Protein 5XNE (pdb70)

Structure (mmCIF, N/CA/C/O backbone):
data_5XNE
#
_entry.id   5XNE
#
_cell.length_a   71.303
_cell.length_b   71.303
_cell.length_c   84.134
_cell.angle_alpha   90.00
_cell.angle_beta   90.00
_cell.angle_gamma   120.00
#
_symmetry.space_group_name_H-M   'P 31'
#
loop_
_entity.id
_entity.type
_entity.pdbx_description
1 polymer 'Alpha-acetolactate decarboxylase'
2 non-polymer 'ZINC ION'
3 water water
#
loop_
_atom_site.group_PDB
_atom_site.id
_atom_site.type_symbol
_atom_site.label_atom_id
_atom_site.label_alt_id
_atom_site.label_comp_id
_atom_site.label_asym_id
_atom_site.label_entity_id
_atom_site.label_seq_id
_atom_site.pdbx_PDB_ins_code
_atom_site.Cartn_x
_atom_site.Cartn_y
_atom_site.Cartn_z
_atom_site.occupancy
_atom_site.B_iso_or_equiv
_atom_site.auth_seq_id
_atom_site.auth_comp_id
_atom_site.auth_asym_id
_atom_site.auth_atom_id
_atom_site.pdbx_PDB_model_num
ATOM 1 N N . SER A 1 2 ? 9.878 35.513 -16.440 1.00 22.93 20 SER B N 1
ATOM 2 C CA . SER A 1 2 ? 10.526 35.012 -15.231 1.00 21.43 20 SER B CA 1
ATOM 3 C C . SER A 1 2 ? 10.592 33.480 -15.335 1.00 15.53 20 SER B C 1
ATOM 4 O O . SER A 1 2 ? 9.929 32.869 -16.183 1.00 15.42 20 SER B O 1
ATOM 7 N N . GLN A 1 3 ? 11.406 32.854 -14.495 1.00 13.72 21 GLN B N 1
ATOM 8 C CA . GLN A 1 3 ? 11.652 31.428 -14.665 1.00 11.16 21 GLN B CA 1
ATOM 9 C C . GLN A 1 3 ? 11.683 30.657 -13.359 1.00 7.92 21 GLN B C 1
ATOM 10 O O . GLN A 1 3 ? 11.962 31.214 -12.293 1.00 9.02 21 GLN B O 1
ATOM 16 N N . ILE A 1 4 ? 11.416 29.365 -13.470 1.00 7.21 22 ILE B N 1
ATOM 17 C CA . ILE A 1 4 ? 11.837 28.401 -12.459 1.00 6.62 22 ILE B CA 1
ATOM 18 C C . ILE A 1 4 ? 13.244 27.949 -12.848 1.00 6.50 22 ILE B C 1
ATOM 19 O O . ILE A 1 4 ? 13.474 27.544 -13.995 1.00 8.41 22 ILE B O 1
ATOM 24 N N . TYR A 1 5 ? 14.188 28.046 -11.921 1.00 5.73 23 TYR B N 1
ATOM 25 C CA . TYR A 1 5 ? 15.528 27.503 -12.130 1.00 6.68 23 TYR B CA 1
ATOM 26 C C . TYR A 1 5 ? 15.565 26.112 -11.511 1.00 8.04 23 TYR B C 1
ATOM 27 O O . TYR A 1 5 ? 15.477 25.965 -10.290 1.00 6.76 23 TYR B O 1
ATOM 36 N N . GLN A 1 6 ? 15.670 25.102 -12.366 1.00 5.89 24 GLN B N 1
ATOM 37 C CA . GLN A 1 6 ? 15.552 23.702 -11.971 1.00 5.02 24 GLN B CA 1
ATOM 38 C C . GLN A 1 6 ? 16.911 23.021 -11.992 1.00 6.30 24 GLN B C 1
ATOM 39 O O . GLN A 1 6 ? 17.532 22.904 -13.052 1.00 6.90 24 GLN B O 1
ATOM 45 N N . VAL A 1 7 ? 17.373 22.593 -10.820 1.00 6.10 25 VAL B N 1
ATOM 46 C CA . VAL A 1 7 ? 18.655 21.902 -10.695 1.00 7.09 25 VAL B CA 1
ATOM 47 C C . VAL A 1 7 ? 18.428 20.392 -10.795 1.00 5.03 25 VAL B C 1
ATOM 48 O O . VAL A 1 7 ? 17.845 19.771 -9.902 1.00 5.88 25 VAL B O 1
ATOM 52 N N . SER A 1 8 ? 18.863 19.828 -11.932 1.00 6.56 26 SER B N 1
ATOM 53 C CA . SER A 1 8 ? 18.796 18.394 -12.251 1.00 5.96 26 SER B CA 1
ATOM 54 C C . SER A 1 8 ? 17.363 17.840 -12.283 1.00 5.92 26 SER B C 1
ATOM 55 O O . SER A 1 8 ? 16.391 18.610 -12.352 1.00 6.93 26 SER B O 1
ATOM 58 N N . THR A 1 9 ? 17.231 16.513 -12.259 1.00 5.67 27 THR B N 1
ATOM 59 C CA . THR A 1 9 ? 15.925 15.887 -12.458 1.00 7.45 27 THR B CA 1
ATOM 60 C C . THR A 1 9 ? 15.515 14.970 -11.322 1.00 8.32 27 THR B C 1
ATOM 61 O O . THR A 1 9 ? 16.359 14.357 -10.646 1.00 7.55 27 THR B O 1
ATOM 65 N N . MET A 1 10 ? 14.207 14.836 -11.138 1.00 7.16 28 MET B N 1
ATOM 66 C CA . MET A 1 10 ? 13.690 13.941 -10.126 1.00 8.30 28 MET B CA 1
ATOM 67 C C . MET A 1 10 ? 14.036 12.496 -10.464 1.00 8.92 28 MET B C 1
ATOM 68 O O . MET A 1 10 ? 14.312 11.701 -9.569 1.00 10.19 28 MET B O 1
ATOM 73 N N . THR A 1 11 ? 14.054 12.158 -11.747 1.00 10.11 29 THR B N 1
ATOM 74 C CA . THR A 1 11 ? 14.382 10.776 -12.091 1.00 11.44 29 THR B CA 1
ATOM 75 C C . THR A 1 11 ? 15.841 10.422 -11.774 1.00 10.61 29 THR B C 1
ATOM 76 O O . THR A 1 11 ? 16.142 9.252 -11.511 1.00 11.72 29 THR B O 1
ATOM 80 N N . SER A 1 12 ? 16.749 11.401 -11.795 1.00 9.40 30 SER B N 1
ATOM 81 C CA . SER A 1 12 ? 18.122 11.136 -11.348 1.00 9.69 30 SER B CA 1
ATOM 82 C C . SER A 1 12 ? 18.160 10.850 -9.844 1.00 9.65 30 SER B C 1
ATOM 83 O O . SER A 1 12 ? 18.871 9.942 -9.382 1.00 8.99 30 SER B O 1
ATOM 86 N N . LEU A 1 13 ? 17.387 11.604 -9.068 1.00 8.05 31 LEU B N 1
ATOM 87 C CA . LEU A 1 13 ? 17.257 11.329 -7.652 1.00 8.60 31 LEU B CA 1
ATOM 88 C C . LEU A 1 13 ? 16.667 9.923 -7.417 1.00 10.60 31 LEU B C 1
ATOM 89 O O . LEU A 1 13 ? 17.164 9.169 -6.571 1.00 11.31 31 LEU B O 1
ATOM 94 N N . LEU A 1 14 ? 15.652 9.546 -8.196 1.00 10.32 32 LEU B N 1
ATOM 95 C CA . LEU A 1 14 ? 15.077 8.202 -8.093 1.00 11.69 32 LEU B CA 1
ATOM 96 C C . LEU A 1 14 ? 16.144 7.124 -8.234 1.00 13.66 32 LEU B C 1
ATOM 97 O O . LEU A 1 14 ? 16.093 6.106 -7.544 1.00 14.10 32 LEU B O 1
ATOM 102 N N . ASP A 1 15 ? 17.113 7.371 -9.114 1.00 10.90 33 ASP B N 1
ATOM 103 C CA . ASP A 1 15 ? 18.142 6.384 -9.441 1.00 13.18 33 ASP B CA 1
ATOM 104 C C . ASP A 1 15 ? 19.278 6.369 -8.412 1.00 13.40 33 ASP B C 1
ATOM 105 O O . ASP A 1 15 ? 20.259 5.637 -8.569 1.00 14.62 33 ASP B O 1
ATOM 110 N N . GLY A 1 16 ? 19.151 7.179 -7.363 1.00 11.18 34 GLY B N 1
ATOM 111 C CA . GLY A 1 16 ? 20.116 7.162 -6.277 1.00 11.33 34 GLY B CA 1
ATOM 112 C C . GLY A 1 16 ? 21.312 8.067 -6.495 1.00 10.92 34 GLY B C 1
ATOM 113 O O . GLY A 1 16 ? 22.349 7.923 -5.845 1.00 12.93 34 GLY B O 1
ATOM 114 N N . VAL A 1 17 ? 21.174 9.019 -7.408 1.00 9.76 35 VAL B N 1
ATOM 115 C CA . VAL A 1 17 ? 22.232 9.989 -7.623 1.00 10.34 35 VAL B CA 1
ATOM 116 C C . VAL A 1 17 ? 21.998 11.100 -6.610 1.00 10.70 35 VAL B C 1
ATOM 117 O O . VAL A 1 17 ? 21.253 12.046 -6.859 1.00 11.57 35 VAL B O 1
ATOM 121 N N . TYR A 1 18 ? 22.605 10.959 -5.443 1.00 8.88 36 TYR B N 1
ATOM 122 C CA . TYR A 1 18 ? 22.348 11.919 -4.368 1.00 7.89 36 TYR B CA 1
ATOM 123 C C . TYR A 1 18 ? 23.419 12.997 -4.236 1.00 9.38 36 TYR B C 1
ATOM 124 O O . TYR A 1 18 ? 23.309 13.880 -3.387 1.00 8.68 36 TYR B O 1
ATOM 133 N N . ASP A 1 19 ? 24.451 12.934 -5.064 1.00 9.29 37 ASP B N 1
ATOM 134 C CA . ASP A 1 19 ? 25.527 13.916 -4.999 1.00 8.68 37 ASP B CA 1
ATOM 135 C C . ASP A 1 19 ? 25.505 14.780 -6.250 1.00 10.92 37 ASP B C 1
ATOM 136 O O . ASP A 1 19 ? 25.742 14.279 -7.347 1.00 11.15 37 ASP B O 1
ATOM 141 N N . GLY A 1 20 ? 25.193 16.064 -6.102 1.00 8.42 38 GLY B N 1
ATOM 142 C CA . GLY A 1 20 ? 25.251 16.976 -7.229 1.00 8.01 38 GLY B CA 1
ATOM 143 C C . GLY A 1 20 ? 26.410 17.948 -7.104 1.00 8.84 38 GLY B C 1
ATOM 144 O O . GLY A 1 20 ? 27.217 17.851 -6.172 1.00 8.98 38 GLY B O 1
ATOM 145 N N . ASP A 1 21 ? 26.495 18.887 -8.041 1.00 9.27 39 ASP B N 1
ATOM 146 C CA . ASP A 1 21 ? 27.560 19.880 -7.989 1.00 8.23 39 ASP B CA 1
ATOM 147 C C . ASP A 1 21 ? 27.034 21.307 -7.843 1.00 10.81 39 ASP B C 1
ATOM 148 O O . ASP A 1 21 ? 27.818 22.262 -7.865 1.00 12.60 39 ASP B O 1
ATOM 153 N N . PHE A 1 22 ? 25.721 21.461 -7.678 1.00 9.35 40 PHE B N 1
ATOM 154 C CA . PHE A 1 22 ? 25.177 22.792 -7.446 1.00 8.45 40 PHE B CA 1
ATOM 155 C C . PHE A 1 22 ? 25.527 23.286 -6.047 1.00 8.49 40 PHE B C 1
ATOM 156 O O . PHE A 1 22 ? 25.196 22.653 -5.043 1.00 8.73 40 PHE B O 1
ATOM 164 N N . GLU A 1 23 ? 26.194 24.428 -5.999 1.00 9.92 41 GLU B N 1
ATOM 165 C CA . GLU A 1 23 ? 26.623 25.012 -4.734 1.00 10.92 41 GLU B CA 1
ATOM 166 C C . GLU A 1 23 ? 25.663 26.083 -4.271 1.00 10.48 41 GLU B C 1
ATOM 167 O O . GLU A 1 23 ? 25.390 27.029 -5.020 1.00 10.57 41 GLU B O 1
ATOM 173 N N . LEU A 1 24 ? 25.166 25.946 -3.045 1.00 10.13 42 LEU B N 1
ATOM 174 C CA . LEU A 1 24 ? 24.123 26.841 -2.549 1.00 11.35 42 LEU B CA 1
ATOM 175 C C . LEU A 1 24 ? 24.642 28.275 -2.361 1.00 13.23 42 LEU B C 1
ATOM 176 O O . LEU A 1 24 ? 23.855 29.202 -2.176 1.00 11.93 42 LEU B O 1
ATOM 181 N N . SER A 1 25 ? 25.952 28.483 -2.464 1.00 11.75 43 SER B N 1
ATOM 182 C CA . SER A 1 25 ? 26.444 29.857 -2.512 1.00 13.36 43 SER B CA 1
ATOM 183 C C . SER A 1 25 ? 25.868 30.598 -3.725 1.00 14.13 43 SER B C 1
ATOM 184 O O . SER A 1 25 ? 25.824 31.824 -3.746 1.00 15.27 43 SER B O 1
ATOM 187 N N . GLU A 1 26 ? 25.424 29.856 -4.734 1.00 11.73 44 GLU B N 1
ATOM 188 C CA . GLU A 1 26 ? 24.913 30.470 -5.945 1.00 13.45 44 GLU B CA 1
ATOM 189 C C . GLU A 1 26 ? 23.404 30.685 -5.937 1.00 10.73 44 GLU B C 1
ATOM 190 O O . GLU A 1 26 ? 22.855 31.231 -6.894 1.00 11.77 44 GLU B O 1
ATOM 196 N N . ILE A 1 27 ? 22.726 30.273 -4.869 1.00 9.69 45 ILE B N 1
ATOM 197 C CA . ILE A 1 27 ? 21.278 30.516 -4.785 1.00 10.15 45 ILE B CA 1
ATOM 198 C C . ILE A 1 27 ? 20.865 31.971 -5.100 1.00 9.31 45 ILE B C 1
ATOM 199 O O . ILE A 1 27 ? 19.966 32.169 -5.899 1.00 10.42 45 ILE B O 1
ATOM 204 N N . PRO A 1 28 ? 21.543 32.987 -4.520 1.00 10.80 46 PRO B N 1
ATOM 205 C CA . PRO A 1 28 ? 21.087 34.355 -4.823 1.00 11.88 46 PRO B CA 1
ATOM 206 C C . PRO A 1 28 ? 21.148 34.763 -6.300 1.00 12.68 46 PRO B C 1
ATOM 207 O O . PRO A 1 28 ? 20.506 35.746 -6.673 1.00 13.39 46 PRO B O 1
ATOM 211 N N . LYS A 1 29 ? 21.892 34.033 -7.129 1.00 9.71 47 LYS B N 1
ATOM 212 C CA . LYS A 1 29 ? 21.905 34.305 -8.560 1.00 12.12 47 LYS B CA 1
ATOM 213 C C . LYS A 1 29 ? 20.623 33.868 -9.256 1.00 10.92 47 LYS B C 1
ATOM 214 O O . LYS A 1 29 ? 20.314 34.344 -10.352 1.00 12.57 47 LYS B O 1
ATOM 220 N N . TYR A 1 30 ? 19.905 32.928 -8.639 1.00 9.94 48 TYR B N 1
ATOM 221 C CA . TYR A 1 30 ? 18.809 32.238 -9.321 1.00 9.49 48 TYR B CA 1
ATOM 222 C C . TYR A 1 30 ? 17.459 32.360 -8.646 1.00 8.42 48 TYR B C 1
ATOM 223 O O . TYR A 1 30 ? 16.441 32.043 -9.254 1.00 10.41 48 TYR B O 1
ATOM 232 N N . GLY A 1 31 ? 17.432 32.794 -7.392 1.00 8.46 49 GLY B N 1
ATOM 233 C CA . GLY A 1 31 ? 16.149 32.980 -6.755 1.00 7.52 49 GLY B CA 1
ATOM 234 C C . GLY A 1 31 ? 16.245 33.399 -5.311 1.00 7.56 49 GLY B C 1
ATOM 235 O O . GLY A 1 31 ? 17.325 33.391 -4.709 1.00 9.23 49 GLY B O 1
ATOM 236 N N . ASP A 1 32 ? 15.097 33.767 -4.760 1.00 6.65 50 ASP B N 1
ATOM 237 C CA . ASP A 1 32 ? 14.985 34.030 -3.330 1.00 8.02 50 ASP B CA 1
ATOM 238 C C . ASP A 1 32 ? 13.967 33.109 -2.664 1.00 7.51 50 ASP B C 1
ATOM 239 O O . ASP A 1 32 ? 13.581 33.324 -1.519 1.00 8.43 50 ASP B O 1
ATOM 244 N N . PHE A 1 33 ? 13.554 32.072 -3.394 1.00 5.72 51 PHE B N 1
ATOM 245 C CA . PHE A 1 33 ? 12.470 31.180 -2.995 1.00 6.53 51 PHE B CA 1
ATOM 246 C C . PHE A 1 33 ? 12.785 29.806 -3.580 1.00 4.70 51 PHE B C 1
ATOM 247 O O . PHE A 1 33 ? 13.179 29.720 -4.732 1.00 6.62 51 PHE B O 1
ATOM 255 N N . GLY A 1 34 ? 12.620 28.746 -2.802 1.00 5.66 52 GLY B N 1
ATOM 256 C CA . GLY A 1 34 ? 12.787 27.428 -3.392 1.00 6.08 52 GLY B CA 1
ATOM 257 C C . GLY A 1 34 ? 12.743 26.277 -2.421 1.00 5.27 52 GLY B C 1
ATOM 258 O O . GLY A 1 34 ? 12.628 26.469 -1.196 1.00 5.71 52 GLY B O 1
ATOM 259 N N . ILE A 1 35 ? 12.804 25.067 -2.986 1.00 4.15 53 ILE B N 1
ATOM 260 C CA . ILE A 1 35 ? 12.781 23.826 -2.206 1.00 4.87 53 ILE B CA 1
ATOM 261 C C . ILE A 1 35 ? 13.699 22.807 -2.861 1.00 5.26 53 ILE B C 1
ATOM 262 O O . ILE A 1 35 ? 14.138 22.983 -3.993 1.00 5.29 53 ILE B O 1
ATOM 267 N N . GLY A 1 36 ? 14.005 21.743 -2.133 1.00 5.32 54 GLY B N 1
ATOM 268 C CA . GLY A 1 36 ? 14.820 20.687 -2.704 1.00 7.73 54 GLY B CA 1
ATOM 269 C C . GLY A 1 36 ? 15.444 19.855 -1.616 1.00 5.72 54 GLY B C 1
ATOM 270 O O . GLY A 1 36 ? 14.904 19.713 -0.513 1.00 6.13 54 GLY B O 1
ATOM 271 N N . THR A 1 37 ? 16.585 19.264 -1.942 1.00 5.63 55 THR B N 1
ATOM 272 C CA . THR A 1 37 ? 17.327 18.505 -0.953 1.00 6.37 55 THR B CA 1
ATOM 273 C C . THR A 1 37 ? 18.809 18.855 -1.075 1.00 6.04 55 THR B C 1
ATOM 274 O O . THR A 1 37 ? 19.187 19.796 -1.777 1.00 7.80 55 THR B O 1
ATOM 278 N N . PHE A 1 38 ? 19.638 18.122 -0.341 1.00 6.59 56 PHE B N 1
ATOM 279 C CA . PHE A 1 38 ? 21.073 18.374 -0.267 1.00 6.96 56 PHE B CA 1
ATOM 280 C C . PHE A 1 38 ? 21.828 17.126 -0.689 1.00 7.01 56 PHE B C 1
ATOM 281 O O . PHE A 1 38 ? 21.239 16.053 -0.775 1.00 7.41 56 PHE B O 1
ATOM 289 N N . ASN A 1 39 ? 23.131 17.256 -0.904 1.00 7.31 57 ASN B N 1
ATOM 290 C CA . ASN A 1 39 ? 23.932 16.077 -1.207 1.00 7.60 57 ASN B CA 1
ATOM 291 C C . ASN A 1 39 ? 23.783 15.036 -0.109 1.00 8.27 57 ASN B C 1
ATOM 292 O O . ASN A 1 39 ? 23.601 15.367 1.076 1.00 9.25 57 ASN B O 1
ATOM 297 N N . LYS A 1 40 ? 23.819 13.775 -0.531 1.00 8.80 58 LYS B N 1
ATOM 298 C CA . LYS A 1 40 ? 23.633 12.613 0.343 1.00 9.45 58 LYS B CA 1
ATOM 299 C C . LYS A 1 40 ? 22.213 12.521 0.920 1.00 9.69 58 LYS B C 1
ATOM 300 O O . LYS A 1 40 ? 21.969 11.707 1.808 1.00 9.57 58 LYS B O 1
ATOM 306 N N . LEU A 1 41 ? 21.276 13.308 0.376 1.00 7.92 59 LEU B N 1
ATOM 307 C CA . LEU A 1 41 ? 19.930 13.458 0.961 1.00 8.26 59 LEU B CA 1
ATOM 308 C C . LEU A 1 41 ? 20.008 13.912 2.419 1.00 9.51 59 LEU B C 1
ATOM 309 O O . LEU A 1 41 ? 19.162 13.554 3.227 1.00 10.12 59 LEU B O 1
ATOM 314 N N . ASP A 1 42 ? 21.011 14.722 2.742 1.00 9.11 60 ASP B N 1
ATOM 315 C CA . ASP A 1 42 ? 21.179 15.180 4.115 1.00 9.47 60 ASP B CA 1
ATOM 316 C C . ASP A 1 42 ? 20.251 16.364 4.383 1.00 9.36 60 ASP B C 1
ATOM 317 O O . ASP A 1 42 ? 20.683 17.522 4.430 1.00 9.51 60 ASP B O 1
ATOM 322 N N . GLY A 1 43 ? 18.970 16.052 4.544 1.00 9.30 61 GLY B N 1
ATOM 323 C CA . GLY A 1 43 ? 17.983 17.063 4.883 1.00 8.33 61 GLY B CA 1
ATOM 324 C C . GLY A 1 43 ? 17.173 17.628 3.726 1.00 9.32 61 GLY B C 1
ATOM 325 O O . GLY A 1 43 ? 17.459 17.388 2.546 1.00 9.09 61 GLY B O 1
ATOM 326 N N . GLU A 1 44 ? 16.159 18.402 4.105 1.00 7.63 62 GLU B N 1
ATOM 327 C CA . GLU A 1 44 ? 15.242 19.076 3.197 1.00 7.33 62 GLU B CA 1
ATOM 328 C C . GLU A 1 44 ? 15.601 20.553 3.070 1.00 8.07 62 GLU B C 1
ATOM 329 O O . GLU A 1 44 ? 15.847 21.229 4.077 1.00 9.92 62 GLU B O 1
ATOM 335 N N . LEU A 1 45 ? 15.612 21.062 1.844 1.00 6.49 63 LEU B N 1
ATOM 336 C CA . LEU A 1 45 ? 15.813 22.490 1.604 1.00 5.73 63 LEU B CA 1
ATOM 337 C C . LEU A 1 45 ? 14.482 23.254 1.545 1.00 6.35 63 LEU B C 1
ATOM 338 O O . LEU A 1 45 ? 13.533 22.815 0.887 1.00 6.87 63 LEU B O 1
ATOM 343 N N . ILE A 1 46 ? 14.414 24.407 2.208 1.00 6.59 64 ILE B N 1
ATOM 344 C CA . ILE A 1 46 ? 13.294 25.323 2.025 1.00 6.25 64 ILE B CA 1
ATOM 345 C C . ILE A 1 46 ? 13.822 26.736 2.161 1.00 7.26 64 ILE B C 1
ATOM 346 O O . ILE A 1 46 ? 14.717 26.996 2.963 1.00 8.76 64 ILE B O 1
ATOM 351 N N . GLY A 1 47 ? 13.294 27.649 1.365 1.00 6.16 65 GLY B N 1
ATOM 352 C CA . GLY A 1 47 ? 13.664 29.038 1.519 1.00 7.48 65 GLY B CA 1
ATOM 353 C C . GLY A 1 47 ? 12.654 29.960 0.893 1.00 8.16 65 GLY B C 1
ATOM 354 O O . GLY A 1 47 ? 11.945 29.607 -0.051 1.00 7.16 65 GLY B O 1
ATOM 355 N N . PHE A 1 48 ? 12.595 31.164 1.438 1.00 8.07 66 PHE B N 1
ATOM 356 C CA . PHE A 1 48 ? 11.744 32.210 0.911 1.00 7.82 66 PHE B CA 1
ATOM 357 C C . PHE A 1 48 ? 12.262 33.527 1.493 1.00 8.30 66 PHE B C 1
ATOM 358 O O . PHE A 1 48 ? 12.958 33.528 2.515 1.00 9.46 66 PHE B O 1
ATOM 366 N N . ASP A 1 49 ? 11.971 34.626 0.811 1.00 9.06 67 ASP B N 1
ATOM 367 C CA . ASP A 1 49 ? 12.517 35.928 1.172 1.00 12.36 67 ASP B CA 1
ATOM 368 C C . ASP A 1 49 ? 14.047 35.904 1.279 1.00 12.56 67 ASP B C 1
ATOM 369 O O . ASP A 1 49 ? 14.640 36.649 2.064 1.00 13.32 67 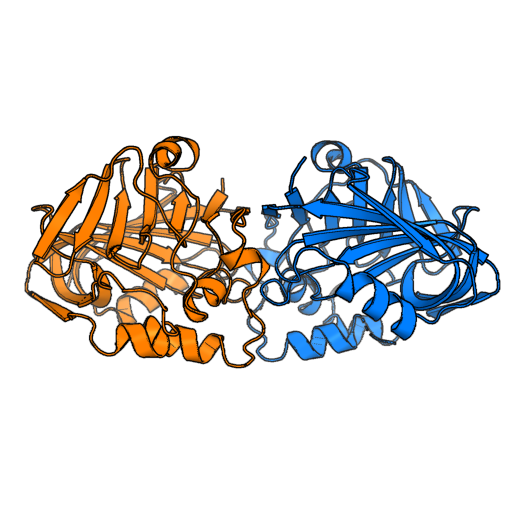ASP B O 1
ATOM 374 N N . GLY A 1 50 ? 14.687 35.044 0.490 1.00 9.11 68 GLY B N 1
ATOM 375 C CA . GLY A 1 50 ? 16.139 34.972 0.473 1.00 10.14 68 GLY B CA 1
ATOM 376 C C . GLY A 1 50 ? 16.763 34.189 1.612 1.00 10.00 68 GLY B C 1
ATOM 377 O O . GLY A 1 50 ? 17.990 34.066 1.668 1.00 13.94 68 GLY B O 1
ATOM 378 N N . GLU A 1 51 ? 15.937 33.639 2.496 1.00 8.12 69 GLU B N 1
ATOM 379 C CA . GLU A 1 51 ? 16.426 32.922 3.669 1.00 10.16 69 GLU B CA 1
ATOM 380 C C . GLU A 1 51 ? 16.171 31.422 3.537 1.00 8.85 69 GLU B C 1
ATOM 381 O O . GLU A 1 51 ? 15.021 30.984 3.536 1.00 9.54 69 GLU B O 1
ATOM 387 N N . PHE A 1 52 ? 17.252 30.649 3.414 1.00 8.94 70 PHE B N 1
ATOM 388 C CA . PHE A 1 52 ? 17.169 29.217 3.127 1.00 9.53 70 PHE B CA 1
ATOM 389 C C . PHE A 1 52 ? 17.681 28.377 4.285 1.00 10.62 70 PHE B C 1
ATOM 390 O O . PHE A 1 52 ? 18.685 28.726 4.928 1.00 11.44 70 PHE B O 1
ATOM 398 N N . TYR A 1 53 ? 17.007 27.261 4.529 1.00 8.19 71 TYR B N 1
ATOM 399 C CA . TYR A 1 53 ? 17.333 26.361 5.633 1.00 10.01 71 TYR B CA 1
ATOM 400 C C . TYR A 1 53 ? 17.477 24.913 5.206 1.00 9.81 71 TYR B C 1
ATOM 401 O O . TYR A 1 53 ? 16.822 24.475 4.250 1.00 9.19 71 TYR B O 1
ATOM 410 N N . ARG A 1 54 ? 18.326 24.183 5.938 1.00 9.15 72 ARG B N 1
ATOM 411 C CA . ARG A 1 54 ? 18.437 22.730 5.875 1.00 9.12 72 ARG B CA 1
ATOM 412 C C . ARG A 1 54 ? 17.661 22.120 7.043 1.00 11.52 72 ARG B C 1
ATOM 413 O O . ARG A 1 54 ? 18.059 22.272 8.207 1.00 13.31 72 ARG B O 1
ATOM 421 N N . LEU A 1 55 ? 16.551 21.453 6.762 1.00 11.05 73 LEU B N 1
ATOM 422 C CA . LEU A 1 55 ? 15.781 20.790 7.822 1.00 10.71 73 LEU B CA 1
ATOM 423 C C . LEU A 1 55 ? 16.199 19.336 7.967 1.00 12.94 73 LEU B C 1
ATOM 424 O O . LEU A 1 55 ? 16.120 18.566 7.010 1.00 12.21 73 LEU B O 1
ATOM 429 N N . ARG A 1 56 ? 16.654 18.951 9.156 1.00 13.73 74 ARG B N 1
ATOM 430 C CA . ARG A 1 56 ? 17.084 17.571 9.374 1.00 13.75 74 ARG B CA 1
ATOM 431 C C . ARG A 1 56 ? 16.149 16.809 10.300 1.00 17.50 74 ARG B C 1
ATOM 432 O O . ARG A 1 56 ? 15.346 17.390 11.030 1.00 16.76 74 ARG B O 1
ATOM 440 N N . SER A 1 57 ? 16.298 15.495 10.280 1.00 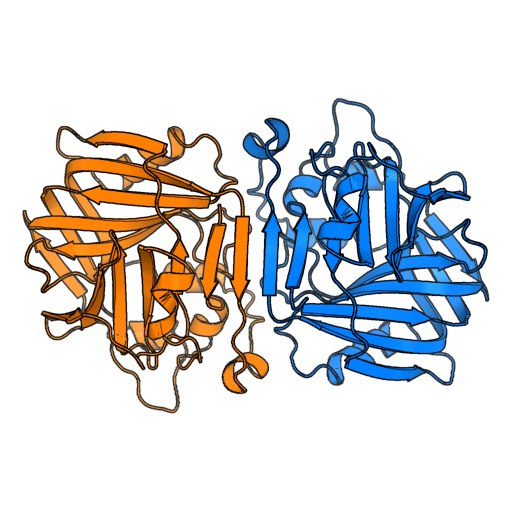17.84 75 SER B N 1
ATOM 441 C CA . SER A 1 57 ? 15.454 14.606 11.057 1.00 22.19 75 SER B CA 1
ATOM 442 C C . SER A 1 57 ? 15.680 14.673 12.564 1.00 23.39 75 SER B C 1
ATOM 443 O O . SER A 1 57 ? 14.931 14.067 13.333 1.00 21.35 75 SER B O 1
ATOM 445 N N . ASP A 1 58 ? 16.705 15.400 12.982 1.00 21.04 76 ASP B N 1
ATOM 446 C CA . ASP A 1 58 ? 16.964 15.575 14.404 1.00 23.29 76 ASP B CA 1
ATOM 447 C C . ASP A 1 58 ? 16.185 16.769 14.956 1.00 24.91 76 ASP B C 1
ATOM 448 O O . ASP A 1 58 ? 16.419 17.203 16.081 1.00 25.32 76 ASP B O 1
ATOM 453 N N . GLY A 1 59 ? 15.269 17.307 14.155 1.00 21.00 77 GLY B N 1
ATOM 454 C CA . GLY A 1 59 ? 14.421 18.400 14.593 1.00 21.13 77 GLY B CA 1
ATOM 455 C C . GLY A 1 59 ? 15.099 19.756 14.592 1.00 22.30 77 GLY B C 1
ATOM 456 O O . GLY A 1 59 ? 14.714 20.653 15.347 1.00 24.06 77 GLY B O 1
ATOM 457 N N . THR A 1 60 ? 16.111 19.915 13.747 1.00 19.52 78 THR B N 1
ATOM 458 C CA . THR A 1 60 ? 16.805 21.192 13.618 1.00 18.64 78 THR B CA 1
ATOM 459 C C . THR A 1 60 ? 16.650 21.775 12.217 1.00 21.02 78 THR B C 1
ATOM 460 O O . THR A 1 60 ? 16.350 21.052 11.260 1.00 17.70 78 THR B O 1
ATOM 464 N N . ALA A 1 61 ? 16.858 23.086 12.118 1.00 17.49 79 ALA B N 1
ATOM 465 C CA . ALA A 1 61 ? 16.859 23.792 10.847 1.00 18.59 79 ALA B CA 1
ATOM 466 C C . ALA A 1 61 ? 18.038 24.754 10.836 1.00 20.88 79 ALA B C 1
ATOM 467 O O . ALA A 1 61 ? 18.085 25.718 11.615 1.00 21.15 79 ALA B O 1
ATOM 469 N N . THR A 1 62 ? 18.992 24.474 9.958 1.00 15.21 80 THR B N 1
ATOM 470 C CA . THR A 1 62 ? 20.251 25.204 9.897 1.00 15.53 80 THR B CA 1
ATOM 471 C C . THR A 1 62 ? 20.297 26.059 8.647 1.00 15.08 80 THR B C 1
ATOM 472 O O . THR A 1 62 ? 20.028 25.561 7.547 1.00 14.32 80 THR B O 1
ATOM 476 N N . PRO A 1 63 ? 20.632 27.349 8.795 1.00 11.96 81 PRO B N 1
ATOM 477 C CA . PRO A 1 63 ? 20.780 28.209 7.622 1.00 12.22 81 PRO B CA 1
ATOM 478 C C . PRO A 1 63 ? 21.775 27.622 6.629 1.00 14.73 81 PRO B C 1
ATOM 479 O O . PRO A 1 63 ? 22.810 27.086 7.027 1.00 16.81 81 PRO B O 1
ATOM 483 N N . VAL A 1 64 ? 21.458 27.692 5.343 1.00 11.23 82 VAL B N 1
ATOM 484 C CA . VAL A 1 64 ? 22.384 27.158 4.357 1.00 12.80 82 VAL B CA 1
ATOM 485 C C . VAL A 1 64 ? 23.594 28.074 4.259 1.00 12.56 82 VAL B C 1
ATOM 486 O O . VAL A 1 64 ? 23.514 29.285 4.518 1.00 16.45 82 VAL B O 1
ATOM 490 N N . GLN A 1 65 ? 24.719 27.488 3.895 1.00 15.25 83 GLN B N 1
ATOM 491 C CA . GLN A 1 65 ? 25.945 28.246 3.757 1.00 18.49 83 GLN B CA 1
ATOM 492 C C . GLN A 1 65 ? 26.675 27.918 2.459 1.00 19.29 83 GLN B C 1
ATOM 493 O O . GLN A 1 65 ? 26.340 26.950 1.764 1.00 14.74 83 GLN B O 1
ATOM 499 N N . ASN A 1 66 ? 27.646 28.776 2.158 1.00 19.30 84 ASN B N 1
ATOM 500 C CA . ASN A 1 66 ? 28.699 28.606 1.157 1.00 27.86 84 ASN B CA 1
ATOM 501 C C . ASN A 1 66 ? 28.762 27.305 0.368 1.00 28.89 84 ASN B C 1
ATOM 502 O O . ASN A 1 66 ? 28.222 27.220 -0.731 1.00 38.01 84 ASN B O 1
ATOM 507 N N . GLY A 1 67 ? 29.437 26.300 0.909 1.00 29.98 85 GLY B N 1
ATOM 508 C CA . GLY A 1 67 ? 29.720 25.097 0.140 1.00 19.61 85 GLY B CA 1
ATOM 509 C C . GLY A 1 67 ? 28.740 23.951 0.332 1.00 15.19 85 GLY B C 1
ATOM 510 O O . GLY A 1 67 ? 29.082 22.793 0.099 1.00 15.54 85 GLY B O 1
ATOM 511 N N . ASP A 1 68 ? 27.531 24.265 0.788 1.00 14.23 86 ASP B N 1
ATOM 512 C CA . ASP A 1 68 ? 26.458 23.279 0.780 1.00 11.43 86 ASP B CA 1
ATOM 513 C C . ASP A 1 68 ? 26.165 22.908 -0.673 1.00 11.31 86 ASP B C 1
ATOM 514 O O . ASP A 1 68 ? 26.142 23.779 -1.549 1.00 12.29 86 ASP B O 1
ATOM 519 N N . ARG A 1 69 ? 25.968 21.621 -0.933 1.00 9.96 87 ARG B N 1
ATOM 520 C CA . ARG A 1 69 ? 25.749 21.157 -2.305 1.00 8.11 87 ARG B CA 1
ATOM 521 C C . ARG A 1 69 ? 24.405 20.455 -2.446 1.00 6.79 87 ARG B C 1
ATOM 522 O O . ARG A 1 69 ? 23.872 19.926 -1.473 1.00 8.45 87 ARG B O 1
ATOM 530 N N . SER A 1 70 ? 23.862 20.436 -3.662 1.00 7.35 88 SER B N 1
ATOM 531 C CA . SER A 1 70 ? 22.589 19.761 -3.901 1.00 6.66 88 SER B CA 1
ATOM 532 C C . SER A 1 70 ? 22.526 18.995 -5.212 1.00 5.70 88 SER B C 1
ATOM 533 O O . SER A 1 70 ? 23.008 19.479 -6.226 1.00 6.27 88 SER B O 1
ATOM 536 N N . PRO A 1 71 ? 21.883 17.812 -5.199 1.00 6.44 89 PRO B N 1
ATOM 537 C CA . PRO A 1 71 ? 21.600 17.041 -6.414 1.00 5.24 89 PRO B CA 1
ATOM 538 C C . PRO A 1 71 ? 20.268 17.407 -7.057 1.00 6.81 89 PRO B C 1
ATOM 539 O O . PRO A 1 71 ? 20.002 16.937 -8.163 1.00 8.15 89 PRO B O 1
ATOM 543 N N . PHE A 1 72 ? 19.434 18.186 -6.368 1.00 5.54 90 PHE B N 1
ATOM 544 C CA . PHE A 1 72 ? 18.064 18.439 -6.823 1.00 6.03 90 PHE B CA 1
ATOM 545 C C . PHE A 1 72 ? 17.450 19.568 -6.019 1.00 6.03 90 PHE B C 1
ATOM 546 O O . PHE A 1 72 ? 17.347 19.483 -4.801 1.00 6.60 90 PHE B O 1
ATOM 554 N N . CYS A 1 73 ? 17.024 20.617 -6.715 1.00 5.66 91 CYS B N 1
ATOM 555 C CA . CYS A 1 73 ? 16.339 21.722 -6.062 1.00 6.06 91 CYS B CA 1
ATOM 556 C C . CYS A 1 73 ? 15.726 22.614 -7.140 1.00 6.30 91 CYS B C 1
ATOM 557 O O . CYS A 1 73 ? 16.013 22.460 -8.339 1.00 5.46 91 CYS B O 1
ATOM 560 N N . SER A 1 74 ? 14.851 23.525 -6.708 1.00 6.21 92 SER B N 1
ATOM 561 C CA . SER A 1 74 ? 14.104 24.395 -7.615 1.00 6.79 92 SER B CA 1
ATOM 562 C C . SER A 1 74 ? 14.066 25.797 -6.995 1.00 6.26 92 SER B C 1
ATOM 563 O O . SER A 1 74 ? 13.755 25.915 -5.808 1.00 6.00 92 SER B O 1
ATOM 566 N N . PHE A 1 75 ? 14.339 26.833 -7.790 1.00 4.73 93 PHE B N 1
ATOM 567 C CA . PHE A 1 75 ? 14.370 28.221 -7.292 1.00 5.80 93 PHE B CA 1
ATOM 568 C C . PHE A 1 75 ? 13.602 29.171 -8.188 1.00 6.47 93 PHE B C 1
ATOM 569 O O . PHE A 1 75 ? 13.436 28.920 -9.377 1.00 6.99 93 PHE B O 1
ATOM 577 N N . THR A 1 76 ? 13.150 30.281 -7.611 1.00 5.48 94 THR B N 1
ATOM 578 C CA . THR A 1 76 ? 12.652 31.370 -8.434 1.00 6.41 94 THR B CA 1
ATOM 579 C C . THR A 1 76 ? 12.778 32.662 -7.657 1.00 7.29 94 THR B C 1
ATOM 580 O O . THR A 1 76 ? 12.999 32.641 -6.437 1.00 7.00 94 THR B O 1
ATOM 584 N N . PHE A 1 77 ? 12.655 33.776 -8.369 1.00 8.28 95 PHE B N 1
ATOM 585 C CA . PHE A 1 77 ? 12.496 35.064 -7.702 1.00 8.53 95 PHE B CA 1
ATOM 586 C C . PHE A 1 77 ? 11.000 35.296 -7.574 1.00 8.82 95 PHE B C 1
ATOM 587 O O . PHE A 1 77 ? 10.303 35.548 -8.566 1.00 10.14 95 PHE B O 1
ATOM 595 N N . PHE A 1 78 ? 10.511 35.151 -6.349 1.00 10.01 96 PHE B N 1
ATOM 596 C CA . PHE A 1 78 ? 9.089 35.156 -6.073 1.00 10.90 96 PHE B CA 1
ATOM 597 C C . PHE A 1 78 ? 8.523 36.556 -6.237 1.00 13.14 96 PHE B C 1
ATOM 598 O O . PHE A 1 78 ? 9.087 37.520 -5.713 1.00 15.37 96 PHE B O 1
ATOM 606 N N . THR A 1 79 ? 7.416 36.647 -6.966 1.00 13.84 97 THR B N 1
ATOM 607 C CA . THR A 1 79 ? 6.686 37.903 -7.117 1.00 15.02 97 THR B CA 1
ATOM 608 C C . THR A 1 79 ? 5.232 37.668 -6.724 1.00 15.98 97 THR B C 1
ATOM 609 O O . THR A 1 79 ? 4.629 36.678 -7.117 1.00 15.20 97 THR B O 1
ATOM 613 N N . PRO A 1 80 ? 4.652 38.583 -5.940 1.00 16.86 98 PRO B N 1
ATOM 614 C CA . PRO A 1 80 ? 3.297 38.329 -5.437 1.00 17.17 98 PRO B CA 1
ATOM 615 C C . PRO A 1 80 ? 2.194 38.613 -6.473 1.00 20.97 98 PRO B C 1
ATOM 616 O O . PRO A 1 80 ? 1.458 39.596 -6.348 1.00 22.56 98 PRO B O 1
ATOM 620 N N . ASP A 1 81 ? 2.064 37.746 -7.472 1.00 14.84 99 ASP B N 1
ATOM 621 C CA . ASP A 1 81 ? 1.129 37.980 -8.581 1.00 15.26 99 ASP B CA 1
ATOM 622 C C . ASP A 1 81 ? -0.336 37.837 -8.184 1.00 19.46 99 ASP B C 1
ATOM 623 O O . ASP A 1 81 ? -1.209 38.541 -8.711 1.00 19.72 99 ASP B O 1
ATOM 628 N N . MET A 1 82 ? -0.605 36.890 -7.294 1.00 16.97 100 MET B N 1
ATOM 629 C CA . MET A 1 82 ? -1.964 36.613 -6.831 1.00 19.73 100 MET B CA 1
ATOM 630 C C . MET A 1 82 ? -1.965 36.401 -5.327 1.00 22.43 100 MET B C 1
ATOM 631 O O . MET A 1 82 ? -1.025 35.828 -4.760 1.00 18.74 100 MET B O 1
ATOM 636 N N . THR A 1 83 ? -3.017 36.871 -4.670 1.00 25.50 101 THR B N 1
ATOM 637 C CA . THR A 1 83 ? -3.190 36.601 -3.249 1.00 25.66 101 THR B CA 1
ATOM 638 C C . THR A 1 83 ? -4.576 36.042 -2.983 1.00 26.26 101 THR B C 1
ATOM 639 O O . THR A 1 83 ? -5.525 36.328 -3.710 1.00 30.17 101 THR B O 1
ATOM 643 N N . HIS A 1 84 ? -4.685 35.246 -1.931 1.00 27.18 102 HIS B N 1
ATOM 644 C CA . HIS A 1 84 ? -5.929 34.577 -1.601 1.00 25.42 102 HIS B CA 1
ATOM 645 C C . HIS A 1 84 ? -5.925 34.303 -0.109 1.00 31.83 102 HIS B C 1
ATOM 646 O O . HIS A 1 84 ? -4.869 34.054 0.480 1.00 24.03 102 HIS B O 1
ATOM 653 N N . LYS A 1 85 ? -7.094 34.370 0.517 1.00 29.90 103 LYS B N 1
ATOM 654 C CA . LYS A 1 85 ? -7.162 34.132 1.949 1.00 26.76 103 LYS B CA 1
ATOM 655 C C . LYS A 1 85 ? -7.969 32.878 2.259 1.00 29.40 103 LYS B C 1
ATOM 656 O O . LYS A 1 85 ? -9.022 32.638 1.668 1.00 28.65 103 LYS B O 1
ATOM 662 N N . ILE A 1 86 ? -7.445 32.065 3.170 1.00 21.90 104 ILE B N 1
ATOM 663 C CA . ILE A 1 86 ? -8.156 30.901 3.660 1.00 24.23 104 ILE B CA 1
ATOM 664 C C . ILE A 1 86 ? -8.636 31.250 5.064 1.00 29.58 104 ILE B C 1
ATOM 665 O O . ILE A 1 86 ? -7.832 31.362 5.994 1.00 25.73 104 ILE B O 1
ATOM 670 N N . ASP A 1 87 ? -9.945 31.449 5.197 1.00 31.61 105 ASP B N 1
ATOM 671 C CA . ASP A 1 87 ? -10.544 32.021 6.403 1.00 30.75 105 ASP B CA 1
ATOM 672 C C . ASP A 1 87 ? -10.655 31.043 7.562 1.00 32.53 105 ASP B C 1
ATOM 673 O O . ASP A 1 87 ? -10.444 31.409 8.722 1.00 35.12 105 ASP B O 1
ATOM 678 N N . ALA A 1 88 ? -11.015 29.808 7.247 1.00 31.75 106 ALA B N 1
ATOM 679 C CA . ALA A 1 88 ? -11.236 28.807 8.271 1.00 29.96 106 ALA B CA 1
ATOM 680 C C . ALA A 1 88 ? -10.674 27.462 7.849 1.00 30.02 106 ALA B C 1
ATOM 681 O O . ALA A 1 88 ? -9.953 27.359 6.851 1.00 30.19 106 ALA B O 1
ATOM 683 N N . LYS A 1 89 ? -11.013 26.436 8.622 1.00 29.43 107 LYS B N 1
ATOM 684 C CA . LYS A 1 89 ? -10.493 25.100 8.408 1.00 29.56 107 LYS B CA 1
ATOM 685 C C . LYS A 1 89 ? -10.681 24.665 6.966 1.00 30.43 107 LYS B C 1
ATOM 686 O O . LYS A 1 89 ? -11.763 24.800 6.396 1.00 30.19 107 LYS B O 1
ATOM 692 N N . MET A 1 90 ? -9.601 24.171 6.373 1.00 26.92 108 MET B N 1
ATOM 693 C CA . MET A 1 90 ? -9.643 23.644 5.020 1.00 24.10 108 MET B CA 1
ATOM 694 C C . MET A 1 90 ? -8.587 22.559 4.878 1.00 24.35 108 MET B C 1
ATOM 695 O O . MET A 1 90 ? -7.429 22.748 5.268 1.00 24.21 108 MET B O 1
ATOM 700 N N . THR A 1 91 ? -8.998 21.416 4.348 1.00 23.55 109 THR B N 1
ATOM 701 C CA . THR A 1 91 ? -8.099 20.295 4.171 1.00 21.82 109 THR B CA 1
ATOM 702 C C . THR A 1 91 ? -7.207 20.516 2.948 1.00 21.54 109 THR B C 1
ATOM 703 O O . THR A 1 91 ? -7.450 21.413 2.147 1.00 22.46 109 THR B O 1
ATOM 707 N N . ARG A 1 92 ? -6.172 19.692 2.832 1.00 23.88 110 ARG B N 1
ATOM 708 C CA . ARG A 1 92 ? -5.280 19.739 1.683 1.00 23.66 110 ARG B CA 1
ATOM 709 C C . ARG A 1 92 ? -6.054 19.542 0.386 1.00 24.90 110 ARG B C 1
ATOM 710 O O . ARG A 1 92 ? -5.920 20.324 -0.556 1.00 22.32 110 ARG B O 1
ATOM 718 N N . GLU A 1 93 ? -6.874 18.496 0.355 1.00 24.69 111 GLU B N 1
ATOM 719 C CA . GLU A 1 93 ? -7.609 18.117 -0.848 1.00 25.23 111 GLU B CA 1
ATOM 720 C C . GLU A 1 93 ? -8.544 19.237 -1.264 1.00 27.29 111 GLU B C 1
ATOM 721 O O . GLU A 1 93 ? -8.691 19.536 -2.446 1.00 26.41 111 GLU B O 1
ATOM 727 N N . ASP A 1 94 ? -9.164 19.859 -0.270 1.00 26.02 112 ASP B N 1
ATOM 728 C CA . ASP A 1 94 ? -10.025 21.006 -0.494 1.00 28.07 112 ASP B CA 1
ATOM 729 C C . ASP A 1 94 ? -9.192 22.177 -1.007 1.00 28.32 112 ASP B C 1
ATOM 730 O O . ASP A 1 94 ? -9.523 22.790 -2.021 1.00 24.58 112 ASP B O 1
ATOM 735 N N . PHE A 1 95 ? -8.108 22.483 -0.304 1.00 25.36 113 PHE B N 1
ATOM 736 C CA . PHE A 1 95 ? -7.252 23.594 -0.692 1.00 24.07 113 PHE B CA 1
ATOM 737 C C . PHE A 1 95 ? -6.668 23.421 -2.094 1.00 20.32 113 PHE B C 1
ATOM 738 O O . PHE A 1 95 ? -6.713 24.342 -2.904 1.00 20.51 113 PHE B O 1
ATOM 746 N N . GLU A 1 96 ? -6.125 22.244 -2.381 1.00 22.81 114 GLU B N 1
ATOM 747 C CA . GLU A 1 96 ? -5.366 22.072 -3.614 1.00 22.24 114 GLU B CA 1
ATOM 748 C C . GLU A 1 96 ? -6.330 22.113 -4.780 1.00 23.79 114 GLU B C 1
ATOM 749 O O . GLU A 1 96 ? -6.002 22.572 -5.878 1.00 22.01 114 GLU B O 1
ATOM 755 N N . LYS A 1 97 ? -7.561 21.707 -4.508 1.00 27.12 115 LYS B N 1
ATOM 756 C CA . LYS A 1 97 ? -8.572 21.748 -5.536 1.00 27.51 115 LYS B CA 1
ATOM 757 C C . LYS A 1 97 ? -9.079 23.174 -5.757 1.00 27.46 115 LYS B C 1
ATOM 758 O O . LYS A 1 97 ? -9.315 23.586 -6.890 1.00 26.25 115 LYS B O 1
ATOM 764 N N . GLU A 1 98 ? -9.233 23.933 -4.680 1.00 25.01 116 GLU B N 1
ATOM 765 C CA . GLU A 1 98 ? -9.676 25.324 -4.788 1.00 23.97 116 GLU B CA 1
ATOM 766 C C . GLU A 1 98 ? -8.640 26.205 -5.497 1.00 26.86 116 GLU B C 1
ATOM 767 O O . GLU A 1 98 ? -8.990 27.076 -6.302 1.00 27.35 116 GLU B O 1
ATOM 773 N N . ILE A 1 99 ? -7.362 25.983 -5.195 1.00 21.57 117 ILE B N 1
ATOM 774 C CA . ILE A 1 99 ? -6.306 26.766 -5.822 1.00 22.03 117 ILE B CA 1
ATOM 775 C C . ILE A 1 99 ? -6.176 26.430 -7.306 1.00 24.58 117 ILE B C 1
ATOM 776 O O . ILE A 1 99 ? -6.169 27.330 -8.142 1.00 24.94 117 ILE B O 1
ATOM 781 N N . ASN A 1 100 ? -6.091 25.149 -7.652 1.00 25.68 118 ASN B N 1
ATOM 782 C CA . ASN A 1 100 ? -5.834 24.827 -9.056 1.00 27.70 118 ASN B CA 1
ATOM 783 C C . ASN A 1 100 ? -7.010 25.215 -9.957 1.00 28.50 118 ASN B C 1
ATOM 784 O O . ASN A 1 100 ? -6.850 25.372 -11.171 1.00 28.46 118 ASN B O 1
ATOM 789 N N . SER A 1 101 ? -8.179 25.416 -9.360 1.00 27.99 119 SER B N 1
ATOM 790 C CA . SER A 1 101 ? -9.327 25.914 -10.115 1.00 32.09 119 SER B CA 1
ATOM 791 C C . SER A 1 101 ? -9.202 27.417 -10.390 1.00 31.70 119 SER B C 1
ATOM 792 O O . SER A 1 101 ? -9.879 27.953 -11.270 1.00 38.39 119 SER B O 1
ATOM 795 N N . MET A 1 102 ? -8.324 28.086 -9.650 1.00 29.03 120 MET B N 1
ATOM 796 C CA . MET A 1 102 ? -8.154 29.538 -9.749 1.00 29.61 120 MET B CA 1
ATOM 797 C C . MET A 1 102 ? -6.922 29.919 -10.586 1.00 28.06 120 MET B C 1
ATOM 798 O O . MET A 1 102 ? -6.760 31.071 -11.001 1.00 26.13 120 MET B O 1
ATOM 803 N N . LEU A 1 103 ? -6.063 28.940 -10.849 1.00 25.25 121 LEU B N 1
ATOM 804 C CA . LEU A 1 103 ? -4.908 29.160 -11.715 1.00 24.11 121 LEU B CA 1
ATOM 805 C C . LEU A 1 103 ? -5.368 29.557 -13.116 1.00 22.34 121 LEU B C 1
ATOM 806 O O . LEU A 1 103 ? -6.326 28.982 -13.634 1.00 24.59 121 LEU B O 1
ATOM 811 N N . PRO A 1 104 ? -4.687 30.540 -13.726 1.00 16.98 122 PRO B N 1
ATOM 812 C CA . PRO A 1 104 ? -4.951 30.949 -15.110 1.00 20.32 122 PRO B CA 1
ATOM 813 C C . PRO A 1 104 ? -4.795 29.774 -16.075 1.00 18.88 122 PRO B C 1
ATOM 814 O O . PRO A 1 104 ? -5.471 29.712 -17.099 1.00 15.40 122 PRO B O 1
ATOM 818 N N . SER A 1 105 ? -3.920 28.836 -15.732 1.00 14.82 123 SER B N 1
ATOM 819 C CA . SER A 1 105 ? -3.683 27.677 -16.584 1.00 12.69 123 SER B CA 1
ATOM 820 C C . SER A 1 105 ? -2.982 26.548 -15.833 1.00 12.95 123 SER B C 1
ATOM 821 O O . SER A 1 105 ? -2.049 26.802 -15.073 1.00 15.50 123 SER B O 1
ATOM 824 N N . ARG A 1 106 ? -3.407 25.312 -16.082 1.00 12.08 124 ARG B N 1
ATOM 825 C CA . ARG A 1 106 ? -2.721 24.135 -15.556 1.00 13.86 124 ARG B CA 1
ATOM 826 C C . ARG A 1 106 ? -1.430 23.843 -16.339 1.00 13.31 124 ARG B C 1
ATOM 827 O O . ARG A 1 106 ? -0.717 22.894 -16.036 1.00 15.02 124 ARG B O 1
ATOM 835 N N . ASN A 1 107 ? -1.132 24.665 -17.339 1.00 10.09 125 ASN B N 1
ATOM 836 C CA . ASN A 1 107 ? 0.007 24.409 -18.215 1.00 8.43 125 ASN B CA 1
ATOM 837 C C . ASN A 1 107 ? 1.207 25.316 -17.932 1.00 8.62 125 ASN B C 1
ATOM 838 O O . ASN A 1 107 ? 2.185 25.301 -18.685 1.00 8.22 125 ASN B O 1
ATOM 843 N N . LEU A 1 108 ? 1.114 26.105 -16.864 1.00 8.12 126 LEU B N 1
ATOM 844 C CA . LEU A 1 108 ? 2.199 27.004 -16.466 1.00 8.21 126 LEU B CA 1
ATOM 845 C C . LEU A 1 108 ? 2.825 26.557 -15.157 1.00 7.06 126 LEU B C 1
ATOM 846 O O . LEU A 1 108 ? 2.316 25.670 -14.497 1.00 7.87 126 LEU B O 1
ATOM 851 N N . PHE A 1 109 ? 3.948 27.169 -14.803 1.00 8.22 127 PHE B N 1
ATOM 852 C CA . PHE A 1 109 ? 4.623 26.896 -13.527 1.00 9.10 127 PHE B CA 1
ATOM 853 C C . PHE A 1 109 ? 4.236 27.950 -12.498 1.00 9.21 127 PHE B C 1
ATOM 854 O O . PHE A 1 109 ? 4.125 29.128 -12.843 1.00 9.23 127 PHE B O 1
ATOM 862 N N . TYR A 1 110 ? 4.036 27.542 -11.244 1.00 7.76 128 TYR B N 1
ATOM 863 C CA . TYR A 1 110 ? 3.733 28.506 -10.185 1.00 7.23 128 TYR B CA 1
ATOM 864 C C . TYR A 1 110 ? 4.576 28.230 -8.953 1.00 7.85 128 TYR B C 1
ATOM 865 O O . TYR A 1 110 ? 4.856 27.078 -8.620 1.00 9.44 128 TYR B O 1
ATOM 874 N N . ALA A 1 111 ? 4.969 29.296 -8.273 1.00 8.18 129 ALA B N 1
ATOM 875 C CA . ALA A 1 111 ? 5.488 29.182 -6.923 1.00 7.20 129 ALA B CA 1
ATOM 876 C C . ALA A 1 111 ? 4.340 29.543 -6.002 1.00 9.30 129 ALA B C 1
ATOM 877 O O . ALA A 1 111 ? 3.537 30.435 -6.315 1.00 10.63 129 ALA B O 1
ATOM 879 N N . ILE A 1 112 ? 4.241 28.850 -4.881 1.00 7.37 130 ILE B N 1
ATOM 880 C CA . ILE A 1 112 ? 3.125 29.080 -3.973 1.00 10.00 130 ILE B CA 1
ATOM 881 C C . ILE A 1 112 ? 3.598 29.071 -2.529 1.00 8.18 130 ILE B C 1
ATOM 882 O O . ILE A 1 112 ? 4.453 28.274 -2.125 1.00 7.18 130 ILE B O 1
ATOM 887 N N . ARG A 1 113 ? 3.021 29.987 -1.753 1.00 9.81 131 ARG B N 1
ATOM 888 C CA . ARG A 1 113 ? 3.379 30.178 -0.367 1.00 9.34 131 ARG B CA 1
ATOM 889 C C . ARG A 1 113 ? 2.116 30.335 0.466 1.00 9.17 131 ARG B C 1
ATOM 890 O O . ARG A 1 113 ? 1.201 31.074 0.092 1.00 11.51 131 ARG B O 1
ATOM 898 N N . ILE A 1 114 ? 2.079 29.611 1.572 1.00 9.63 132 ILE B N 1
ATOM 899 C CA . ILE A 1 114 ? 1.002 29.682 2.547 1.00 12.65 132 ILE B CA 1
ATOM 900 C C . ILE A 1 114 ? 1.601 30.157 3.863 1.00 12.83 132 ILE B C 1
ATOM 901 O O . ILE A 1 114 ? 2.451 29.471 4.422 1.00 10.58 132 ILE B O 1
ATOM 906 N N . ASP A 1 115 ? 1.164 31.308 4.369 1.00 14.20 133 ASP B N 1
ATOM 907 C CA . ASP A 1 115 ? 1.664 31.811 5.643 1.00 13.54 133 ASP B CA 1
ATOM 908 C C . ASP A 1 115 ? 0.536 31.888 6.651 1.00 16.67 133 ASP B C 1
ATOM 909 O O . ASP A 1 115 ? -0.460 32.559 6.412 1.00 16.41 133 ASP B O 1
ATOM 914 N N . GLY A 1 116 ? 0.681 31.206 7.778 1.00 15.13 134 GLY B N 1
ATOM 915 C CA . GLY A 1 116 ? -0.370 31.261 8.781 1.00 19.04 134 GLY B CA 1
ATOM 916 C C . GLY A 1 116 ? -0.301 30.150 9.797 1.00 18.42 134 GLY B C 1
ATOM 917 O O . GLY A 1 116 ? 0.788 29.729 10.187 1.00 16.70 134 GLY B O 1
ATOM 918 N N . LEU A 1 117 ? -1.474 29.687 10.229 1.00 19.32 135 LEU B N 1
ATOM 919 C CA . LEU A 1 117 ? -1.573 28.651 11.243 1.00 19.73 135 LEU B CA 1
ATOM 920 C C . LEU A 1 117 ? -2.212 27.409 10.660 1.00 18.92 135 LEU B C 1
ATOM 921 O O . LEU A 1 117 ? -3.232 27.484 9.978 1.00 20.11 135 LEU B O 1
ATOM 926 N N . PHE A 1 118 ? -1.598 26.265 10.930 1.00 18.65 136 PHE B N 1
ATOM 927 C CA . PHE A 1 118 ? -2.072 25.003 10.404 1.00 18.67 136 PHE B CA 1
ATOM 928 C C . PHE A 1 118 ? -2.554 24.113 11.515 1.00 20.19 136 PHE B C 1
ATOM 929 O O . PHE A 1 118 ? -1.837 23.890 12.484 1.00 19.84 136 PHE B O 1
ATOM 937 N N . LYS A 1 119 ? -3.777 23.621 11.376 1.00 20.38 137 LYS B N 1
ATOM 938 C CA . LYS A 1 119 ? -4.314 22.651 12.321 1.00 22.00 137 LYS B CA 1
ATOM 939 C C . LYS A 1 119 ? -3.433 21.407 12.370 1.00 22.97 137 LYS B C 1
ATOM 940 O O . LYS A 1 119 ? -3.086 20.927 13.447 1.00 21.93 137 LYS B O 1
ATOM 946 N N . LYS A 1 120 ? -3.082 20.886 11.195 1.00 20.14 138 LYS B N 1
ATOM 947 C CA . LYS A 1 120 ? -2.147 19.768 11.092 1.00 21.25 138 LYS B CA 1
ATOM 948 C C . LYS A 1 120 ? -1.162 19.996 9.948 1.00 17.74 138 LYS B C 1
ATOM 949 O O . LYS A 1 120 ? -1.517 20.587 8.932 1.00 18.48 138 LYS B O 1
ATOM 955 N N . VAL A 1 121 ? 0.074 19.546 10.134 1.00 18.52 139 VAL B N 1
ATOM 956 C CA . VAL A 1 121 ? 1.008 19.354 9.019 1.00 16.81 139 VAL B CA 1
ATOM 957 C C . VAL A 1 121 ? 1.714 18.031 9.240 1.00 16.27 139 VAL B C 1
ATOM 958 O O . VAL A 1 121 ? 2.187 17.754 10.347 1.00 17.53 139 VAL B O 1
ATOM 962 N N . GLN A 1 122 ? 1.773 17.198 8.212 1.00 15.35 140 GLN B N 1
ATOM 963 C CA . GLN A 1 122 ? 2.597 16.006 8.292 1.00 14.29 140 GLN B CA 1
ATOM 964 C C . GLN A 1 122 ? 3.748 16.132 7.318 1.00 12.60 140 GLN B C 1
ATOM 965 O O . GLN A 1 122 ? 3.539 16.426 6.142 1.00 15.82 140 GLN B O 1
ATOM 971 N N . THR A 1 123 ? 4.958 15.910 7.817 1.00 12.95 141 THR B N 1
ATOM 972 C CA . THR A 1 123 ? 6.141 16.000 6.978 1.00 13.31 141 THR B CA 1
ATOM 973 C C . THR A 1 123 ? 7.033 14.789 7.099 1.00 15.70 141 THR B C 1
ATOM 974 O O . THR A 1 123 ? 6.886 13.968 8.009 1.00 17.31 141 THR B O 1
ATOM 978 N N . ARG A 1 124 ? 7.963 14.698 6.155 1.00 13.59 142 ARG B N 1
ATOM 979 C CA . ARG A 1 124 ? 9.131 13.835 6.260 1.00 14.16 142 ARG B CA 1
ATOM 980 C C . ARG A 1 124 ? 10.391 14.669 6.117 1.00 13.22 142 ARG B C 1
ATOM 981 O O . ARG A 1 124 ? 10.363 15.766 5.549 1.00 13.09 142 ARG B O 1
ATOM 989 N N . THR A 1 125 ? 11.507 14.139 6.598 1.00 12.11 143 THR B N 1
ATOM 990 C CA . THR A 1 125 ? 12.805 14.709 6.268 1.00 11.35 143 THR B CA 1
ATOM 991 C C . THR A 1 125 ? 13.707 13.579 5.811 1.00 15.75 143 THR B C 1
ATOM 992 O O . THR A 1 125 ? 14.028 12.689 6.595 1.00 17.16 143 THR B O 1
ATOM 996 N N . VAL A 1 126 ? 14.101 13.585 4.543 1.00 12.01 144 VAL B N 1
ATOM 997 C CA . VAL A 1 126 ? 15.094 12.604 4.102 1.00 11.59 144 VAL B CA 1
ATOM 998 C C . VAL A 1 126 ? 16.366 12.782 4.925 1.00 13.20 144 VAL B C 1
ATOM 999 O O . VAL A 1 126 ? 16.703 13.893 5.355 1.00 12.11 144 VAL B O 1
ATOM 1003 N N . GLU A 1 127 ? 17.060 11.672 5.154 1.00 13.95 145 GLU B N 1
ATOM 1004 C CA . GLU A 1 127 ? 18.252 11.662 5.997 1.00 12.97 145 GLU B CA 1
ATOM 1005 C C . GLU A 1 127 ? 19.496 11.260 5.220 1.00 11.86 145 GLU B C 1
ATOM 1006 O O . GLU A 1 127 ? 19.414 10.538 4.225 1.00 12.05 145 GLU B O 1
ATOM 1012 N N . LEU A 1 128 ? 20.639 11.703 5.722 1.00 12.72 146 LEU B N 1
ATOM 1013 C CA . LEU A 1 128 ? 21.931 11.428 5.094 1.00 12.56 146 LEU B CA 1
ATOM 1014 C C . LEU A 1 128 ? 22.100 9.942 4.776 1.00 14.00 146 LEU B C 1
ATOM 1015 O O . LEU A 1 128 ? 21.889 9.070 5.624 1.00 14.28 146 LEU B O 1
ATOM 1020 N N . GLN A 1 129 ? 22.498 9.677 3.538 1.00 11.56 147 GLN B N 1
ATOM 1021 C CA . GLN A 1 129 ? 22.716 8.330 3.030 1.00 13.62 147 GLN B CA 1
ATOM 1022 C C . GLN A 1 129 ? 24.199 8.019 2.956 1.00 15.02 147 GLN B C 1
ATOM 1023 O O . GLN A 1 129 ? 25.005 8.915 2.738 1.00 15.20 147 GLN B O 1
ATOM 1029 N N . GLU A 1 130 ? 24.548 6.743 3.113 1.00 15.66 148 GLU B N 1
ATOM 1030 C CA . GLU A 1 130 ? 25.933 6.297 2.990 1.00 19.81 148 GLU B CA 1
ATOM 1031 C C . GLU A 1 130 ? 26.151 5.560 1.675 1.00 14.26 148 GLU B C 1
ATOM 1032 O O . GLU A 1 130 ? 25.307 4.763 1.259 1.00 16.55 148 GLU B O 1
ATOM 1038 N N . LYS A 1 131 ? 27.282 5.804 1.016 1.00 15.00 149 LYS B N 1
ATOM 1039 C CA . LYS A 1 131 ? 27.595 5.063 -0.208 1.00 14.07 149 LYS B CA 1
ATOM 1040 C C . LYS A 1 131 ? 27.894 3.594 0.119 1.00 16.53 149 LYS B C 1
ATOM 1041 O O . LYS A 1 131 ? 28.416 3.303 1.190 1.00 19.68 149 LYS B O 1
ATOM 1047 N N . PRO A 1 132 ? 27.545 2.668 -0.791 1.00 15.85 150 PRO B N 1
ATOM 1048 C CA . PRO A 1 132 ? 26.885 2.916 -2.073 1.00 18.13 150 PRO B CA 1
ATOM 1049 C C . PRO A 1 132 ? 25.410 3.227 -1.887 1.00 16.77 150 PRO B C 1
ATOM 1050 O O . PRO A 1 132 ? 24.724 2.600 -1.081 1.00 16.71 150 PRO B O 1
ATOM 1054 N N . TYR A 1 133 ? 24.940 4.217 -2.625 1.00 16.02 151 TYR B N 1
ATOM 1055 C CA . TYR A 1 133 ? 23.560 4.657 -2.514 1.00 14.13 151 TYR B CA 1
ATOM 1056 C C . TYR A 1 133 ? 22.573 3.616 -3.045 1.00 17.10 151 TYR B C 1
ATOM 1057 O O . TYR A 1 133 ? 22.881 2.859 -3.968 1.00 19.56 151 TYR B O 1
ATOM 1066 N N . VAL A 1 134 ? 21.387 3.591 -2.448 1.00 14.57 152 VAL B N 1
ATOM 1067 C CA . VAL A 1 134 ? 20.272 2.787 -2.937 1.00 15.17 152 VAL B CA 1
ATOM 1068 C C . VAL A 1 134 ? 19.262 3.690 -3.647 1.00 12.89 152 VAL B C 1
ATOM 1069 O O . VAL A 1 134 ? 19.294 4.908 -3.460 1.00 13.37 152 VAL B O 1
ATOM 1073 N N . PRO A 1 135 ? 18.373 3.109 -4.474 1.00 16.34 153 PRO B N 1
ATOM 1074 C CA . PRO A 1 135 ? 17.359 3.938 -5.139 1.00 14.91 153 PRO B CA 1
ATOM 1075 C C . PRO A 1 135 ? 16.458 4.641 -4.122 1.00 15.62 153 PRO B C 1
ATOM 1076 O O . PRO A 1 135 ? 16.318 4.176 -2.983 1.00 15.78 153 PRO B O 1
ATOM 1080 N N . MET A 1 136 ? 15.855 5.753 -4.522 1.00 13.48 154 MET B N 1
ATOM 1081 C CA . MET A 1 136 ? 15.109 6.558 -3.564 1.00 14.30 154 MET B CA 1
ATOM 1082 C C . MET A 1 136 ? 13.904 5.839 -2.962 1.00 14.94 154 MET B C 1
ATOM 1083 O O . MET A 1 136 ? 13.550 6.101 -1.818 1.00 15.95 154 MET B O 1
ATOM 1088 N N . VAL A 1 137 ? 13.287 4.939 -3.720 1.00 14.07 155 VAL B N 1
ATOM 1089 C CA . VAL A 1 137 ? 12.148 4.184 -3.200 1.00 18.66 155 VAL B CA 1
ATOM 1090 C C . VAL A 1 137 ? 12.563 3.373 -1.971 1.00 21.52 155 VAL B C 1
ATOM 1091 O O . VAL A 1 137 ? 11.797 3.246 -1.016 1.00 23.73 155 VAL B O 1
ATOM 1095 N N . GLU A 1 138 ? 13.797 2.874 -1.970 1.00 21.10 156 GLU B N 1
ATOM 1096 C CA . GLU A 1 138 ? 14.321 2.176 -0.798 1.00 21.65 156 GLU B CA 1
ATOM 1097 C C . GLU A 1 138 ? 14.766 3.151 0.276 1.00 21.05 156 GLU B C 1
ATOM 1098 O O . GLU A 1 138 ? 14.552 2.918 1.465 1.00 21.72 156 GLU B O 1
ATOM 1104 N N . ALA A 1 139 ? 15.393 4.246 -0.144 1.00 19.24 157 ALA B N 1
ATOM 1105 C CA . ALA A 1 139 ? 15.977 5.191 0.794 1.00 16.89 157 ALA B CA 1
ATOM 1106 C C . ALA A 1 139 ? 14.929 5.856 1.696 1.00 21.26 157 ALA B C 1
ATOM 1107 O O . ALA A 1 139 ? 15.226 6.193 2.845 1.00 23.19 157 ALA B O 1
ATOM 1109 N N . VAL A 1 140 ? 13.710 6.047 1.191 1.00 18.56 158 VAL B N 1
ATOM 1110 C CA . VAL A 1 140 ? 12.705 6.770 1.979 1.00 22.07 158 VAL B CA 1
ATOM 1111 C C . VAL A 1 140 ? 11.858 5.873 2.875 1.00 23.49 158 VAL B C 1
ATOM 1112 O O . VAL A 1 140 ? 11.052 6.372 3.655 1.00 22.02 158 VAL B O 1
ATOM 1116 N N . LYS A 1 141 ? 12.031 4.562 2.774 1.00 20.60 159 LYS B N 1
ATOM 1117 C CA . LYS A 1 141 ? 11.226 3.658 3.595 1.00 24.86 159 LYS B CA 1
ATOM 1118 C C . LYS A 1 141 ? 11.460 3.857 5.100 1.00 26.39 159 LYS B C 1
ATOM 1119 O O . LYS A 1 141 ? 10.563 3.606 5.901 1.00 29.65 159 LYS B O 1
ATOM 1125 N N . THR A 1 142 ? 12.647 4.327 5.482 1.00 22.09 160 THR B N 1
ATOM 1126 C CA . THR A 1 142 ? 12.956 4.574 6.891 1.00 26.20 160 THR B CA 1
ATOM 1127 C C . THR A 1 142 ? 13.067 6.060 7.223 1.00 25.90 160 THR B C 1
ATOM 1128 O O . THR A 1 142 ? 13.739 6.440 8.184 1.00 27.31 160 THR B O 1
ATOM 1132 N N . GLN A 1 143 ? 12.419 6.903 6.428 1.00 22.97 161 GLN B N 1
ATOM 1133 C CA . GLN A 1 143 ? 12.453 8.337 6.686 1.00 25.16 161 GLN B CA 1
ATOM 1134 C C . GLN A 1 143 ? 11.692 8.646 7.973 1.00 22.69 161 GLN B C 1
ATOM 1135 O O . GLN A 1 143 ? 10.723 7.970 8.306 1.00 25.61 161 GLN B O 1
ATOM 1141 N N . PRO A 1 144 ? 12.164 9.641 8.723 1.00 21.08 162 PRO B N 1
ATOM 1142 C CA . PRO A 1 144 ? 11.405 10.170 9.856 1.00 22.05 162 PRO B CA 1
ATOM 1143 C C . PRO A 1 144 ? 10.185 10.930 9.364 1.00 22.47 162 PRO B C 1
ATOM 1144 O O . PRO A 1 144 ? 10.286 11.690 8.393 1.00 22.64 162 PRO B O 1
ATOM 1148 N N . ILE A 1 145 ? 9.050 10.708 10.010 1.00 21.79 163 ILE B N 1
ATOM 1149 C CA . ILE A 1 145 ? 7.831 11.445 9.706 1.00 20.95 163 ILE B CA 1
ATOM 1150 C C . ILE A 1 145 ? 7.455 12.266 10.930 1.00 23.64 163 ILE B C 1
ATOM 1151 O O . ILE A 1 145 ? 7.539 11.783 12.063 1.00 27.19 163 ILE B O 1
ATOM 1156 N N . PHE A 1 146 ? 7.064 13.514 10.709 1.00 20.58 164 PHE B N 1
ATOM 1157 C CA . PHE A 1 146 ? 6.693 14.387 11.809 1.00 21.51 164 PHE B CA 1
ATOM 1158 C C . PHE A 1 146 ? 5.245 14.834 11.671 1.00 22.54 164 PHE B C 1
ATOM 1159 O O . PHE A 1 146 ? 4.765 15.112 10.569 1.00 20.11 164 PHE B O 1
ATOM 1167 N N . ASN A 1 147 ? 4.543 14.888 12.796 1.00 22.17 165 ASN B N 1
ATOM 1168 C CA . ASN A 1 147 ? 3.190 15.427 12.808 1.00 21.06 165 ASN B CA 1
ATOM 1169 C C . ASN A 1 147 ? 3.129 16.656 13.701 1.00 23.01 165 ASN B C 1
ATOM 1170 O O . ASN A 1 147 ? 3.483 16.600 14.872 1.00 25.50 165 ASN B O 1
ATOM 1175 N N . PHE A 1 148 ? 2.703 17.774 13.134 1.00 18.44 166 PHE B N 1
ATOM 1176 C CA . PHE A 1 148 ? 2.593 19.008 13.888 1.00 21.15 166 PHE B CA 1
ATOM 1177 C C . PHE A 1 148 ? 1.119 19.351 14.061 1.00 21.92 166 PHE B C 1
ATOM 1178 O O . PHE A 1 148 ? 0.299 19.074 13.180 1.00 20.91 166 PHE B O 1
ATOM 1186 N N . ASP A 1 149 ? 0.784 19.919 15.215 1.00 24.01 167 ASP B N 1
ATOM 1187 C CA . ASP A 1 149 ? -0.583 20.326 15.518 1.00 22.87 167 ASP B CA 1
ATOM 1188 C C . ASP A 1 149 ? -0.621 21.806 15.842 1.00 22.19 167 ASP B C 1
ATOM 1189 O O . ASP A 1 149 ? 0.250 22.297 16.561 1.00 22.30 167 ASP B O 1
ATOM 1194 N N . ASN A 1 150 ? -1.628 22.502 15.311 1.00 22.49 168 ASN B N 1
ATOM 1195 C CA . ASN A 1 150 ? -1.838 23.923 15.571 1.00 21.13 168 ASN B CA 1
ATOM 1196 C C . ASN A 1 150 ? -0.537 24.714 15.590 1.00 24.04 168 ASN B C 1
ATOM 1197 O O . ASN A 1 150 ? -0.158 25.297 16.598 1.00 24.48 168 ASN B O 1
ATOM 1202 N N . VAL A 1 151 ? 0.148 24.718 14.452 1.00 19.56 169 VAL B N 1
ATOM 1203 C CA . VAL A 1 151 ? 1.481 25.290 14.369 1.00 22.15 169 VAL B CA 1
ATOM 1204 C C . VAL A 1 151 ? 1.483 26.469 13.398 1.00 17.06 169 VAL B C 1
ATOM 1205 O O . VAL A 1 151 ? 0.812 26.437 12.363 1.00 18.05 169 VAL B O 1
ATOM 1209 N N . ARG A 1 152 ? 2.206 27.520 13.761 1.00 18.54 170 ARG B N 1
ATOM 1210 C CA . ARG A 1 152 ? 2.377 28.683 12.905 1.00 19.83 170 ARG B CA 1
ATOM 1211 C C . ARG A 1 152 ? 3.629 28.490 12.052 1.00 16.13 170 ARG B C 1
ATOM 1212 O O . ARG A 1 152 ? 4.635 27.978 12.534 1.00 15.65 170 ARG B O 1
ATOM 1220 N N . GLY A 1 153 ? 3.568 28.895 10.789 1.00 16.14 171 GLY B N 1
ATOM 1221 C CA . GLY A 1 153 ? 4.726 28.784 9.925 1.00 15.18 171 GLY B CA 1
ATOM 1222 C C . GLY A 1 153 ? 4.393 29.048 8.470 1.00 14.02 171 GLY B C 1
ATOM 1223 O O . GLY A 1 153 ? 3.426 29.746 8.144 1.00 12.53 171 GLY B O 1
ATOM 1224 N N . THR A 1 154 ? 5.190 28.458 7.586 1.00 11.78 172 THR B N 1
ATOM 1225 C CA . THR A 1 154 ? 5.048 28.705 6.167 1.00 10.87 172 THR B CA 1
ATOM 1226 C C . THR A 1 154 ? 5.177 27.405 5.39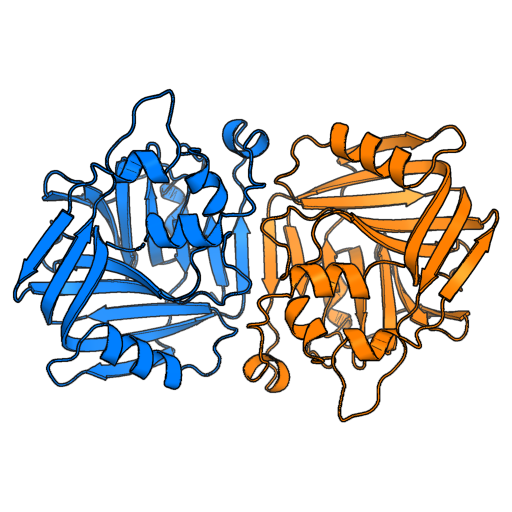7 1.00 10.49 172 THR B C 1
ATOM 1227 O O . THR A 1 154 ? 6.117 26.662 5.609 1.00 10.16 172 THR B O 1
ATOM 1231 N N . ILE A 1 155 ? 4.211 27.137 4.524 1.00 9.55 173 ILE B N 1
ATOM 1232 C CA . ILE A 1 155 ? 4.334 26.078 3.518 1.00 8.25 173 ILE B CA 1
ATOM 1233 C C . ILE A 1 155 ? 4.714 26.754 2.219 1.00 9.44 173 ILE B C 1
ATOM 1234 O O . ILE A 1 155 ? 4.061 27.713 1.809 1.00 10.43 173 ILE B O 1
ATOM 1239 N N . VAL A 1 156 ? 5.795 26.299 1.589 1.00 8.76 174 VAL B N 1
ATOM 1240 C CA . VAL A 1 156 ? 6.215 26.864 0.310 1.00 8.33 174 VAL B CA 1
ATOM 1241 C C . VAL A 1 156 ? 6.608 25.774 -0.670 1.00 7.93 174 VAL B C 1
ATOM 1242 O O . VAL A 1 156 ? 7.142 24.726 -0.289 1.00 8.01 174 VAL B O 1
ATOM 1246 N N . GLY A 1 157 ? 6.374 26.048 -1.945 1.00 7.71 175 GLY B N 1
ATOM 1247 C CA . GLY A 1 157 ? 6.791 25.106 -2.971 1.00 6.07 175 GLY B CA 1
ATOM 1248 C C . GLY A 1 157 ? 6.277 25.512 -4.323 1.00 5.28 175 GLY B C 1
ATOM 1249 O O . GLY A 1 157 ? 6.087 26.698 -4.599 1.00 5.63 175 GLY B O 1
ATOM 1250 N N . PHE A 1 158 ? 6.059 24.514 -5.180 1.00 5.32 176 PHE B N 1
ATOM 1251 C CA . PHE A 1 158 ? 5.762 24.766 -6.582 1.00 7.09 176 PHE B CA 1
ATOM 1252 C C . PHE A 1 158 ? 4.627 23.904 -7.084 1.00 7.23 176 PHE B C 1
ATOM 1253 O O . PHE A 1 158 ? 4.430 22.781 -6.613 1.00 7.00 176 PHE B O 1
ATOM 1261 N N . LEU A 1 159 ? 3.876 24.460 -8.033 1.00 6.86 177 LEU B N 1
ATOM 1262 C CA . LEU A 1 159 ? 2.983 23.657 -8.872 1.00 6.53 177 LEU B CA 1
ATOM 1263 C C . LEU A 1 159 ? 3.645 23.471 -10.222 1.00 7.51 177 LEU B C 1
ATOM 1264 O O . LEU A 1 159 ? 4.071 24.436 -10.865 1.00 8.46 177 LEU B O 1
ATOM 1269 N N . THR A 1 160 ? 3.700 22.217 -10.658 1.00 8.97 178 THR B N 1
ATOM 1270 C CA . THR A 1 160 ? 4.383 21.846 -11.888 1.00 9.25 178 THR B CA 1
ATOM 1271 C C . THR A 1 160 ? 3.418 21.164 -12.853 1.00 7.91 178 THR B C 1
ATOM 1272 O O . THR A 1 160 ? 2.690 20.255 -12.450 1.00 8.88 178 THR B O 1
ATOM 1276 N N . PRO A 1 161 ? 3.389 21.619 -14.120 1.00 6.83 179 PRO B N 1
ATOM 1277 C CA . PRO A 1 161 ? 2.535 20.975 -15.124 1.00 8.54 179 PRO B CA 1
ATOM 1278 C C . PRO A 1 161 ? 2.932 19.538 -15.370 1.00 9.98 179 PRO B C 1
ATOM 1279 O O . PRO A 1 161 ? 4.108 19.165 -15.201 1.00 9.05 179 PRO B O 1
ATOM 1283 N N . ALA A 1 162 ? 1.965 18.740 -15.808 1.00 10.18 180 ALA B N 1
ATOM 1284 C CA . ALA A 1 162 ? 2.196 17.310 -16.000 1.00 8.91 180 ALA B CA 1
ATOM 1285 C C . ALA A 1 162 ? 3.307 17.001 -17.010 1.00 9.77 180 ALA B C 1
ATOM 1286 O O . ALA A 1 162 ? 4.024 16.012 -16.848 1.00 10.79 180 ALA B O 1
ATOM 1288 N N . TYR A 1 163 ? 3.462 17.834 -18.035 1.00 10.25 181 TYR B N 1
ATOM 1289 C CA . TYR A 1 163 ? 4.498 17.567 -19.039 1.00 10.66 181 TYR B CA 1
ATOM 1290 C C . TYR A 1 163 ? 5.925 17.630 -18.476 1.00 10.86 181 TYR B C 1
ATOM 1291 O O . TYR A 1 163 ? 6.855 17.138 -19.107 1.00 13.04 181 TYR B O 1
ATOM 1300 N N . ALA A 1 164 ? 6.100 18.197 -17.283 1.00 8.35 182 ALA B N 1
ATOM 1301 C CA . ALA A 1 164 ? 7.443 18.242 -16.678 1.00 9.09 182 ALA B CA 1
ATOM 1302 C C . ALA A 1 164 ? 7.629 17.194 -15.581 1.00 10.71 182 ALA B C 1
ATOM 1303 O O . ALA A 1 164 ? 8.661 17.188 -14.888 1.00 11.28 182 ALA B O 1
ATOM 1305 N N . ASN A 1 165 ? 6.663 16.295 -15.425 1.00 8.81 183 ASN B N 1
ATOM 1306 C CA . ASN A 1 165 ? 6.818 15.230 -14.438 1.00 8.78 183 ASN B CA 1
ATOM 1307 C C . ASN A 1 165 ? 8.036 14.372 -14.767 1.00 11.04 183 ASN B C 1
ATOM 1308 O O . ASN A 1 165 ? 8.217 13.964 -15.907 1.00 14.45 183 ASN B O 1
ATOM 1313 N N . GLY A 1 166 ? 8.868 14.102 -13.769 1.00 10.90 184 GLY B N 1
ATOM 1314 C CA . GLY A 1 166 ? 10.126 13.425 -14.028 1.00 13.61 184 GLY B CA 1
ATOM 1315 C C . GLY A 1 166 ? 11.311 14.376 -14.038 1.00 11.79 184 GLY B C 1
ATOM 1316 O O . GLY A 1 166 ? 12.365 14.033 -13.500 1.00 11.29 184 GLY B O 1
ATOM 1317 N N . ILE A 1 167 ? 11.166 15.555 -14.643 1.00 8.84 185 ILE B N 1
ATOM 1318 C CA . ILE A 1 167 ? 12.128 16.617 -14.384 1.00 8.56 185 ILE B CA 1
ATOM 1319 C C . ILE A 1 167 ? 11.876 17.147 -12.977 1.00 7.52 185 ILE B C 1
ATOM 1320 O O . ILE A 1 167 ? 12.758 17.096 -12.119 1.00 7.28 185 ILE B O 1
ATOM 1325 N N . ALA A 1 168 ? 10.667 17.632 -12.734 1.00 8.29 186 ALA B N 1
ATOM 1326 C CA . ALA A 1 168 ? 10.258 17.982 -11.379 1.00 8.20 186 ALA B CA 1
ATOM 1327 C C . ALA A 1 168 ? 9.120 17.058 -10.957 1.00 9.88 186 ALA B C 1
ATOM 1328 O O . ALA A 1 168 ? 8.908 16.001 -11.562 1.00 11.84 186 ALA B O 1
ATOM 1330 N N . VAL A 1 169 ? 8.399 17.436 -9.910 1.00 9.90 187 VAL B N 1
ATOM 1331 C CA . VAL A 1 169 ? 7.285 16.639 -9.438 1.00 10.61 187 VAL B CA 1
ATOM 1332 C C . VAL A 1 169 ? 5.975 17.286 -9.877 1.00 10.49 187 VAL B C 1
ATOM 1333 O O . VAL A 1 169 ? 5.637 18.371 -9.404 1.00 9.10 187 VAL B O 1
ATOM 1337 N N . SER A 1 170 ? 5.266 16.641 -10.804 1.00 9.24 188 SER B N 1
ATOM 1338 C CA . SER A 1 170 ? 3.989 17.143 -11.307 1.00 9.91 188 SER B CA 1
ATOM 1339 C C . SER A 1 170 ? 2.999 17.419 -10.177 1.00 9.19 188 SER B C 1
ATOM 1340 O O . SER A 1 170 ? 2.920 16.653 -9.211 1.00 10.51 188 SER B O 1
ATOM 1343 N N . GLY A 1 171 ? 2.234 18.496 -10.320 1.00 8.37 189 GLY B N 1
ATOM 1344 C CA . GLY A 1 171 ? 1.283 18.887 -9.295 1.00 8.62 189 GLY B CA 1
ATOM 1345 C C . GLY A 1 171 ? 1.943 19.707 -8.198 1.00 9.37 189 GLY B C 1
ATOM 1346 O O . GLY A 1 171 ? 2.897 20.450 -8.457 1.00 8.76 189 GLY B O 1
ATOM 1347 N N . TYR A 1 172 ? 1.413 19.602 -6.984 1.00 9.54 190 TYR B N 1
ATOM 1348 C CA . TYR A 1 172 ? 1.948 20.351 -5.858 1.00 9.66 190 TYR B CA 1
ATOM 1349 C C . TYR A 1 172 ? 3.141 19.646 -5.254 1.00 12.26 190 TYR B C 1
ATOM 1350 O O . TYR A 1 172 ? 3.098 18.438 -4.992 1.00 10.32 190 TYR B O 1
ATOM 1359 N N . HIS A 1 173 ? 4.204 20.406 -5.019 1.00 7.96 191 HIS B N 1
ATOM 1360 C CA . HIS A 1 173 ? 5.350 19.908 -4.281 1.00 7.83 191 HIS B CA 1
ATOM 1361 C C . HIS A 1 173 ? 5.681 20.978 -3.243 1.00 7.18 191 HIS B C 1
ATOM 1362 O O . HIS A 1 173 ? 6.102 22.072 -3.595 1.00 6.76 191 HIS B O 1
ATOM 1369 N N . LEU A 1 174 ? 5.447 20.657 -1.976 1.00 7.09 192 LEU B N 1
ATOM 1370 C CA . LEU A 1 174 ? 5.445 21.660 -0.909 1.00 7.20 192 LEU B CA 1
ATOM 1371 C C . LEU A 1 174 ? 6.316 21.223 0.259 1.00 6.72 192 LEU B C 1
ATOM 1372 O O . LEU A 1 174 ? 6.308 20.041 0.644 1.00 7.68 192 LEU B O 1
ATOM 1377 N N . HIS A 1 175 ? 7.063 22.178 0.807 1.00 6.48 193 HIS B N 1
ATOM 1378 C CA . HIS A 1 175 ? 7.803 21.968 2.047 1.00 7.45 193 HIS B CA 1
ATOM 1379 C C . HIS A 1 175 ? 7.248 22.905 3.131 1.00 8.09 193 HIS B C 1
ATOM 1380 O O . HIS A 1 175 ? 6.518 23.836 2.814 1.00 7.04 193 HIS B O 1
ATOM 1387 N N . PHE A 1 176 ? 7.592 22.640 4.391 1.00 7.65 194 PHE B N 1
ATOM 1388 C CA . PHE A 1 176 ? 7.101 23.415 5.530 1.00 8.53 194 PHE B CA 1
ATOM 1389 C C . PHE A 1 176 ? 8.228 23.746 6.502 1.00 9.64 194 PHE B C 1
ATOM 1390 O O . PHE A 1 176 ? 9.124 22.927 6.727 1.00 9.07 194 PHE B O 1
ATOM 1398 N N . ILE A 1 177 ? 8.185 24.952 7.062 1.00 8.65 195 ILE B N 1
ATOM 1399 C CA . ILE A 1 177 ? 9.038 25.289 8.198 1.00 9.27 195 ILE B CA 1
ATOM 1400 C C . ILE A 1 177 ? 8.212 26.100 9.199 1.00 11.20 195 ILE B C 1
ATOM 1401 O O . ILE A 1 177 ? 7.397 26.942 8.813 1.00 10.32 195 ILE B O 1
ATOM 1406 N N . ASP A 1 178 ? 8.404 25.828 10.484 1.00 12.38 196 ASP B N 1
ATOM 1407 C CA . ASP A 1 178 ? 7.620 26.535 11.494 1.00 15.93 196 ASP B CA 1
ATOM 1408 C C . ASP A 1 178 ? 8.179 27.935 11.728 1.00 16.65 196 ASP B C 1
ATOM 1409 O O . ASP A 1 178 ? 9.300 28.254 11.321 1.00 13.52 196 ASP B O 1
ATOM 1414 N N . GLU A 1 179 ? 7.388 28.782 12.379 1.00 18.78 197 GLU B N 1
ATOM 1415 C CA . GLU A 1 179 ? 7.804 30.166 12.594 1.00 22.89 197 GLU B CA 1
ATOM 1416 C C . GLU A 1 179 ? 9.074 30.237 13.450 1.00 18.28 197 GLU B C 1
ATOM 1417 O O . GLU A 1 179 ? 9.880 31.153 13.296 1.00 22.64 197 GLU B O 1
ATOM 1423 N N . GLY A 1 180 ? 9.268 29.248 14.317 1.00 19.20 198 GLY B N 1
ATOM 1424 C CA . GLY A 1 180 ? 10.474 29.171 15.125 1.00 23.28 198 GLY B CA 1
ATOM 1425 C C . GLY A 1 180 ? 11.729 28.700 14.401 1.00 24.89 198 GLY B C 1
ATOM 1426 O O . GLY A 1 180 ? 12.801 28.623 15.004 1.00 26.32 198 GLY B O 1
ATOM 1427 N N . ARG A 1 181 ? 11.595 28.393 13.111 1.00 20.70 199 ARG B N 1
ATOM 1428 C CA . ARG A 1 181 ? 12.706 27.920 12.276 1.00 21.37 199 ARG B CA 1
ATOM 1429 C C . ARG A 1 181 ? 13.476 26.747 12.902 1.00 20.74 199 ARG B C 1
ATOM 1430 O O . ARG A 1 181 ? 14.708 26.747 12.935 1.00 21.43 199 ARG B O 1
ATOM 1438 N N . ASN A 1 182 ? 12.746 25.746 13.382 1.00 20.51 200 ASN B N 1
ATOM 1439 C CA . ASN A 1 182 ? 13.362 24.523 13.885 1.00 22.58 200 ASN B CA 1
ATOM 1440 C C . ASN A 1 182 ? 12.897 23.267 13.159 1.00 23.37 200 ASN B C 1
ATOM 1441 O O . ASN A 1 182 ? 13.672 22.335 12.940 1.00 26.33 200 ASN B O 1
ATOM 1446 N N . SER A 1 183 ? 11.625 23.240 12.788 1.00 19.34 201 SER B N 1
ATOM 1447 C CA . SER A 1 183 ? 11.004 21.993 12.373 1.00 18.46 201 SER B CA 1
ATOM 1448 C C . SER A 1 183 ? 10.252 22.146 11.066 1.00 17.23 201 SER B C 1
ATOM 1449 O O . SER A 1 183 ? 9.894 23.259 10.677 1.00 14.14 201 SER B O 1
ATOM 1452 N N . GLY A 1 184 ? 10.013 21.015 10.410 1.00 15.50 202 GLY B N 1
ATOM 1453 C CA . GLY A 1 184 ? 9.211 20.973 9.201 1.00 14.19 202 GLY B CA 1
ATOM 1454 C C . GLY A 1 184 ? 9.671 1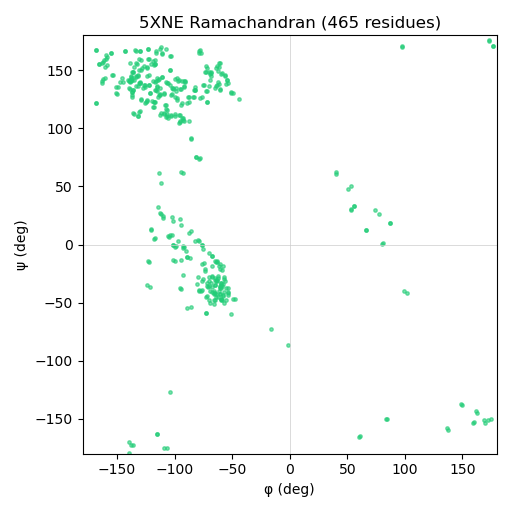9.849 8.297 1.00 15.74 202 GLY B C 1
ATOM 1455 O O . GLY A 1 184 ? 9.969 18.743 8.756 1.00 17.93 202 GLY B O 1
ATOM 1456 N N . GLY A 1 185 ? 9.732 20.131 7.003 1.00 11.05 203 GLY B N 1
ATOM 1457 C CA . GLY A 1 185 ? 10.205 19.146 6.048 1.00 10.20 203 GLY B CA 1
ATOM 1458 C C . GLY A 1 185 ? 9.365 19.099 4.795 1.00 10.23 203 GLY B C 1
ATOM 1459 O O . GLY A 1 185 ? 8.687 20.062 4.452 1.00 9.55 203 GLY B O 1
ATOM 1460 N N . HIS A 1 186 ? 9.454 17.978 4.089 1.00 9.37 204 HIS B N 1
ATOM 1461 C CA . HIS A 1 186 ? 8.666 17.738 2.895 1.00 9.66 204 HIS B CA 1
ATOM 1462 C C . HIS A 1 186 ? 7.237 17.394 3.306 1.00 11.02 204 HIS B C 1
ATOM 1463 O O . HIS A 1 186 ? 7.029 16.488 4.097 1.00 10.96 204 HIS B O 1
ATOM 1470 N N . VAL A 1 187 ? 6.262 18.096 2.751 1.00 10.20 205 VAL B N 1
ATOM 1471 C CA . VAL A 1 187 ? 4.870 17.964 3.187 1.00 9.83 205 VAL B CA 1
ATOM 1472 C C . VAL A 1 187 ? 4.135 16.794 2.534 1.00 10.79 205 VAL B C 1
ATOM 1473 O O . VAL A 1 187 ? 4.111 16.688 1.312 1.00 11.49 205 VAL B O 1
ATOM 1477 N N . PHE A 1 188 ? 3.534 15.928 3.361 1.00 13.00 206 PHE B N 1
ATOM 1478 C CA . PHE A 1 188 ? 2.645 14.854 2.900 1.00 13.75 206 PHE B CA 1
ATOM 1479 C C . PHE A 1 188 ? 1.169 15.275 2.943 1.00 17.05 206 PHE B C 1
ATOM 1480 O O . PHE A 1 188 ? 0.368 14.904 2.078 1.00 18.00 206 PHE B O 1
ATOM 1488 N N . ASP A 1 189 ? 0.809 16.018 3.983 1.00 15.18 207 ASP B N 1
ATOM 1489 C CA . ASP A 1 189 ? -0.589 16.356 4.221 1.00 17.33 207 ASP B CA 1
ATOM 1490 C C . ASP A 1 189 ? -0.657 17.575 5.129 1.00 17.41 207 ASP B C 1
ATOM 1491 O O . ASP A 1 189 ? 0.309 17.899 5.814 1.00 15.89 207 ASP B O 1
ATOM 1496 N N . TYR A 1 190 ? -1.791 18.268 5.114 1.00 18.06 208 TYR B N 1
ATOM 1497 C CA . TYR A 1 190 ? -1.960 19.424 5.974 1.00 17.82 208 TYR B CA 1
ATOM 1498 C C . TYR A 1 190 ? -3.422 19.853 6.059 1.00 19.74 208 TYR B C 1
ATOM 1499 O O . TYR A 1 190 ? -4.218 19.562 5.172 1.00 19.12 208 TYR B O 1
ATOM 1508 N N . VAL A 1 191 ? -3.762 20.520 7.157 1.00 20.09 209 VAL B N 1
ATOM 1509 C CA . VAL A 1 191 ? -5.050 21.181 7.298 1.00 20.20 209 VAL B CA 1
ATOM 1510 C C . VAL A 1 191 ? -4.803 22.608 7.746 1.00 20.69 209 VAL B C 1
ATOM 1511 O O . VAL A 1 191 ? -4.113 22.847 8.740 1.00 20.28 209 VAL B O 1
ATOM 1515 N N . LEU A 1 192 ? -5.341 23.556 6.987 1.00 18.99 210 LEU B N 1
ATOM 1516 C CA . LEU A 1 192 ? -5.177 24.967 7.287 1.00 19.99 210 LEU B CA 1
ATOM 1517 C C . LEU A 1 192 ? -6.194 25.375 8.336 1.00 21.78 210 LEU B C 1
ATOM 1518 O O . LEU A 1 192 ? -7.366 25.028 8.235 1.00 23.14 210 LEU B O 1
ATOM 1523 N N . GLU A 1 193 ? -5.737 26.093 9.350 1.00 22.92 211 GLU B N 1
ATOM 1524 C CA . GLU A 1 193 ? -6.659 26.713 10.284 1.00 23.68 211 GLU B CA 1
ATOM 1525 C C . GLU A 1 193 ? -7.052 28.055 9.685 1.00 27.84 211 GLU B C 1
ATOM 1526 O O . GLU A 1 193 ? -8.231 28.354 9.513 1.00 31.67 211 GLU B O 1
ATOM 1532 N N . ASP A 1 194 ? -6.042 28.851 9.360 1.00 21.68 212 ASP B N 1
ATOM 1533 C CA . ASP A 1 194 ? -6.215 30.071 8.589 1.00 25.65 212 ASP B CA 1
ATOM 1534 C C . ASP A 1 194 ? -4.859 30.495 8.034 1.00 23.39 212 ASP B C 1
ATOM 1535 O O . ASP A 1 194 ? -3.835 30.360 8.706 1.00 24.02 212 ASP B O 1
ATOM 1540 N N . CYS A 1 195 ? -4.848 31.014 6.815 1.00 21.66 213 CYS B N 1
ATOM 1541 C CA . CYS A 1 195 ? -3.591 31.429 6.205 1.00 21.46 213 CYS B CA 1
ATOM 1542 C C . CYS A 1 195 ? -3.800 32.420 5.077 1.00 19.68 213 CYS B C 1
ATOM 1543 O O . CYS A 1 195 ? -4.905 32.570 4.553 1.00 23.50 213 CYS B O 1
ATOM 1546 N N . THR A 1 196 ? -2.722 33.100 4.714 1.00 17.01 214 THR B N 1
ATOM 1547 C CA . THR A 1 196 ? -2.681 33.889 3.498 1.00 17.12 214 THR B CA 1
ATOM 1548 C C . THR A 1 196 ? -1.933 33.095 2.427 1.00 15.46 214 THR B C 1
ATOM 1549 O O . THR A 1 196 ? -0.882 32.498 2.701 1.00 16.76 214 THR B O 1
ATOM 1553 N N . VAL A 1 197 ? -2.500 33.060 1.227 1.00 15.30 215 VAL B N 1
ATOM 1554 C CA . VAL A 1 197 ? -1.856 32.419 0.087 1.00 16.17 215 VAL B CA 1
ATOM 1555 C C . VAL A 1 197 ? -1.287 33.477 -0.844 1.00 15.90 215 VAL B C 1
ATOM 1556 O O . VAL A 1 197 ? -1.931 34.499 -1.109 1.00 17.21 215 VAL B O 1
ATOM 1560 N N . THR A 1 198 ? -0.073 33.247 -1.339 1.00 12.26 216 THR B N 1
ATOM 1561 C CA . THR A 1 198 ? 0.511 34.114 -2.349 1.00 11.46 216 THR B CA 1
ATOM 1562 C C . THR A 1 198 ? 1.049 33.213 -3.457 1.00 12.29 216 THR B C 1
ATOM 1563 O O . THR A 1 198 ? 1.643 32.170 -3.171 1.00 11.29 216 THR B O 1
ATOM 1567 N N . ILE A 1 199 ? 0.810 33.599 -4.708 1.00 12.02 217 ILE B N 1
ATOM 1568 C CA . ILE A 1 199 ? 1.170 32.770 -5.863 1.00 11.09 217 ILE B CA 1
ATOM 1569 C C . ILE A 1 199 ? 1.927 33.592 -6.906 1.00 12.77 217 ILE B C 1
ATOM 1570 O O . ILE A 1 199 ? 1.597 34.759 -7.175 1.00 12.34 217 ILE B O 1
ATOM 1575 N N . SER A 1 200 ? 2.963 32.980 -7.481 1.00 9.55 218 SER B N 1
ATOM 1576 C CA . SER A 1 200 ? 3.798 33.636 -8.474 1.00 10.24 218 SER B CA 1
ATOM 1577 C C . SER A 1 200 ? 3.812 32.788 -9.740 1.00 11.05 218 SER B C 1
ATOM 1578 O O . SER A 1 200 ? 4.139 31.609 -9.693 1.00 10.21 218 SER B O 1
ATOM 1581 N N . GLN A 1 201 ? 3.438 33.385 -10.866 1.00 8.88 219 GLN B N 1
ATOM 1582 C CA . GLN A 1 201 ? 3.310 32.662 -12.130 1.00 9.83 219 GLN B CA 1
ATOM 1583 C C . GLN A 1 201 ? 4.599 32.800 -12.936 1.00 10.05 219 GLN B C 1
ATOM 1584 O O . GLN A 1 201 ? 5.141 33.900 -13.058 1.00 11.68 219 GLN B O 1
ATOM 1590 N N . LYS A 1 202 ? 5.097 31.695 -13.487 1.00 9.27 220 LYS B N 1
ATOM 1591 C CA . LYS A 1 202 ? 6.329 31.730 -14.283 1.00 9.54 220 LYS B CA 1
ATOM 1592 C C . LYS A 1 202 ? 6.124 31.102 -15.673 1.00 8.33 220 LYS B C 1
ATOM 1593 O O . LYS A 1 202 ? 5.483 30.046 -15.795 1.00 11.97 220 LYS B O 1
ATOM 1599 N N . MET A 1 203 ? 6.677 31.754 -16.703 1.00 9.16 221 MET B N 1
ATOM 1600 C CA . MET A 1 203 ? 6.509 31.325 -18.101 1.00 8.80 221 MET B CA 1
ATOM 1601 C C . MET A 1 203 ? 7.704 30.574 -18.660 1.00 11.46 221 MET B C 1
ATOM 1602 O O . MET A 1 203 ? 7.703 30.193 -19.823 1.00 9.93 221 MET B O 1
ATOM 1607 N N . ASN A 1 204 ? 8.745 30.408 -17.847 1.00 9.36 222 ASN B N 1
ATOM 1608 C CA . ASN A 1 204 ? 9.947 29.708 -18.272 1.00 9.50 222 ASN B CA 1
ATOM 1609 C C . ASN A 1 204 ? 10.357 28.681 -17.235 1.00 8.51 222 ASN B C 1
ATOM 1610 O O . ASN A 1 204 ? 10.199 28.918 -16.039 1.00 9.94 222 ASN B O 1
ATOM 1615 N N . MET A 1 205 ? 10.902 27.560 -17.692 1.00 8.18 223 MET B N 1
ATOM 1616 C CA . MET A 1 205 ? 11.621 26.658 -16.800 1.00 8.01 223 MET B CA 1
ATOM 1617 C C . MET A 1 205 ? 13.008 26.453 -17.377 1.00 7.99 223 MET B C 1
ATOM 1618 O O . MET A 1 205 ? 13.126 25.994 -18.522 1.00 9.48 223 MET B O 1
ATOM 1623 N N . ASN A 1 206 ? 14.045 26.772 -16.606 1.00 6.69 224 ASN B N 1
ATOM 1624 C CA . ASN A 1 206 ? 15.401 26.492 -17.066 1.00 7.37 224 ASN B CA 1
ATOM 1625 C C . ASN A 1 206 ? 15.976 25.323 -16.301 1.00 6.99 224 ASN B C 1
ATOM 1626 O O . ASN A 1 206 ? 16.253 25.439 -15.109 1.00 7.01 224 ASN B O 1
ATOM 1631 N N . LEU A 1 207 ? 16.145 24.209 -17.000 1.00 6.61 225 LEU B N 1
ATOM 1632 C CA . LEU A 1 207 ? 16.758 23.017 -16.422 1.00 7.04 225 LEU B CA 1
ATOM 1633 C C . LEU A 1 207 ? 18.273 23.040 -16.572 1.00 8.35 225 LEU B C 1
ATOM 1634 O O . LEU A 1 207 ? 18.791 23.140 -17.689 1.00 8.23 225 LEU B O 1
ATOM 1639 N N . ARG A 1 208 ? 18.973 22.951 -15.441 1.00 6.46 226 ARG B N 1
ATOM 1640 C CA . ARG A 1 208 ? 20.440 22.878 -15.419 1.00 7.50 226 ARG B CA 1
ATOM 1641 C C . ARG A 1 208 ? 20.891 21.474 -15.027 1.00 6.21 226 ARG B C 1
ATOM 1642 O O . ARG A 1 208 ? 20.555 20.980 -13.945 1.00 7.56 226 ARG B O 1
ATOM 1650 N N . LEU A 1 209 ? 21.636 20.822 -15.912 1.00 7.72 227 LEU B N 1
ATOM 1651 C CA . LEU A 1 209 ? 22.111 19.465 -15.639 1.00 7.58 227 LEU B CA 1
ATOM 1652 C C . LEU A 1 209 ? 23.482 19.521 -14.977 1.00 6.45 227 LEU B C 1
ATOM 1653 O O . LEU A 1 209 ? 24.308 20.348 -15.339 1.00 8.22 227 LEU B O 1
ATOM 1658 N N . PRO A 1 210 ? 23.717 18.641 -13.995 1.00 5.86 228 PRO B N 1
ATOM 1659 C CA . PRO A 1 210 ? 25.010 18.682 -13.296 1.00 6.53 228 PRO B CA 1
ATOM 1660 C C . PRO A 1 210 ? 26.156 18.141 -14.138 1.00 9.40 228 PRO B C 1
ATOM 1661 O O . PRO A 1 210 ? 25.961 17.247 -14.964 1.00 9.63 228 PRO B O 1
ATOM 1665 N N . ASN A 1 211 ? 27.347 18.692 -13.916 1.00 8.96 229 ASN B N 1
ATOM 1666 C CA . ASN A 1 211 ? 28.541 18.204 -14.589 1.00 9.78 229 ASN B CA 1
ATOM 1667 C C . ASN A 1 211 ? 29.226 17.168 -13.716 1.00 12.12 229 ASN B C 1
ATOM 1668 O O . ASN A 1 211 ? 30.351 17.364 -13.268 1.00 14.88 229 ASN B O 1
ATOM 1673 N N . THR A 1 212 ? 28.515 16.084 -13.444 1.00 9.23 230 THR B N 1
ATOM 1674 C CA . THR A 1 212 ? 29.054 15.014 -12.614 1.00 9.64 230 THR B CA 1
ATOM 1675 C C . THR A 1 212 ? 29.050 13.691 -13.360 1.00 9.80 230 THR B C 1
ATOM 1676 O O . THR A 1 212 ? 28.153 13.393 -14.166 1.00 8.39 230 THR B O 1
ATOM 1680 N N . ALA A 1 213 ? 30.054 12.874 -13.081 1.00 9.07 231 ALA B N 1
ATOM 1681 C CA . ALA A 1 213 ? 30.094 11.553 -13.671 1.00 10.22 231 ALA B CA 1
ATOM 1682 C C . ALA A 1 213 ? 28.864 10.737 -13.254 1.00 7.39 231 ALA B C 1
ATOM 1683 O O . ALA A 1 213 ? 28.314 9.979 -14.051 1.00 8.31 231 ALA B O 1
ATOM 1685 N N . ASP A 1 214 ? 28.429 10.908 -12.002 1.00 9.02 232 ASP B N 1
ATOM 1686 C CA . ASP A 1 214 ? 27.254 10.203 -11.488 1.00 10.79 232 ASP B CA 1
ATOM 1687 C C . ASP A 1 214 ? 26.009 10.498 -12.320 1.00 10.99 232 ASP B C 1
ATOM 1688 O O . ASP A 1 214 ? 25.232 9.602 -12.640 1.00 9.93 232 ASP B O 1
ATOM 1693 N N . PHE A 1 215 ? 25.819 11.762 -12.671 1.00 9.10 233 PHE B N 1
ATOM 1694 C CA . PHE A 1 215 ? 24.663 12.101 -13.485 1.00 8.07 233 PHE B CA 1
ATOM 1695 C C . PHE A 1 215 ? 24.855 11.609 -14.917 1.00 8.64 233 PHE B C 1
ATOM 1696 O O . PHE A 1 215 ? 23.938 11.062 -15.511 1.00 8.91 233 PHE B O 1
ATOM 1704 N N . PHE A 1 216 ? 26.037 11.828 -15.481 1.00 8.56 234 PHE B N 1
ATOM 1705 C CA . PHE A 1 216 ? 26.318 11.366 -16.848 1.00 8.56 234 PHE B CA 1
ATOM 1706 C C . PHE A 1 216 ? 26.025 9.864 -17.009 1.00 11.30 234 PHE B C 1
ATOM 1707 O O . PHE A 1 216 ? 25.458 9.422 -18.022 1.00 11.17 234 PHE B O 1
ATOM 1715 N N . ASN A 1 217 ? 26.401 9.086 -15.993 1.00 10.60 235 ASN B N 1
ATOM 1716 C CA . ASN A 1 217 ? 26.302 7.628 -16.059 1.00 14.75 235 ASN B CA 1
ATOM 1717 C C . ASN A 1 217 ? 25.003 7.048 -15.494 1.00 15.42 235 ASN B C 1
ATOM 1718 O O . ASN A 1 217 ? 24.795 5.834 -15.533 1.00 18.50 235 ASN B O 1
ATOM 1723 N N . ALA A 1 218 ? 24.139 7.901 -14.957 1.00 11.77 236 ALA B N 1
ATOM 1724 C CA . ALA A 1 218 ? 22.876 7.450 -14.369 1.00 13.74 236 ALA B CA 1
ATOM 1725 C C . ALA A 1 218 ? 21.957 6.770 -15.381 1.00 17.09 236 ALA B C 1
ATOM 1726 O O . ALA A 1 218 ? 21.949 7.108 -16.570 1.00 13.28 236 ALA B O 1
ATOM 1728 N N . ASN A 1 219 ? 21.159 5.828 -14.882 1.00 18.40 237 ASN B N 1
ATOM 1729 C CA . ASN A 1 219 ? 20.121 5.191 -15.685 1.00 20.82 237 ASN B CA 1
ATOM 1730 C C . ASN A 1 219 ? 18.798 5.906 -15.454 1.00 19.65 237 ASN B C 1
ATOM 1731 O O . ASN A 1 219 ? 18.172 5.763 -14.403 1.00 22.49 237 ASN B O 1
ATOM 1736 N N . LEU A 1 220 ? 18.378 6.689 -16.442 1.00 17.24 238 LEU B N 1
ATOM 1737 C CA . LEU A 1 220 ? 17.186 7.508 -16.301 1.00 18.35 238 LEU B CA 1
ATOM 1738 C C . LEU A 1 220 ? 16.065 7.016 -17.204 1.00 23.68 238 LEU B C 1
ATOM 1739 O O . LEU A 1 220 ? 15.191 7.790 -17.605 1.00 25.54 238 LEU B O 1
ATOM 1744 N N . ASP A 1 221 ? 16.095 5.731 -17.535 1.00 23.19 239 ASP B N 1
ATOM 1745 C CA . ASP A 1 221 ? 15.060 5.169 -18.398 1.00 26.02 239 ASP B CA 1
ATOM 1746 C C . ASP A 1 221 ? 14.173 4.188 -17.648 1.00 28.49 239 ASP B C 1
ATOM 1747 O O . ASP A 1 221 ? 13.984 3.050 -18.078 1.00 33.01 239 ASP B O 1
ATOM 1752 N N . ASN A 1 222 ? 13.634 4.647 -16.524 1.00 22.75 240 ASN B N 1
ATOM 1753 C CA . ASN A 1 222 ? 12.659 3.895 -15.740 1.00 23.81 240 ASN B CA 1
ATOM 1754 C C . ASN A 1 222 ? 11.245 4.160 -16.245 1.00 27.68 240 ASN B C 1
ATOM 1755 O O . ASN A 1 222 ? 10.691 5.226 -15.993 1.00 20.89 240 ASN B O 1
ATOM 1760 N N . PRO A 1 223 ? 10.648 3.176 -16.937 1.00 25.29 241 PRO B N 1
ATOM 1761 C CA . PRO A 1 223 ? 9.292 3.333 -17.476 1.00 27.40 241 PRO B CA 1
ATOM 1762 C C . PRO A 1 223 ? 8.241 3.561 -16.383 1.00 24.86 241 PRO B C 1
ATOM 1763 O O . PRO A 1 223 ? 7.154 4.042 -16.685 1.00 27.49 241 PRO B O 1
ATOM 1767 N N . ASP A 1 224 ? 8.567 3.226 -15.139 1.00 25.10 242 ASP B N 1
ATOM 1768 C CA . ASP A 1 224 ? 7.629 3.376 -14.030 1.00 23.79 242 ASP B CA 1
ATOM 1769 C C . ASP A 1 224 ? 7.911 4.608 -13.175 1.00 23.92 242 ASP B C 1
ATOM 1770 O O . ASP A 1 224 ? 7.513 4.656 -12.010 1.00 21.95 242 ASP B O 1
ATOM 1775 N N . PHE A 1 225 ? 8.584 5.603 -13.746 1.00 22.80 243 PHE B N 1
ATOM 1776 C CA . PHE A 1 225 ? 9.047 6.731 -12.939 1.00 20.24 243 PHE B CA 1
ATOM 1777 C C . PHE A 1 225 ? 7.888 7.484 -12.276 1.00 20.20 243 PHE B C 1
ATOM 1778 O O . PHE A 1 225 ? 8.005 7.923 -11.126 1.00 18.87 243 PHE B O 1
ATOM 1786 N N . ALA A 1 226 ? 6.764 7.609 -12.976 1.00 20.46 244 ALA B N 1
ATOM 1787 C CA . ALA A 1 226 ? 5.655 8.400 -12.450 1.00 20.16 244 ALA B CA 1
ATOM 1788 C C . ALA A 1 226 ? 5.098 7.767 -11.177 1.00 21.99 244 ALA B C 1
ATOM 1789 O O . ALA A 1 226 ? 4.819 8.468 -10.203 1.00 20.11 244 ALA B O 1
ATOM 1791 N N . LYS A 1 227 ? 4.975 6.442 -11.167 1.00 22.51 245 LYS B N 1
ATOM 1792 C CA . LYS A 1 227 ? 4.472 5.758 -9.984 1.00 23.39 245 LYS B CA 1
ATOM 1793 C C . LYS A 1 227 ? 5.521 5.798 -8.873 1.00 21.84 245 LYS B C 1
ATOM 1794 O O . LYS A 1 227 ? 5.180 5.888 -7.697 1.00 21.51 245 LYS B O 1
ATOM 1800 N N . ASP A 1 228 ? 6.797 5.754 -9.247 1.00 19.54 246 ASP B N 1
ATOM 1801 C CA . ASP A 1 228 ? 7.868 5.818 -8.266 1.00 20.04 246 ASP B CA 1
ATOM 1802 C C . ASP A 1 228 ? 7.910 7.197 -7.603 1.00 18.25 246 ASP B C 1
ATOM 1803 O O . ASP A 1 228 ? 8.176 7.301 -6.407 1.00 18.43 246 ASP B O 1
ATOM 1808 N N . ILE A 1 229 ? 7.639 8.246 -8.375 1.00 16.58 247 ILE B N 1
ATOM 1809 C CA . ILE A 1 229 ? 7.558 9.595 -7.806 1.00 18.52 247 ILE B CA 1
ATOM 1810 C C . ILE A 1 229 ? 6.367 9.704 -6.845 1.00 21.85 247 ILE B C 1
ATOM 1811 O O . ILE A 1 229 ? 6.487 10.283 -5.762 1.00 18.69 247 ILE B O 1
ATOM 1816 N N . GLU A 1 230 ? 5.225 9.134 -7.224 1.00 21.61 248 GLU B N 1
ATOM 1817 C CA . GLU A 1 230 ? 4.069 9.111 -6.328 1.00 24.14 248 GLU B CA 1
ATOM 1818 C C . GLU A 1 230 ? 4.430 8.444 -5.010 1.00 22.71 248 GLU B C 1
ATOM 1819 O O . GLU A 1 230 ? 4.045 8.908 -3.938 1.00 21.88 248 GLU B O 1
ATOM 1825 N N . THR A 1 231 ? 5.196 7.365 -5.098 1.00 20.47 249 THR B N 1
ATOM 1826 C CA . THR A 1 231 ? 5.615 6.628 -3.921 1.00 22.63 249 THR B CA 1
ATOM 1827 C C . THR A 1 231 ? 6.540 7.437 -3.005 1.00 21.86 249 THR B C 1
ATOM 1828 O O . THR A 1 231 ? 6.333 7.480 -1.792 1.00 26.16 249 THR B O 1
ATOM 1832 N N . THR A 1 232 ? 7.560 8.071 -3.574 1.00 21.18 250 THR B N 1
ATOM 1833 C CA . THR A 1 232 ? 8.544 8.763 -2.749 1.00 20.41 250 THR B CA 1
ATOM 1834 C C . THR A 1 232 ? 7.998 10.083 -2.204 1.00 20.42 250 THR B C 1
ATOM 1835 O O . THR A 1 232 ? 8.372 10.516 -1.110 1.00 21.59 250 THR B O 1
ATOM 1839 N N . GLU A 1 233 ? 7.096 10.712 -2.948 1.00 17.40 251 GLU B N 1
ATOM 1840 C CA . GLU A 1 233 ? 6.649 12.053 -2.580 1.00 16.27 251 GLU B CA 1
ATOM 1841 C C . GLU A 1 233 ? 5.378 12.072 -1.740 1.00 21.51 251 GLU B C 1
ATOM 1842 O O . GLU A 1 233 ? 5.038 13.104 -1.163 1.00 21.53 251 GLU B O 1
ATOM 1848 N N . GLY A 1 234 ? 4.688 10.937 -1.669 1.00 21.34 252 GLY B N 1
ATOM 1849 C CA . GLY A 1 234 ? 3.455 10.832 -0.904 1.00 24.57 252 GLY B CA 1
ATOM 1850 C C . GLY A 1 234 ? 3.602 10.021 0.374 1.00 24.54 252 GLY B C 1
ATOM 1851 O O . GLY A 1 234 ? 4.614 9.346 0.580 1.00 26.82 252 GLY B O 1
ATOM 1852 N N . SER A 1 235 ? 2.587 10.091 1.233 1.00 23.87 253 SER B N 1
ATOM 1853 C CA . SER A 1 235 ? 2.614 9.434 2.536 1.00 28.32 253 SER B CA 1
ATOM 1854 C C . SER A 1 235 ? 2.981 7.958 2.446 1.00 32.12 253 SER B C 1
ATOM 1855 O O . SER A 1 235 ? 3.781 7.464 3.244 1.00 34.70 253 SER B O 1
ATOM 1858 N N . VAL B 1 1 ? 24.506 30.102 -24.630 1.00 33.88 19 VAL A N 1
ATOM 1859 C CA . VAL B 1 1 ? 25.518 29.345 -25.366 1.00 22.45 19 VAL A CA 1
ATOM 1860 C C . VAL B 1 1 ? 25.538 27.872 -24.949 1.00 28.33 19 VAL A C 1
ATOM 1861 O O . VAL B 1 1 ? 25.933 27.007 -25.735 1.00 24.13 19 VAL A O 1
ATOM 1865 N N . SER B 1 2 ? 25.114 27.587 -23.719 1.00 20.04 20 SER A N 1
ATOM 1866 C CA . SER B 1 2 ? 25.112 26.215 -23.215 1.00 17.43 20 SER A CA 1
ATOM 1867 C C . SER B 1 2 ? 23.689 25.732 -22.978 1.00 13.76 20 SER A C 1
ATOM 1868 O O . SER B 1 2 ? 23.430 24.930 -22.073 1.00 14.90 20 SER A O 1
ATOM 1871 N N . GLN B 1 3 ? 22.756 26.216 -23.788 1.00 13.86 21 GLN A N 1
ATOM 1872 C CA . GLN B 1 3 ? 21.378 25.787 -23.619 1.00 11.68 21 GLN A CA 1
ATOM 1873 C C . GLN B 1 3 ? 20.704 25.447 -24.932 1.00 8.48 21 GLN A C 1
ATOM 1874 O O . GLN B 1 3 ? 21.058 25.975 -25.994 1.00 9.79 21 GLN A O 1
ATOM 1880 N N . ILE B 1 4 ? 19.721 24.564 -24.833 1.00 6.73 22 ILE A N 1
ATOM 1881 C CA . ILE B 1 4 ? 18.680 24.442 -25.848 1.00 6.71 22 ILE A CA 1
ATOM 1882 C C . ILE B 1 4 ? 17.583 25.433 -25.467 1.00 6.77 22 ILE A C 1
ATOM 1883 O O . ILE B 1 4 ? 17.114 25.430 -24.322 1.00 8.21 22 ILE A O 1
ATOM 1888 N N . TYR B 1 5 ? 17.192 26.293 -26.399 1.00 5.78 23 TYR A N 1
ATOM 1889 C CA . TYR B 1 5 ? 16.063 27.192 -26.183 1.00 6.17 23 TYR A CA 1
ATOM 1890 C C . TYR B 1 5 ? 14.840 26.537 -26.802 1.00 7.68 23 TYR A C 1
ATOM 1891 O O . TYR B 1 5 ? 14.755 26.379 -28.026 1.00 6.91 23 TYR A O 1
ATOM 1900 N N . GLN B 1 6 ? 13.912 26.128 -25.945 1.00 5.63 24 GLN A N 1
ATOM 1901 C CA . GLN B 1 6 ? 12.758 25.327 -26.346 1.00 5.09 24 GLN A CA 1
ATOM 1902 C C . GLN B 1 6 ? 11.482 26.161 -26.321 1.00 6.59 24 GLN A C 1
ATOM 1903 O O . GLN B 1 6 ? 11.067 26.643 -25.260 1.00 6.81 24 GLN A O 1
ATOM 1909 N N . VAL B 1 7 ? 10.870 26.339 -27.492 1.00 6.26 25 VAL A N 1
ATOM 1910 C CA . VAL B 1 7 ? 9.634 27.110 -27.610 1.00 7.50 25 VAL A CA 1
ATOM 1911 C C . VAL B 1 7 ? 8.438 26.157 -27.511 1.00 5.62 25 VAL 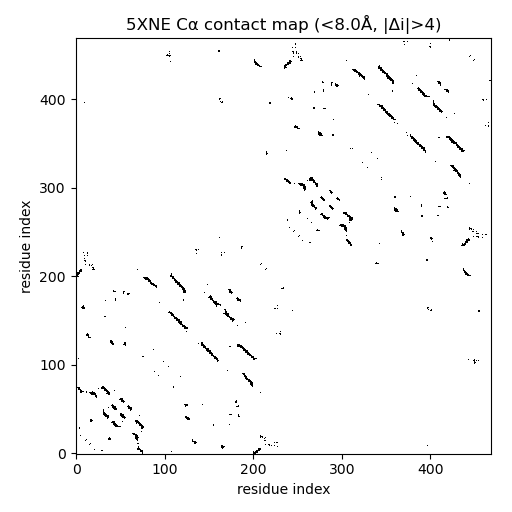A C 1
ATOM 1912 O O . VAL B 1 7 ? 8.197 25.341 -28.406 1.00 6.12 25 VAL A O 1
ATOM 1916 N N . SER B 1 8 ? 7.734 26.247 -26.376 1.00 6.00 26 SER A N 1
ATOM 1917 C CA . SER B 1 8 ? 6.532 25.460 -26.060 1.00 6.13 26 SER A CA 1
ATOM 1918 C C . SER B 1 8 ? 6.772 23.944 -26.041 1.00 6.19 26 SER A C 1
ATOM 1919 O O . SER B 1 8 ? 7.927 23.489 -25.977 1.00 7.37 26 SER A O 1
ATOM 1922 N N . THR B 1 9 ? 5.690 23.166 -26.060 1.00 6.07 27 THR A N 1
ATOM 1923 C CA . THR B 1 9 ? 5.800 21.721 -25.865 1.00 7.61 27 THR A CA 1
ATOM 1924 C C . THR B 1 9 ? 5.204 20.911 -26.999 1.00 8.28 27 THR A C 1
ATOM 1925 O O . THR B 1 9 ? 4.255 21.336 -27.676 1.00 7.40 27 THR A O 1
ATOM 1929 N N . MET B 1 10 ? 5.741 19.711 -27.183 1.00 7.59 28 MET A N 1
ATOM 1930 C CA . MET B 1 10 ? 5.221 18.814 -28.196 1.00 9.29 28 MET A CA 1
ATOM 1931 C C . MET B 1 10 ? 3.795 18.398 -27.856 1.00 9.57 28 MET A C 1
ATOM 1932 O O . MET B 1 10 ? 2.964 18.243 -28.748 1.00 10.23 28 MET A O 1
ATOM 1937 N N . THR B 1 11 ? 3.500 18.250 -26.572 1.00 10.02 29 THR A N 1
ATOM 1938 C CA . THR B 1 11 ? 2.141 17.845 -26.223 1.00 11.63 29 THR A CA 1
ATOM 1939 C C . THR B 1 11 ? 1.108 18.934 -26.537 1.00 10.29 29 THR A C 1
ATOM 1940 O O . THR B 1 11 ? -0.057 18.610 -26.801 1.00 11.78 29 THR A O 1
ATOM 1944 N N . SER B 1 12 ? 1.508 20.207 -26.536 1.00 9.09 30 SER A N 1
ATOM 1945 C CA . SER B 1 12 ? 0.581 21.262 -26.970 1.00 9.57 30 SER A CA 1
ATOM 1946 C C . SER B 1 12 ? 0.315 21.154 -28.466 1.00 9.94 30 SER A C 1
ATOM 1947 O O . SER B 1 12 ? -0.832 21.329 -28.926 1.00 8.93 30 SER A O 1
ATOM 1950 N N . LEU B 1 13 ? 1.359 20.848 -29.235 1.00 8.16 31 LEU A N 1
ATOM 1951 C CA . LEU B 1 13 ? 1.188 20.602 -30.653 1.00 8.51 31 LEU A CA 1
ATOM 1952 C C . LEU B 1 13 ? 0.252 19.403 -30.895 1.00 11.36 31 LEU A C 1
ATOM 1953 O O . LEU B 1 13 ? -0.639 19.466 -31.749 1.00 11.37 31 LEU A O 1
ATOM 1958 N N . LEU B 1 14 ? 0.423 18.331 -30.120 1.00 10.80 32 LEU A N 1
ATOM 1959 C CA . LEU B 1 14 ? -0.443 17.160 -30.243 1.00 11.48 32 LEU A CA 1
ATOM 1960 C C . LEU B 1 14 ? -1.909 17.541 -30.082 1.00 14.06 32 LEU A C 1
ATOM 1961 O O . LEU B 1 14 ? -2.769 17.008 -30.783 1.00 13.57 32 LEU A O 1
ATOM 1966 N N . ASP B 1 15 ? -2.175 18.480 -29.173 1.00 10.71 33 ASP A N 1
ATOM 1967 C CA . ASP B 1 15 ? -3.542 18.904 -28.861 1.00 12.97 33 ASP A CA 1
ATOM 1968 C C . ASP B 1 15 ? -4.112 19.879 -29.901 1.00 13.09 33 ASP A C 1
ATOM 1969 O O . ASP B 1 15 ? -5.229 20.375 -29.752 1.00 14.13 33 ASP A O 1
ATOM 1974 N N . GLY B 1 16 ? -3.347 20.166 -30.950 1.00 11.39 34 GLY A N 1
ATOM 1975 C CA . GLY B 1 16 ? -3.852 20.990 -32.033 1.00 12.01 34 GLY A CA 1
ATOM 1976 C C . GLY B 1 16 ? -3.674 22.478 -31.812 1.00 11.61 34 GLY A C 1
ATOM 1977 O O . GLY B 1 16 ? -4.324 23.299 -32.459 1.00 13.26 34 GLY A O 1
ATOM 1978 N N . VAL B 1 17 ? -2.783 22.840 -30.901 1.00 10.78 35 VAL A N 1
ATOM 1979 C CA . VAL B 1 17 ? -2.458 24.240 -30.697 1.00 9.81 35 VAL A CA 1
ATOM 1980 C C . VAL B 1 17 ? -1.379 24.586 -31.710 1.00 10.80 35 VAL A C 1
ATOM 1981 O O . VAL B 1 17 ? -0.189 24.405 -31.460 1.00 11.64 35 VAL A O 1
ATOM 1985 N N . TYR B 1 18 ? -1.801 25.058 -32.871 1.00 9.16 36 TYR A N 1
ATOM 1986 C CA . TYR B 1 18 ? -0.848 25.310 -33.953 1.00 8.41 36 TYR A CA 1
ATOM 1987 C C . TYR B 1 18 ? -0.451 26.769 -34.086 1.00 9.76 36 TYR A C 1
ATOM 1988 O O . TYR B 1 18 ? 0.370 27.104 -34.934 1.00 8.89 36 TYR A O 1
ATOM 1997 N N . ASP B 1 19 ? -1.019 27.635 -33.258 1.00 8.77 37 ASP A N 1
ATOM 1998 C CA . ASP B 1 19 ? -0.707 29.061 -33.324 1.00 8.78 37 ASP A CA 1
ATOM 1999 C C . ASP B 1 19 ? 0.045 29.482 -32.068 1.00 10.33 37 ASP A C 1
ATOM 2000 O O . ASP B 1 19 ? -0.529 29.478 -30.982 1.00 11.38 37 ASP A O 1
ATOM 2005 N N . GLY B 1 20 ? 1.325 29.822 -32.199 1.00 8.62 38 GLY A N 1
ATOM 2006 C CA . GLY B 1 20 ? 2.073 30.343 -31.068 1.00 8.03 38 GLY A CA 1
ATOM 2007 C C . GLY B 1 20 ? 2.321 31.836 -31.188 1.00 9.03 38 GLY A C 1
ATOM 2008 O O . GLY B 1 20 ? 1.828 32.482 -32.113 1.00 9.02 38 GLY A O 1
ATOM 2009 N N . ASP B 1 21 ? 3.084 32.390 -30.249 1.00 9.09 39 ASP A N 1
ATOM 2010 C CA . ASP B 1 21 ? 3.422 33.806 -30.313 1.00 8.24 39 ASP A CA 1
ATOM 2011 C C . ASP B 1 21 ? 4.920 34.060 -30.474 1.00 10.09 39 ASP A C 1
ATOM 2012 O O . ASP B 1 21 ? 5.357 35.213 -30.455 1.00 11.79 39 ASP A O 1
ATOM 2017 N N . PHE B 1 22 ? 5.710 33.003 -30.643 1.00 9.31 40 PHE A N 1
ATOM 2018 C CA . PHE B 1 22 ? 7.138 33.205 -30.876 1.00 8.57 40 PHE A CA 1
ATOM 2019 C C . PHE B 1 22 ? 7.405 33.758 -32.268 1.00 8.51 40 PHE A C 1
ATOM 2020 O O . PHE B 1 22 ? 7.036 33.155 -33.279 1.00 9.17 40 PHE A O 1
ATOM 2028 N N . GLU B 1 23 ? 8.063 34.907 -32.307 1.00 9.91 41 GLU A N 1
ATOM 2029 C CA . GLU B 1 23 ? 8.343 35.592 -33.562 1.00 11.33 41 GLU A CA 1
ATOM 2030 C C . GLU B 1 23 ? 9.752 35.291 -34.037 1.00 10.38 41 GLU A C 1
ATOM 2031 O O . GLU B 1 23 ? 10.716 35.515 -33.289 1.00 10.46 41 GLU A O 1
ATOM 2037 N N . LEU B 1 24 ? 9.876 34.783 -35.261 1.00 10.23 42 LEU A N 1
ATOM 2038 C CA . LEU B 1 24 ? 11.174 34.316 -35.754 1.00 11.06 42 LEU A CA 1
ATOM 2039 C C . LEU B 1 24 ? 12.163 35.477 -35.940 1.00 12.19 42 LEU A C 1
ATOM 2040 O O . LEU B 1 24 ? 13.361 35.255 -36.115 1.00 11.64 42 LEU A O 1
ATOM 2045 N N . SER B 1 25 ? 11.688 36.715 -35.847 1.00 11.61 43 SER A N 1
ATOM 2046 C CA . SER B 1 25 ? 12.624 37.832 -35.799 1.00 14.05 43 SER A CA 1
ATOM 2047 C C . SER B 1 25 ? 13.569 37.700 -34.600 1.00 14.54 43 SER A C 1
ATOM 2048 O O . SER B 1 25 ? 14.653 38.278 -34.587 1.00 15.51 43 SER A O 1
ATOM 2051 N N . GLU B 1 26 ? 13.168 36.941 -33.588 1.00 11.61 44 GLU A N 1
ATOM 2052 C CA . GLU B 1 26 ? 13.991 36.847 -32.401 1.00 13.73 44 GLU A CA 1
ATOM 2053 C C . GLU B 1 26 ? 14.883 35.615 -32.373 1.00 10.71 44 GLU A C 1
ATOM 2054 O O . GLU B 1 26 ? 15.619 35.414 -31.409 1.00 11.61 44 GLU A O 1
ATOM 2060 N N . ILE B 1 27 ? 14.853 34.817 -33.437 1.00 10.20 45 ILE A N 1
ATOM 2061 C CA . ILE B 1 27 ? 15.783 33.685 -33.537 1.00 10.07 45 ILE A CA 1
ATOM 2062 C C . ILE B 1 27 ? 17.247 34.057 -33.215 1.00 9.28 45 ILE A C 1
ATOM 2063 O O . ILE B 1 27 ? 17.873 33.370 -32.421 1.00 10.72 45 ILE A O 1
ATOM 2068 N N . PRO B 1 28 ? 17.779 35.167 -33.779 1.00 10.54 46 PRO A N 1
ATOM 2069 C CA . PRO B 1 28 ? 19.193 35.438 -33.483 1.00 11.13 46 PRO A CA 1
ATOM 2070 C C . PRO B 1 28 ? 19.521 35.698 -32.011 1.00 12.57 46 PRO A C 1
ATOM 2071 O O . PRO B 1 28 ? 20.697 35.640 -31.647 1.00 13.42 46 PRO A O 1
ATOM 2075 N N . LYS B 1 29 ? 18.522 35.972 -31.175 1.00 9.45 47 LYS A N 1
ATOM 2076 C CA . LYS B 1 29 ? 18.754 36.116 -29.745 1.00 12.27 47 LYS A CA 1
ATOM 2077 C C . LYS B 1 29 ? 19.009 34.780 -29.051 1.00 11.35 47 LYS A C 1
ATOM 2078 O O . LYS B 1 29 ? 19.565 34.750 -27.953 1.00 13.34 47 LYS A O 1
ATOM 2084 N N . TYR B 1 30 ? 18.568 33.683 -29.673 1.00 9.41 48 TYR A N 1
ATOM 2085 C CA . TYR B 1 30 ? 18.518 32.392 -28.983 1.00 9.18 48 TYR A CA 1
ATOM 2086 C C . TYR B 1 30 ? 19.293 31.278 -29.660 1.00 8.29 48 TYR A C 1
ATOM 2087 O O . TYR B 1 30 ? 19.528 30.233 -29.054 1.00 10.20 48 TYR A O 1
ATOM 2096 N N . GLY B 1 31 ? 19.683 31.476 -30.915 1.00 8.25 49 GLY A N 1
ATOM 2097 C CA . GLY B 1 31 ? 20.490 30.466 -31.556 1.00 7.46 49 GLY A CA 1
ATOM 2098 C C . GLY B 1 31 ? 20.801 30.761 -33.001 1.00 7.44 49 GLY A C 1
ATOM 2099 O O . GLY B 1 31 ? 20.248 31.688 -33.599 1.00 9.30 49 GLY A O 1
ATOM 2100 N N . ASP B 1 32 ? 21.695 29.952 -33.552 1.00 6.57 50 ASP A N 1
ATOM 2101 C CA . ASP B 1 32 ? 21.988 29.993 -34.979 1.00 8.57 50 ASP A CA 1
ATOM 2102 C C . ASP B 1 32 ? 21.697 28.654 -35.647 1.00 7.04 50 ASP A C 1
ATOM 2103 O O . ASP B 1 32 ? 22.080 28.422 -36.786 1.00 8.67 50 ASP A O 1
ATOM 2108 N N . PHE B 1 33 ? 20.988 27.787 -34.925 1.00 5.84 51 PHE A N 1
ATOM 2109 C CA . PHE B 1 33 ? 20.764 26.404 -35.318 1.00 6.89 51 PHE A CA 1
ATOM 2110 C C . PHE B 1 33 ? 19.421 25.981 -34.732 1.00 4.97 51 PHE A C 1
ATOM 2111 O O . PHE B 1 33 ? 19.149 26.286 -33.586 1.00 6.92 51 PHE A O 1
ATOM 2119 N N . GLY B 1 34 ? 18.586 25.307 -35.510 1.00 5.54 52 GLY A N 1
ATOM 2120 C CA . GLY B 1 34 ? 17.362 24.772 -34.927 1.00 5.86 52 GLY A CA 1
ATOM 2121 C C . GLY B 1 34 ? 16.382 24.164 -35.905 1.00 5.69 52 GLY A C 1
ATOM 2122 O O . GLY B 1 34 ? 16.602 24.181 -37.127 1.00 6.22 52 GLY A O 1
ATOM 2123 N N . ILE B 1 35 ? 15.305 23.605 -35.345 1.00 4.15 53 ILE A N 1
ATOM 2124 C CA . ILE B 1 35 ? 14.240 22.957 -36.123 1.00 4.24 53 ILE A CA 1
ATOM 2125 C C . ILE B 1 35 ? 12.901 23.255 -35.465 1.00 5.06 53 ILE A C 1
ATOM 2126 O O . ILE B 1 35 ? 12.838 23.737 -34.339 1.00 5.31 53 ILE A O 1
ATOM 2131 N N . GLY B 1 36 ? 11.822 22.983 -36.183 1.00 5.09 54 GLY A N 1
ATOM 2132 C CA . GLY B 1 36 ? 10.506 23.182 -35.603 1.00 7.62 54 GLY A CA 1
ATOM 2133 C C . GLY B 1 36 ? 9.478 23.317 -36.696 1.00 5.89 54 GLY A C 1
ATOM 2134 O O . GLY B 1 36 ? 9.625 22.774 -37.800 1.00 6.24 54 GLY A O 1
ATOM 2135 N N . THR B 1 37 ? 8.403 24.023 -36.377 1.00 5.74 55 THR A N 1
ATOM 2136 C CA . THR B 1 37 ? 7.370 24.271 -37.370 1.00 6.70 55 THR A CA 1
ATOM 2137 C C . THR B 1 37 ? 6.917 25.721 -37.242 1.00 6.56 55 THR A C 1
ATOM 2138 O O . THR B 1 37 ? 7.528 26.519 -36.535 1.00 7.93 55 THR A O 1
ATOM 2142 N N . PHE B 1 38 ? 5.868 26.064 -37.977 1.00 6.69 56 PHE A N 1
ATOM 2143 C CA . PHE B 1 38 ? 5.366 27.429 -38.051 1.00 8.02 56 PHE A CA 1
ATOM 2144 C C . PHE B 1 38 ? 3.907 27.461 -37.633 1.00 6.75 56 PHE A C 1
ATOM 2145 O O . PHE B 1 38 ? 3.271 26.413 -37.545 1.00 7.53 56 PHE A O 1
ATOM 2153 N N . ASN B 1 39 ? 3.378 28.657 -37.414 1.00 7.25 57 ASN A N 1
ATOM 2154 C CA . ASN B 1 39 ? 1.958 28.776 -37.116 1.00 8.17 57 ASN A CA 1
ATOM 2155 C C . ASN B 1 39 ? 1.127 28.133 -38.216 1.00 7.98 57 ASN A C 1
ATOM 2156 O O . ASN B 1 39 ? 1.506 28.141 -39.398 1.00 9.17 57 ASN A O 1
ATOM 2161 N N . LYS B 1 40 ? 0.018 27.534 -37.795 1.00 9.04 58 LYS A N 1
ATOM 2162 C CA . LYS B 1 40 ? -0.890 26.782 -38.663 1.00 9.86 58 LYS A CA 1
ATOM 2163 C C . LYS B 1 40 ? -0.262 25.504 -39.232 1.00 10.25 58 LYS A C 1
ATOM 2164 O O . LYS B 1 40 ? -0.854 24.878 -40.107 1.00 9.51 58 LYS A O 1
ATOM 2170 N N . LEU B 1 41 ? 0.891 25.085 -38.692 1.00 8.00 59 LEU A N 1
ATOM 2171 C CA . LEU B 1 41 ? 1.685 23.983 -39.273 1.00 8.29 59 LEU A CA 1
ATOM 2172 C C . LEU B 1 41 ? 2.039 24.268 -40.732 1.00 9.93 59 LEU A C 1
ATOM 2173 O O . LEU B 1 41 ? 2.157 23.353 -41.540 1.00 10.26 59 LEU A O 1
ATOM 2178 N N . ASP B 1 42 ? 2.236 25.539 -41.060 1.00 9.42 60 ASP A N 1
ATOM 2179 C CA . ASP B 1 42 ? 2.553 25.917 -42.432 1.00 9.64 60 ASP A CA 1
ATOM 2180 C C . ASP B 1 42 ? 4.044 25.709 -42.689 1.00 9.92 60 ASP A C 1
ATOM 2181 O O . ASP B 1 42 ? 4.827 26.662 -42.713 1.00 9.78 60 ASP A O 1
ATOM 2186 N N . GLY B 1 43 ? 4.421 24.445 -42.856 1.00 9.45 61 GLY A N 1
ATOM 2187 C CA . GLY B 1 43 ? 5.792 24.106 -43.192 1.00 8.52 61 GLY A CA 1
ATOM 2188 C C . GLY B 1 43 ? 6.684 23.687 -42.033 1.00 8.78 61 GLY A C 1
ATOM 2189 O O . GLY B 1 43 ? 6.336 23.810 -40.855 1.00 8.76 61 GLY A O 1
ATOM 2190 N N . GLU B 1 44 ? 7.856 23.188 -42.411 1.00 7.30 62 GLU A N 1
ATOM 2191 C CA . GLU B 1 44 ? 8.900 22.731 -41.508 1.00 6.68 62 GLU A CA 1
ATOM 2192 C C . GLU B 1 44 ? 9.998 23.784 -41.372 1.00 8.16 62 GLU A C 1
ATOM 2193 O O . GLU B 1 44 ? 10.459 24.338 -42.379 1.00 9.98 62 GLU A O 1
ATOM 2199 N N . LEU B 1 45 ? 10.433 24.049 -40.144 1.00 6.22 63 LEU A N 1
ATOM 2200 C CA . LEU B 1 45 ? 11.568 24.938 -39.910 1.00 5.77 63 LEU A CA 1
ATOM 2201 C C . LEU B 1 45 ? 12.892 24.172 -39.851 1.00 6.28 63 LEU A C 1
ATOM 2202 O O . LEU B 1 45 ? 12.991 23.129 -39.196 1.00 6.51 63 LEU A O 1
ATOM 2207 N N . ILE B 1 46 ? 13.921 24.711 -40.496 1.00 6.93 64 ILE A N 1
ATOM 2208 C CA . ILE B 1 46 ? 15.269 24.189 -40.344 1.00 5.73 64 ILE A CA 1
ATOM 2209 C C . ILE B 1 46 ? 16.246 25.344 -40.478 1.00 6.96 64 ILE A C 1
ATOM 2210 O O . ILE B 1 46 ? 16.041 26.243 -41.288 1.00 8.38 64 ILE A O 1
ATOM 2215 N N . GLY B 1 47 ? 17.285 25.350 -39.663 1.00 6.12 65 GLY A N 1
ATOM 2216 C CA . GLY B 1 47 ? 18.322 26.346 -39.829 1.00 8.32 65 GLY A CA 1
ATOM 2217 C C . GLY B 1 47 ? 19.624 25.931 -39.194 1.00 7.71 65 GLY A C 1
ATOM 2218 O O . GLY B 1 47 ? 19.666 25.133 -38.253 1.00 7.23 65 GLY A O 1
ATOM 2219 N N . PHE B 1 48 ? 20.701 26.488 -39.729 1.00 8.23 66 PHE A N 1
ATOM 2220 C CA . PHE B 1 48 ? 22.039 26.266 -39.211 1.00 7.54 66 PHE A CA 1
ATOM 2221 C C . PHE B 1 48 ? 22.917 27.371 -39.799 1.00 8.02 66 PHE A C 1
ATOM 2222 O O . PHE B 1 48 ? 22.562 27.977 -40.815 1.00 9.40 66 PHE A O 1
ATOM 2230 N N . ASP B 1 49 ? 24.019 27.669 -39.127 1.00 8.91 67 ASP A N 1
ATOM 2231 C CA . ASP B 1 49 ? 24.866 28.802 -39.487 1.00 11.50 67 ASP A CA 1
ATOM 2232 C C . ASP B 1 49 ? 24.076 30.112 -39.590 1.00 12.20 67 ASP A C 1
ATOM 2233 O O . ASP B 1 49 ? 24.433 31.009 -40.362 1.00 13.82 67 ASP A O 1
ATOM 2238 N N . GLY B 1 50 ? 23.001 30.226 -38.811 1.00 9.65 68 GLY A N 1
ATOM 2239 C CA . GLY B 1 50 ? 22.208 31.446 -38.776 1.00 11.15 68 GLY A CA 1
ATOM 2240 C C . GLY B 1 50 ? 21.215 31.602 -39.910 1.00 9.88 68 GLY A C 1
ATOM 2241 O O . GLY B 1 50 ? 20.497 32.609 -39.963 1.00 14.90 68 GLY A O 1
ATOM 2242 N N . GLU B 1 51 ? 21.155 30.614 -40.800 1.00 8.00 69 GLU A N 1
ATOM 2243 C CA . GLU B 1 51 ? 20.305 30.685 -41.982 1.00 9.87 69 GLU A CA 1
ATOM 2244 C C . GLU B 1 51 ? 19.128 29.717 -41.852 1.00 8.72 69 GLU A C 1
ATOM 2245 O O . GLU B 1 51 ? 19.318 28.501 -41.848 1.00 9.76 69 GLU A O 1
ATOM 2251 N N . PHE B 1 52 ? 17.921 30.272 -41.725 1.00 9.55 70 PHE A N 1
ATOM 2252 C CA . PHE B 1 52 ? 16.720 29.483 -41.443 1.00 9.23 70 PHE A CA 1
ATOM 2253 C C . PHE B 1 52 ? 15.743 29.510 -42.602 1.00 10.70 70 PHE A C 1
ATOM 2254 O O . PHE B 1 52 ? 15.562 30.551 -43.252 1.00 10.78 70 PHE A O 1
ATOM 2262 N N . TYR B 1 53 ? 15.094 28.373 -42.834 1.00 8.37 71 TYR A N 1
ATOM 2263 C CA . TYR B 1 53 ? 14.161 28.204 -43.949 1.00 9.56 71 TYR A CA 1
ATOM 2264 C C . TYR B 1 53 ? 12.835 27.606 -43.519 1.00 9.76 71 TYR A C 1
ATOM 2265 O O . TYR B 1 53 ? 12.782 26.828 -42.555 1.00 8.80 71 TYR A O 1
ATOM 2274 N N . ARG B 1 54 ? 11.778 27.972 -44.251 1.00 9.15 72 ARG A N 1
ATOM 2275 C CA . ARG B 1 54 ? 10.466 27.337 -44.181 1.00 9.54 72 ARG A CA 1
ATOM 2276 C C . ARG B 1 54 ? 10.327 26.363 -45.353 1.00 12.01 72 ARG A C 1
ATOM 2277 O O . ARG B 1 54 ? 10.280 26.783 -46.515 1.00 13.78 72 ARG A O 1
ATOM 2285 N N . LEU B 1 55 ? 10.279 25.070 -45.068 1.00 10.67 73 LEU A N 1
ATOM 2286 C CA . LEU B 1 55 ? 10.115 24.051 -46.113 1.00 10.96 73 LEU A CA 1
ATOM 2287 C C . LEU B 1 55 ? 8.646 23.689 -46.272 1.00 12.92 73 LEU A C 1
ATOM 2288 O O . LEU B 1 55 ? 8.017 23.228 -45.321 1.00 12.16 73 LEU A O 1
ATOM 2293 N N . ARG B 1 56 ? 8.089 23.894 -47.464 1.00 13.11 74 ARG A N 1
ATOM 2294 C CA . ARG B 1 56 ? 6.679 23.586 -47.689 1.00 13.72 74 ARG A CA 1
ATOM 2295 C C . ARG B 1 56 ? 6.468 22.394 -48.613 1.00 17.51 74 ARG A C 1
ATOM 2296 O O . ARG B 1 56 ? 7.360 21.986 -49.359 1.00 16.77 74 ARG A O 1
ATOM 2304 N N . SER B 1 57 ? 5.250 21.879 -48.575 1.00 16.38 75 SER A N 1
ATOM 2305 C CA . SER B 1 57 ? 4.841 20.733 -49.370 1.00 21.66 75 SER A CA 1
ATOM 2306 C C . SER B 1 57 ? 4.873 20.944 -50.883 1.00 22.40 75 SER A C 1
ATOM 2307 O O . SER B 1 57 ? 4.793 19.980 -51.651 1.00 21.61 75 SER A O 1
ATOM 2309 N N . ASP B 1 58 ? 4.972 22.196 -51.306 1.00 20.32 76 ASP A N 1
ATOM 2310 C CA . ASP B 1 58 ? 5.004 22.506 -52.728 1.00 22.80 76 ASP A CA 1
ATOM 2311 C C . ASP B 1 58 ? 6.425 22.414 -53.276 1.00 24.20 76 ASP A C 1
ATOM 2312 O O . ASP B 1 58 ? 6.697 22.854 -54.388 1.00 26.03 76 ASP A O 1
ATOM 2317 N N . GLY B 1 59 ? 7.332 21.856 -52.480 1.00 20.30 77 GLY A N 1
ATOM 2318 C CA . GLY B 1 59 ? 8.713 21.691 -52.891 1.00 20.69 77 GLY A CA 1
ATOM 2319 C C . GLY B 1 59 ? 9.531 22.967 -52.908 1.00 21.17 77 GLY A C 1
ATOM 2320 O O . GLY B 1 59 ? 10.473 23.099 -53.694 1.00 24.56 77 GLY A O 1
ATOM 2321 N N . THR B 1 60 ? 9.183 23.912 -52.042 1.00 20.20 78 THR A N 1
ATOM 2322 C CA . THR B 1 60 ? 9.941 25.155 -51.920 1.00 19.44 78 THR A CA 1
ATOM 2323 C C . THR B 1 60 ? 10.521 25.316 -50.523 1.00 20.81 78 THR A C 1
ATOM 2324 O O . THR B 1 60 ? 10.033 24.711 -49.560 1.00 17.25 78 THR A O 1
ATOM 2328 N N . ALA B 1 61 ? 11.564 26.136 -50.431 1.00 17.79 79 ALA A N 1
ATOM 2329 C CA . ALA B 1 61 ? 12.184 26.484 -49.162 1.00 18.16 79 ALA A CA 1
ATOM 2330 C C . ALA B 1 61 ? 12.429 27.983 -49.140 1.00 20.44 79 ALA A C 1
ATOM 2331 O O . ALA B 1 61 ? 13.250 28.504 -49.906 1.00 20.47 79 ALA A O 1
ATOM 2333 N N . THR B 1 62 ? 11.700 28.674 -48.272 1.00 15.41 80 THR A N 1
ATOM 2334 C CA . THR B 1 62 ? 11.725 30.129 -48.210 1.00 16.05 80 THR A CA 1
ATOM 2335 C C . THR B 1 62 ? 12.434 30.592 -46.956 1.00 14.77 80 THR A C 1
ATOM 2336 O O . THR B 1 62 ? 12.124 30.116 -45.859 1.00 14.13 80 THR A O 1
ATOM 2340 N N . PRO B 1 63 ? 13.390 31.518 -47.098 1.00 11.69 81 PRO A N 1
ATOM 2341 C CA . PRO B 1 63 ? 14.038 32.094 -45.921 1.00 12.25 81 PRO A CA 1
ATOM 2342 C C . PRO B 1 63 ? 13.014 32.651 -44.946 1.00 15.39 81 PRO A C 1
ATOM 2343 O O . PRO B 1 63 ? 12.016 33.245 -45.356 1.00 17.12 81 PRO A O 1
ATOM 2347 N N . VAL B 1 64 ? 13.232 32.433 -43.656 1.00 11.83 82 VAL A N 1
ATOM 2348 C CA . VAL B 1 64 ? 12.306 32.975 -42.678 1.00 12.54 82 VAL A CA 1
ATOM 2349 C C . VAL B 1 64 ? 12.503 34.480 -42.585 1.00 12.84 82 VAL A C 1
ATOM 2350 O O . VAL B 1 64 ? 13.591 35.010 -42.865 1.00 15.45 82 VAL A O 1
ATOM 2354 N N . GLN B 1 65 ? 11.440 35.167 -42.199 1.00 15.51 83 GLN A N 1
ATOM 2355 C CA . GLN B 1 65 ? 11.482 36.607 -42.046 1.00 18.56 83 GLN A CA 1
ATOM 2356 C C . GLN B 1 65 ? 10.829 37.046 -40.735 1.00 19.66 83 GLN A C 1
ATOM 2357 O O . GLN B 1 65 ? 10.153 36.254 -40.064 1.00 14.50 83 GLN A O 1
ATOM 2363 N N . ASN B 1 66 ? 11.067 38.313 -40.403 1.00 18.61 84 ASN A N 1
ATOM 2364 C CA . ASN B 1 66 ? 10.498 39.062 -39.277 1.00 24.12 84 ASN A CA 1
ATOM 2365 C C . ASN B 1 66 ? 9.252 38.517 -38.568 1.00 28.17 84 ASN A C 1
ATOM 2366 O O . ASN B 1 66 ? 9.340 38.048 -37.436 1.00 36.97 84 ASN A O 1
ATOM 2371 N N . GLY B 1 67 ? 8.093 38.597 -39.207 1.00 28.65 85 GLY A N 1
ATOM 2372 C CA . GLY B 1 67 ? 6.851 38.279 -38.514 1.00 18.91 85 GLY A CA 1
ATOM 2373 C C . GLY B 1 67 ? 6.359 36.850 -38.673 1.00 14.86 85 GLY A C 1
ATOM 2374 O O . GLY B 1 67 ? 5.191 36.560 -38.429 1.00 14.70 85 GLY A O 1
ATOM 2375 N N . ASP B 1 68 ? 7.238 35.956 -39.114 1.00 13.59 86 ASP A N 1
ATOM 2376 C CA . ASP B 1 68 ? 6.918 34.533 -39.085 1.00 11.70 86 ASP A CA 1
ATOM 2377 C C . ASP B 1 68 ? 6.744 34.104 -37.623 1.00 10.89 86 ASP A C 1
ATOM 2378 O O . ASP B 1 68 ? 7.521 34.508 -36.752 1.00 11.93 86 ASP A O 1
ATOM 2383 N N . ARG B 1 69 ? 5.708 33.318 -37.349 1.00 10.28 87 ARG A N 1
ATOM 2384 C CA . ARG B 1 69 ? 5.425 32.874 -35.978 1.00 8.19 87 ARG A CA 1
ATOM 2385 C C . ARG B 1 69 ? 5.499 31.362 -35.860 1.00 6.76 87 ARG A C 1
ATOM 2386 O O . ARG B 1 69 ? 5.300 30.646 -36.839 1.00 8.04 87 ARG A O 1
ATOM 2394 N N . SER B 1 70 ? 5.780 30.872 -34.652 1.00 7.23 88 SER A N 1
ATOM 2395 C CA . SER B 1 70 ? 5.842 29.435 -34.416 1.00 6.52 88 SER A CA 1
ATOM 2396 C C . SER B 1 70 ? 5.201 29.001 -33.107 1.00 6.57 88 SER A C 1
ATOM 2397 O O . SER B 1 70 ? 5.379 29.666 -32.091 1.00 6.44 88 SER A O 1
ATOM 2400 N N . PRO B 1 71 ? 4.500 27.851 -33.120 1.00 5.99 89 PRO A N 1
ATOM 2401 C CA . PRO B 1 71 ? 3.967 27.226 -31.905 1.00 5.62 89 PRO A CA 1
ATOM 2402 C C . PRO B 1 71 ? 4.943 26.253 -31.254 1.00 7.25 89 PRO A C 1
ATOM 2403 O O . PRO B 1 71 ? 4.670 25.795 -30.144 1.00 8.08 89 PRO A O 1
ATOM 2407 N N . PHE B 1 72 ? 6.032 25.917 -31.944 1.00 5.71 90 PHE A N 1
ATOM 2408 C CA . PHE B 1 72 ? 6.937 24.862 -31.488 1.00 5.48 90 PHE A CA 1
ATOM 2409 C C . PHE B 1 72 ? 8.220 24.878 -32.299 1.00 6.02 90 PHE A C 1
ATOM 2410 O O . PHE B 1 72 ? 8.189 24.736 -33.517 1.00 6.57 90 PHE A O 1
ATOM 2418 N N . CYS B 1 73 ? 9.344 25.039 -31.607 1.00 5.69 91 CYS A N 1
ATOM 2419 C CA . CYS B 1 73 ? 10.646 25.000 -32.258 1.00 5.95 91 CYS A CA 1
ATOM 2420 C C . CYS B 1 73 ? 11.723 24.925 -31.177 1.00 6.60 91 CYS A C 1
ATOM 2421 O O . CYS B 1 73 ? 11.437 25.106 -29.978 1.00 5.39 91 CYS A O 1
ATOM 2424 N N . SER B 1 74 ? 12.954 24.626 -31.606 1.00 5.86 92 SER A N 1
ATOM 2425 C CA . SER B 1 74 ? 14.078 24.421 -30.697 1.00 6.57 92 SER A CA 1
ATOM 2426 C C . SER B 1 74 ? 15.308 25.089 -31.320 1.00 6.55 92 SER A C 1
ATOM 2427 O O . SER B 1 74 ? 15.557 24.889 -32.509 1.00 6.17 92 SER A O 1
ATOM 2430 N N . PHE B 1 75 ? 16.072 25.831 -30.520 1.00 4.89 93 PHE A N 1
ATOM 2431 C CA . PHE B 1 75 ? 17.257 26.555 -31.022 1.00 5.74 93 PHE A CA 1
ATOM 2432 C C . PHE B 1 75 ? 18.462 26.372 -30.131 1.00 6.54 93 PHE A C 1
ATOM 2433 O O . PHE B 1 75 ? 18.332 26.117 -28.935 1.00 6.77 93 PHE A O 1
ATOM 2441 N N . THR B 1 76 ? 19.647 26.540 -30.713 1.00 5.52 94 THR A N 1
ATOM 2442 C CA . THR B 1 76 ? 20.844 26.639 -29.898 1.00 6.26 94 THR A CA 1
ATOM 2443 C C . THR B 1 76 ? 21.897 27.396 -30.670 1.00 7.81 94 THR A C 1
ATOM 2444 O O . THR B 1 76 ? 21.773 27.576 -31.891 1.00 7.04 94 THR A O 1
ATOM 2448 N N . PHE B 1 77 ? 22.923 27.842 -29.957 1.00 8.08 95 PHE A N 1
ATOM 2449 C CA . PHE B 1 77 ? 24.113 28.354 -30.617 1.00 9.15 95 PHE A CA 1
ATOM 2450 C C . PHE B 1 77 ? 25.065 27.177 -30.741 1.00 8.99 95 PHE A C 1
ATOM 2451 O O . PHE B 1 77 ? 25.627 26.698 -29.744 1.00 10.01 95 PHE A O 1
ATOM 2459 N N . PHE B 1 78 ? 25.200 26.693 -31.969 1.00 9.24 96 PHE A N 1
ATOM 2460 C CA . PHE B 1 78 ? 25.918 25.465 -32.244 1.00 10.78 96 PHE A CA 1
ATOM 2461 C C . PHE B 1 78 ? 27.415 25.678 -32.078 1.00 13.04 96 PHE A C 1
ATOM 2462 O O . PHE B 1 78 ? 27.968 26.656 -32.582 1.00 15.21 96 PHE A O 1
ATOM 2470 N N . THR B 1 79 ? 28.051 24.759 -31.360 1.00 12.85 97 THR A N 1
ATOM 2471 C CA . THR B 1 79 ? 29.504 24.764 -31.210 1.00 14.64 97 THR A CA 1
ATOM 2472 C C . THR B 1 79 ? 30.009 23.384 -31.590 1.00 15.69 97 THR A C 1
ATOM 2473 O O . THR B 1 79 ? 29.451 22.381 -31.171 1.00 14.46 97 THR A O 1
ATOM 2477 N N . PRO B 1 80 ? 31.076 23.318 -32.393 1.00 16.52 98 PRO A N 1
ATOM 2478 C CA . PRO B 1 80 ? 31.525 22.006 -32.876 1.00 16.69 98 PRO A CA 1
ATOM 2479 C C . PRO B 1 80 ? 32.319 21.204 -31.831 1.00 19.84 98 PRO A C 1
ATOM 2480 O O . PRO B 1 80 ? 33.540 21.077 -31.943 1.00 22.61 98 PRO A O 1
ATOM 2484 N N . ASP B 1 81 ? 31.633 20.648 -30.841 1.00 13.77 99 ASP A N 1
ATOM 2485 C CA . ASP B 1 81 ? 32.310 19.960 -29.737 1.00 15.12 99 ASP A CA 1
ATOM 2486 C C . ASP B 1 81 ? 32.920 18.626 -30.143 1.00 18.78 99 ASP A C 1
ATOM 2487 O O . ASP B 1 81 ? 33.969 18.228 -29.624 1.00 19.63 99 ASP A O 1
ATOM 2492 N N . MET B 1 82 ? 32.241 17.917 -31.036 1.00 16.86 100 MET A N 1
ATOM 2493 C CA . MET B 1 82 ? 32.689 16.602 -31.492 1.00 19.07 100 MET A CA 1
ATOM 2494 C C . MET B 1 82 ? 32.489 16.469 -32.992 1.00 22.15 100 MET A C 1
ATOM 2495 O O . MET B 1 82 ? 31.496 16.949 -33.550 1.00 19.16 100 MET A O 1
ATOM 2500 N N . THR B 1 83 ? 33.439 15.823 -33.657 1.00 24.80 101 THR A N 1
ATOM 2501 C CA . THR B 1 83 ? 33.271 15.517 -35.070 1.00 25.38 101 THR A CA 1
ATOM 2502 C C . THR B 1 83 ? 33.491 14.037 -35.332 1.00 25.50 101 THR A C 1
ATOM 2503 O O . THR B 1 83 ? 34.206 13.357 -34.597 1.00 28.92 101 THR A O 1
ATOM 2507 N N . HIS B 1 84 ? 32.862 13.542 -36.385 1.00 26.00 102 HIS A N 1
ATOM 2508 C CA . HIS B 1 84 ? 32.919 12.133 -36.723 1.00 25.38 102 HIS A CA 1
ATOM 2509 C C . HIS B 1 84 ? 32.706 12.020 -38.222 1.00 31.16 102 HIS A C 1
ATOM 2510 O O . HIS B 1 84 ? 31.975 12.821 -38.812 1.00 25.03 102 HIS A O 1
ATOM 2517 N N . LYS B 1 85 ? 33.361 11.050 -38.848 1.00 28.95 103 LYS A N 1
ATOM 2518 C CA . LYS B 1 85 ? 33.207 10.864 -40.283 1.00 26.94 103 LYS A CA 1
ATOM 2519 C C . LYS B 1 85 ? 32.499 9.549 -40.566 1.00 29.89 103 LYS A C 1
ATOM 2520 O O . LYS B 1 85 ? 32.806 8.525 -39.954 1.00 29.45 103 LYS A O 1
ATOM 2526 N N . ILE B 1 86 ? 31.527 9.583 -41.470 1.00 22.47 104 ILE A N 1
ATOM 2527 C CA . ILE B 1 86 ? 30.883 8.364 -41.924 1.00 23.54 104 ILE A CA 1
ATOM 2528 C C . ILE B 1 86 ? 31.402 8.163 -43.342 1.00 28.38 104 ILE A C 1
ATOM 2529 O O . ILE B 1 86 ? 31.099 8.946 -44.248 1.00 25.21 104 ILE A O 1
ATOM 2534 N N . ASP B 1 87 ? 32.234 7.139 -43.508 1.00 30.38 105 ASP A N 1
ATOM 2535 C CA . ASP B 1 87 ? 33.013 6.960 -44.730 1.00 29.22 105 ASP A CA 1
ATOM 2536 C C . ASP B 1 87 ? 32.210 6.329 -45.845 1.00 30.60 105 ASP A C 1
ATOM 2537 O O . ASP B 1 87 ? 32.417 6.622 -47.024 1.00 34.85 105 ASP A O 1
ATOM 2542 N N . ALA B 1 88 ? 31.303 5.443 -45.467 1.00 32.16 106 ALA A N 1
ATOM 2543 C CA . ALA B 1 88 ? 30.591 4.650 -46.443 1.00 29.09 106 ALA A CA 1
ATOM 2544 C C . ALA B 1 88 ? 29.128 4.493 -46.083 1.00 29.34 106 ALA A C 1
ATOM 2545 O O . ALA B 1 88 ? 28.655 5.018 -45.069 1.00 28.16 106 ALA A O 1
ATOM 2547 N N . LYS B 1 89 ? 28.428 3.763 -46.941 1.00 28.32 107 LYS A N 1
ATOM 2548 C CA . LYS B 1 89 ? 27.017 3.466 -46.792 1.00 29.35 107 LYS A CA 1
ATOM 2549 C C . LYS B 1 89 ? 26.658 3.074 -45.362 1.00 31.06 107 LYS A C 1
ATOM 2550 O O . LYS B 1 89 ? 27.260 2.167 -44.786 1.00 28.93 107 LYS A O 1
ATOM 2556 N N . MET B 1 90 ? 25.683 3.772 -44.788 1.00 27.10 108 MET A N 1
ATOM 2557 C CA . MET B 1 90 ? 25.266 3.496 -43.420 1.00 25.05 108 MET A CA 1
ATOM 2558 C C . MET B 1 90 ? 23.789 3.830 -43.226 1.00 24.73 108 MET A C 1
ATOM 2559 O O . MET B 1 90 ? 23.345 4.921 -43.587 1.00 23.36 108 MET A O 1
ATOM 2564 N N . THR B 1 91 ? 23.033 2.886 -42.672 1.00 23.22 109 THR A N 1
ATOM 2565 C CA . THR B 1 91 ? 21.600 3.067 -42.482 1.00 20.48 109 THR A CA 1
ATOM 2566 C C . THR B 1 91 ? 21.334 3.970 -41.277 1.00 22.87 109 THR A C 1
ATOM 2567 O O . THR B 1 91 ? 22.227 4.209 -40.473 1.00 22.53 109 THR A O 1
ATOM 2571 N N . ARG B 1 92 ? 20.105 4.469 -41.171 1.00 24.46 110 ARG A N 1
ATOM 2572 C CA . ARG B 1 92 ? 19.707 5.268 -40.017 1.00 23.55 110 ARG A CA 1
ATOM 2573 C C . ARG B 1 92 ? 19.955 4.491 -38.732 1.00 24.96 110 ARG A C 1
ATOM 2574 O O . ARG B 1 92 ? 20.553 5.014 -37.789 1.00 22.60 110 ARG A O 1
ATOM 2582 N N . GLU B 1 93 ? 19.509 3.236 -38.713 1.00 25.85 111 GLU A N 1
ATOM 2583 C CA . GLU B 1 93 ? 19.658 2.377 -37.541 1.00 26.82 111 GLU A CA 1
ATOM 2584 C C . GLU B 1 93 ? 21.124 2.204 -37.186 1.00 27.81 111 GLU A C 1
ATOM 2585 O O . GLU B 1 93 ? 21.488 2.329 -36.019 1.00 28.07 111 GLU A O 1
ATOM 2591 N N . ASP B 1 94 ? 21.954 1.921 -38.192 1.00 28.30 112 ASP A N 1
ATOM 2592 C CA . ASP B 1 94 ? 23.406 1.863 -38.007 1.00 28.66 112 ASP A CA 1
ATOM 2593 C C . ASP B 1 94 ? 23.881 3.130 -37.327 1.00 28.02 112 ASP A C 1
ATOM 2594 O O . ASP B 1 94 ? 24.490 3.106 -36.260 1.00 25.37 112 ASP A O 1
ATOM 2599 N N . PHE B 1 95 ? 23.620 4.245 -37.999 1.00 25.23 113 PHE A N 1
ATOM 2600 C CA . PHE B 1 95 ? 24.128 5.541 -37.590 1.00 23.23 113 PHE A CA 1
ATOM 2601 C C . PHE B 1 95 ? 23.662 5.932 -36.194 1.00 19.91 113 PHE A C 1
ATOM 2602 O O . PHE B 1 95 ? 24.463 6.367 -35.373 1.00 20.72 113 PHE A O 1
ATOM 2610 N N . GLU B 1 96 ? 22.372 5.770 -35.931 1.00 23.28 114 GLU A N 1
ATOM 2611 C CA . GLU B 1 96 ? 21.806 6.283 -34.691 1.00 22.37 114 GLU A CA 1
ATOM 2612 C C . GLU B 1 96 ? 22.338 5.493 -33.514 1.00 24.79 114 GLU A C 1
ATOM 2613 O O . GLU B 1 96 ? 22.573 6.048 -32.441 1.00 23.29 114 GLU A O 1
ATOM 2619 N N . LYS B 1 97 ? 22.598 4.208 -33.726 1.00 26.57 115 LYS A N 1
ATOM 2620 C CA . LYS B 1 97 ? 23.211 3.428 -32.667 1.00 27.25 115 LYS A CA 1
ATOM 2621 C C . LYS B 1 97 ? 24.715 3.665 -32.579 1.00 28.11 115 LYS A C 1
ATOM 2622 O O . LYS B 1 97 ? 25.293 3.552 -31.504 1.00 28.02 115 LYS A O 1
ATOM 2628 N N . GLU B 1 98 ? 25.357 4.021 -33.685 1.00 26.84 116 GLU A N 1
ATOM 2629 C CA . GLU B 1 98 ? 26.790 4.309 -33.617 1.00 24.25 116 GLU A CA 1
ATOM 2630 C C . GLU B 1 98 ? 27.046 5.615 -32.853 1.00 27.52 116 GLU A C 1
ATOM 2631 O O . GLU B 1 98 ? 27.898 5.673 -31.960 1.00 28.04 116 GLU A O 1
ATOM 2637 N N . ILE B 1 99 ? 26.297 6.660 -33.202 1.00 23.45 117 ILE A N 1
ATOM 2638 C CA . ILE B 1 99 ? 26.426 7.945 -32.530 1.00 22.35 117 ILE A CA 1
ATOM 2639 C C . ILE B 1 99 ? 26.034 7.823 -31.062 1.00 25.66 117 ILE A C 1
ATOM 2640 O O . ILE B 1 99 ? 26.736 8.316 -30.185 1.00 24.71 117 ILE A O 1
ATOM 2645 N N . ASN B 1 100 ? 24.919 7.149 -30.797 1.00 24.54 118 ASN A N 1
ATOM 2646 C CA . ASN B 1 100 ? 24.392 7.097 -29.437 1.00 29.08 118 ASN A CA 1
ATOM 2647 C C . ASN B 1 100 ? 25.394 6.468 -28.470 1.00 28.96 118 ASN A C 1
ATOM 2648 O O . ASN B 1 100 ? 25.482 6.861 -27.302 1.00 29.03 118 ASN A O 1
ATOM 2653 N N . SER B 1 101 ? 26.177 5.519 -28.974 1.00 30.17 119 SER A N 1
ATOM 2654 C CA . SER B 1 101 ? 27.171 4.842 -28.146 1.00 34.28 119 SER A CA 1
ATOM 2655 C C . SER B 1 101 ? 28.375 5.736 -27.857 1.00 32.39 119 SER A C 1
ATOM 2656 O O . SER B 1 101 ? 29.160 5.452 -26.952 1.00 40.59 119 SER A O 1
ATOM 2659 N N . MET B 1 102 ? 28.508 6.814 -28.624 1.00 29.32 120 MET A N 1
ATOM 2660 C CA . MET B 1 102 ? 29.673 7.701 -28.547 1.00 29.30 120 MET A CA 1
ATOM 2661 C C . MET B 1 102 ? 29.400 8.968 -27.718 1.00 25.85 120 MET A C 1
ATOM 2662 O O . MET B 1 102 ? 30.324 9.680 -27.317 1.00 24.06 120 MET A O 1
ATOM 2667 N N . LEU B 1 103 ? 28.128 9.237 -27.448 1.00 24.67 121 LEU A N 1
ATOM 2668 C CA . LEU B 1 103 ? 27.762 10.365 -26.595 1.00 23.65 121 LEU A CA 1
ATOM 2669 C C . LEU B 1 103 ? 28.328 10.176 -25.194 1.00 22.47 121 LEU A C 1
ATOM 2670 O O . LEU B 1 103 ? 28.319 9.058 -24.676 1.00 25.23 121 LEU A O 1
ATOM 2675 N N . PRO B 1 104 ? 28.822 11.265 -24.581 1.00 17.75 122 PRO A N 1
ATOM 2676 C CA . PRO B 1 104 ? 29.297 11.237 -23.193 1.00 19.49 122 PRO A CA 1
ATOM 2677 C C . PRO B 1 104 ? 28.204 10.744 -22.246 1.00 18.06 122 PRO A C 1
ATOM 2678 O O . PRO B 1 104 ? 28.487 10.101 -21.234 1.00 15.86 122 PRO A O 1
ATOM 2682 N N . SER B 1 105 ? 26.956 11.034 -22.590 1.00 15.30 123 SER A N 1
ATOM 2683 C CA . SER B 1 105 ? 25.837 10.647 -21.740 1.00 13.12 123 SER A CA 1
ATOM 2684 C C . SER B 1 105 ? 24.511 10.708 -22.493 1.00 12.98 123 SER A C 1
ATOM 2685 O O . SER B 1 105 ? 24.275 11.633 -23.267 1.00 16.34 123 SER A O 1
ATOM 2688 N N . ARG B 1 106 ? 23.645 9.739 -22.232 1.00 12.18 124 ARG A N 1
ATOM 2689 C CA . ARG B 1 106 ? 22.289 9.768 -22.761 1.00 14.94 124 ARG A CA 1
ATOM 2690 C C . ARG B 1 106 ? 21.363 10.682 -21.953 1.00 13.98 124 ARG A C 1
ATOM 2691 O O . ARG B 1 106 ? 20.168 10.768 -22.226 1.00 15.05 124 ARG A O 1
ATOM 2699 N N . ASN B 1 107 ? 21.921 11.372 -20.966 1.00 10.16 125 ASN A N 1
ATOM 2700 C CA . ASN B 1 107 ? 21.125 12.220 -20.088 1.00 8.32 125 ASN A CA 1
ATOM 2701 C C . ASN B 1 107 ? 21.314 13.707 -20.370 1.00 8.40 125 ASN A C 1
ATOM 2702 O O . ASN B 1 107 ? 20.825 14.547 -19.615 1.00 8.59 125 ASN A O 1
ATOM 2707 N N . LEU B 1 108 ? 22.036 14.018 -21.442 1.00 8.01 126 LEU A N 1
ATOM 2708 C CA . LEU B 1 108 ? 22.291 15.401 -21.834 1.00 8.35 126 LEU A CA 1
ATOM 2709 C C . LEU B 1 108 ? 21.596 15.724 -23.143 1.00 7.46 126 LEU A C 1
ATOM 2710 O O . LEU B 1 108 ? 21.100 14.834 -23.816 1.00 7.63 126 LEU A O 1
ATOM 2715 N N . PHE B 1 109 ? 21.554 17.005 -23.491 1.00 8.29 127 PHE A N 1
ATOM 2716 C CA . PHE B 1 109 ? 20.990 17.445 -24.775 1.00 8.71 127 PHE A CA 1
ATOM 2717 C C . PHE B 1 109 ? 22.096 17.635 -25.805 1.00 8.87 127 PHE A C 1
ATOM 2718 O O . PHE B 1 109 ? 23.174 18.126 -25.464 1.00 9.19 127 PHE A O 1
ATOM 2726 N N . TYR B 1 110 ? 21.839 17.258 -27.060 1.00 7.75 128 TYR A N 1
ATOM 2727 C CA . TYR B 1 110 ? 22.821 17.478 -28.126 1.00 7.28 128 TYR A CA 1
ATOM 2728 C C . TYR B 1 110 ? 22.169 18.075 -29.357 1.00 8.44 128 TYR A C 1
ATOM 2729 O O . TYR B 1 110 ? 21.035 17.737 -29.695 1.00 9.98 128 TYR A O 1
ATOM 2738 N N . ALA B 1 111 ? 22.895 18.955 -30.030 1.00 8.70 129 ALA A N 1
ATOM 2739 C CA . ALA B 1 111 ? 22.539 19.334 -31.386 1.00 7.36 129 ALA A CA 1
ATOM 2740 C C . ALA B 1 111 ? 23.417 18.506 -32.303 1.00 8.97 129 ALA A C 1
ATOM 2741 O O . ALA B 1 111 ? 24.586 18.233 -31.983 1.00 10.72 129 ALA A O 1
ATOM 2743 N N . ILE B 1 112 ? 22.865 18.088 -33.430 1.00 8.15 130 ILE A N 1
ATOM 2744 C CA . ILE B 1 112 ? 23.626 17.245 -34.339 1.00 9.52 130 ILE A CA 1
ATOM 2745 C C . ILE B 1 112 ? 23.383 17.642 -35.784 1.00 8.26 130 ILE A C 1
ATOM 2746 O O . ILE B 1 112 ? 22.265 17.967 -36.190 1.00 7.46 130 ILE A O 1
ATOM 2751 N N . ARG B 1 113 ? 24.465 17.600 -36.561 1.00 10.16 131 ARG A N 1
ATOM 2752 C CA . ARG B 1 113 ? 24.452 18.001 -37.949 1.00 9.52 131 ARG A CA 1
ATOM 2753 C C . ARG B 1 113 ? 25.228 16.999 -38.787 1.00 8.84 131 ARG A C 1
ATOM 2754 O O . ARG B 1 113 ? 26.329 16.591 -38.418 1.00 11.80 131 ARG A O 1
ATOM 2762 N N . ILE B 1 114 ? 24.621 16.607 -39.895 1.00 9.59 132 ILE A N 1
ATOM 2763 C CA . ILE B 1 114 ? 25.213 15.700 -40.864 1.00 12.03 132 ILE A CA 1
ATOM 2764 C C . ILE B 1 114 ? 25.323 16.458 -42.179 1.00 12.40 132 ILE A C 1
ATOM 2765 O O . ILE B 1 114 ? 24.301 16.855 -42.734 1.00 10.34 132 ILE A O 1
ATOM 2770 N N . ASP B 1 115 ? 26.535 16.656 -42.688 1.00 13.48 133 ASP A N 1
ATOM 2771 C CA . ASP B 1 115 ? 26.702 17.335 -43.967 1.00 14.11 133 ASP A CA 1
ATOM 2772 C C . ASP B 1 115 ? 27.343 16.396 -44.967 1.00 16.77 133 ASP A C 1
ATOM 2773 O O . ASP B 1 115 ? 28.424 15.878 -44.723 1.00 15.64 133 ASP A O 1
ATOM 2778 N N . GLY B 1 116 ? 26.679 16.170 -46.089 1.00 15.29 134 GLY A N 1
ATOM 2779 C CA . GLY B 1 116 ? 27.261 15.306 -47.100 1.00 18.29 134 GLY A CA 1
ATOM 2780 C C . GLY B 1 116 ? 26.256 14.793 -48.100 1.00 18.70 134 GLY A C 1
ATOM 2781 O O . GLY B 1 116 ? 25.329 15.511 -48.478 1.00 16.85 134 GLY A O 1
ATOM 2782 N N . LEU B 1 117 ? 26.449 13.546 -48.526 1.00 19.10 135 LEU A N 1
ATOM 2783 C CA . LEU B 1 117 ? 25.592 12.932 -49.529 1.00 19.07 135 LEU A CA 1
ATOM 2784 C C . LEU B 1 117 ? 24.830 11.756 -48.959 1.00 18.13 135 LEU A C 1
ATOM 2785 O O . LEU B 1 117 ? 25.393 10.886 -48.303 1.00 18.66 135 LEU A O 1
ATOM 2790 N N . PHE B 1 118 ? 23.534 11.735 -49.227 1.00 17.60 136 PHE A N 1
ATOM 2791 C CA . PHE B 1 118 ? 22.677 10.697 -48.706 1.00 18.17 136 PHE A CA 1
ATOM 2792 C C . PHE B 1 118 ? 22.148 9.846 -49.826 1.00 20.60 136 PHE A C 1
ATOM 2793 O O . PHE B 1 118 ? 21.618 10.364 -50.802 1.00 19.81 136 PHE A O 1
ATOM 2801 N N . LYS B 1 119 ? 22.310 8.539 -49.686 1.00 21.26 137 LYS A N 1
ATOM 2802 C CA . LYS B 1 119 ? 21.757 7.614 -50.659 1.00 22.31 137 LYS A CA 1
ATOM 2803 C C . LYS B 1 119 ? 20.239 7.738 -50.694 1.00 24.24 137 LYS A C 1
ATOM 2804 O O . LYS B 1 119 ? 19.638 7.791 -51.767 1.00 21.51 137 LYS A O 1
ATOM 2810 N N . LYS B 1 120 ? 19.629 7.783 -49.510 1.00 20.40 138 LYS A N 1
ATOM 2811 C CA . LYS B 1 120 ? 18.193 8.006 -49.382 1.00 20.69 138 LYS A CA 1
ATOM 2812 C C . LYS B 1 120 ? 17.913 8.980 -48.245 1.00 18.06 138 LYS A C 1
ATOM 2813 O O . LYS B 1 120 ? 18.609 8.973 -47.234 1.00 17.85 138 LYS A O 1
ATOM 2819 N N . VAL B 1 121 ? 16.906 9.826 -48.432 1.00 18.55 139 VAL A N 1
ATOM 2820 C CA . VAL B 1 121 ? 16.281 10.547 -47.321 1.00 16.58 139 VAL A CA 1
ATOM 2821 C C . VAL B 1 121 ? 14.782 10.501 -47.545 1.00 15.34 139 VAL A C 1
ATOM 2822 O O . VAL B 1 121 ? 14.312 10.781 -48.653 1.00 16.81 139 VAL A O 1
ATOM 2826 N N . GLN B 1 122 ? 14.027 10.136 -46.518 1.00 14.71 140 GLN A N 1
ATOM 2827 C CA . GLN B 1 122 ? 12.583 10.259 -46.595 1.00 13.56 140 GLN A CA 1
ATOM 2828 C C . GLN B 1 122 ? 12.121 11.323 -45.625 1.00 12.92 140 GLN A C 1
ATOM 2829 O O . GLN B 1 122 ? 12.491 11.303 -44.453 1.00 14.59 140 GLN A O 1
ATOM 2835 N N . THR B 1 123 ? 11.314 12.248 -46.124 1.00 12.81 141 THR A N 1
ATOM 2836 C CA . THR B 1 123 ? 10.793 13.321 -45.292 1.00 13.16 141 THR A CA 1
ATOM 2837 C C . THR B 1 123 ? 9.297 13.483 -45.418 1.00 15.40 141 THR A C 1
ATOM 2838 O O . THR B 1 123 ? 8.667 12.952 -46.334 1.00 16.82 141 THR A O 1
ATOM 2842 N N . ARG B 1 124 ? 8.749 14.243 -44.477 1.00 13.57 142 ARG A N 1
ATOM 2843 C CA . ARG B 1 124 ? 7.418 14.826 -44.586 1.00 14.19 142 ARG A CA 1
ATOM 2844 C C . ARG B 1 124 ? 7.498 16.340 -44.447 1.00 11.98 142 ARG A C 1
ATOM 2845 O O . ARG B 1 124 ? 8.459 16.873 -43.887 1.00 13.18 142 ARG A O 1
ATOM 2853 N N . THR B 1 125 ? 6.478 17.039 -44.930 1.00 12.02 143 THR A N 1
ATOM 2854 C CA . THR B 1 125 ? 6.319 18.450 -44.597 1.00 11.61 143 THR A CA 1
ATOM 2855 C C . THR B 1 125 ? 4.892 18.664 -44.133 1.00 15.88 143 THR A C 1
ATOM 2856 O O . THR B 1 125 ? 3.954 18.482 -44.907 1.00 16.88 143 THR A O 1
ATOM 2860 N N . VAL B 1 126 ? 4.714 19.027 -42.870 1.00 11.76 144 VAL A N 1
ATOM 2861 C CA . VAL B 1 126 ? 3.370 19.391 -42.413 1.00 11.45 144 VAL A CA 1
ATOM 2862 C C . VAL B 1 126 ? 2.882 20.580 -43.238 1.00 12.47 144 VAL A C 1
ATOM 2863 O O . VAL B 1 126 ? 3.674 21.432 -43.664 1.00 12.43 144 VAL A O 1
ATOM 2867 N N . GLU B 1 127 ? 1.574 20.619 -43.476 1.00 13.36 145 GLU A N 1
ATOM 2868 C CA . GLU B 1 127 ? 0.965 21.644 -44.319 1.00 12.32 145 GLU A CA 1
ATOM 2869 C C . GLU B 1 127 ? -0.008 22.511 -43.546 1.00 11.48 145 GLU A C 1
ATOM 2870 O O . GLU B 1 127 ? -0.594 22.067 -42.553 1.00 11.40 145 GLU A O 1
ATOM 2876 N N . LEU B 1 128 ? -0.202 23.723 -44.048 1.00 12.78 146 LEU A N 1
ATOM 2877 C CA . LEU B 1 128 ? -1.080 24.704 -43.411 1.00 12.29 146 LEU A CA 1
ATOM 2878 C C . LEU B 1 128 ? -2.454 24.112 -43.103 1.00 14.19 146 LEU A C 1
ATOM 2879 O O . LEU B 1 128 ? -3.098 23.497 -43.957 1.00 15.53 146 LEU A O 1
ATOM 2884 N N . GLN B 1 129 ? -2.885 24.326 -41.864 1.00 10.63 147 GLN A N 1
ATOM 2885 C CA . GLN B 1 129 ? -4.155 23.846 -41.343 1.00 13.46 147 GLN A CA 1
ATOM 2886 C C . GLN B 1 129 ? -5.163 24.974 -41.255 1.00 14.11 147 GLN A C 1
ATOM 2887 O O . GLN B 1 129 ? -4.793 26.121 -41.034 1.00 15.05 147 GLN A O 1
ATOM 2893 N N . GLU B 1 130 ? -6.442 24.642 -41.407 1.00 15.34 148 GLU A N 1
ATOM 2894 C CA . GLU B 1 130 ? -7.501 25.631 -41.253 1.00 20.60 148 GLU A CA 1
ATOM 2895 C C . GLU B 1 130 ? -8.275 25.420 -39.964 1.00 13.82 148 GLU A C 1
ATOM 2896 O O . GLU B 1 130 ? -8.558 24.286 -39.573 1.00 16.15 148 GLU A O 1
ATOM 2902 N N . LYS B 1 131 ? -8.623 26.515 -39.292 1.00 14.15 149 LYS A N 1
ATOM 2903 C CA . LYS B 1 131 ? -9.422 26.408 -38.075 1.00 13.25 149 LYS A CA 1
ATOM 2904 C C . LYS B 1 131 ? -10.843 25.936 -38.418 1.00 14.47 149 LYS A C 1
ATOM 2905 O O . LYS B 1 131 ? -11.343 26.232 -39.499 1.00 18.05 149 LYS A O 1
ATOM 2911 N N . PRO B 1 132 ? -11.478 25.175 -37.514 1.00 15.25 150 PRO A N 1
ATOM 2912 C CA . PRO B 1 132 ? -10.945 24.716 -36.231 1.00 17.66 150 PRO A CA 1
ATOM 2913 C C . PRO B 1 132 ? -9.931 23.604 -36.422 1.00 16.24 150 PRO A C 1
ATOM 2914 O O . PRO B 1 132 ? -10.128 22.702 -37.235 1.00 16.29 150 PRO A O 1
ATOM 2918 N N . TYR B 1 133 ? -8.844 23.693 -35.674 1.00 15.72 151 TYR A N 1
ATOM 2919 C CA . TYR B 1 133 ? -7.760 22.733 -35.798 1.00 14.09 151 TYR A CA 1
ATOM 2920 C C . TYR B 1 133 ? -8.159 21.355 -35.272 1.00 16.33 151 TYR A C 1
ATOM 2921 O O . TYR B 1 133 ? -8.962 21.236 -34.341 1.00 19.27 151 TYR A O 1
ATOM 2930 N N . VAL B 1 134 ? -7.590 20.321 -35.881 1.00 14.95 152 VAL A N 1
ATOM 2931 C CA . VAL B 1 134 ? -7.716 18.953 -35.394 1.00 14.85 152 VAL A CA 1
ATOM 2932 C C . VAL B 1 134 ? -6.430 18.527 -34.678 1.00 13.01 152 VAL A C 1
ATOM 2933 O O . VAL B 1 134 ? -5.385 19.167 -34.854 1.00 13.43 152 VAL A O 1
ATOM 2937 N N . PRO B 1 135 ? -6.493 17.462 -33.857 1.00 16.15 153 PRO A N 1
ATOM 2938 C CA . PRO B 1 135 ? -5.272 17.003 -33.183 1.00 14.59 153 PRO A CA 1
ATOM 2939 C C . PRO B 1 135 ? -4.214 16.569 -34.191 1.00 14.83 153 PRO A C 1
ATOM 2940 O O . PRO B 1 135 ? -4.544 16.210 -35.333 1.00 15.51 153 PRO A O 1
ATOM 2944 N N . MET B 1 136 ? -2.953 16.598 -33.778 1.00 13.44 154 MET A N 1
ATOM 2945 C CA . MET B 1 136 ? -1.870 16.363 -34.727 1.00 15.00 154 MET A CA 1
ATOM 2946 C C . MET B 1 136 ? -1.886 14.964 -35.332 1.00 15.29 154 MET A C 1
ATOM 2947 O O . MET B 1 136 ? -1.489 14.799 -36.479 1.00 15.77 154 MET A O 1
ATOM 2952 N N . VAL B 1 137 ? -2.350 13.972 -34.575 1.00 14.53 155 VAL A N 1
ATOM 2953 C CA . VAL B 1 137 ? -2.442 12.609 -35.103 1.00 19.21 155 VAL A CA 1
ATOM 2954 C C . VAL B 1 137 ? -3.345 12.577 -36.335 1.00 21.05 155 VAL A C 1
ATOM 2955 O O . VAL B 1 137 ? -3.074 11.853 -37.298 1.00 24.77 155 VAL A O 1
ATOM 2959 N N . GLU B 1 138 ? -4.391 13.399 -36.329 1.00 20.38 156 GLU A N 1
ATOM 2960 C CA . GLU B 1 138 ? -5.271 13.504 -37.491 1.00 20.19 156 GLU A CA 1
ATOM 2961 C C . GLU B 1 138 ? -4.660 14.372 -38.575 1.00 20.17 156 GLU A C 1
ATOM 2962 O O . GLU B 1 138 ? -4.777 14.072 -39.764 1.00 21.53 156 GLU A O 1
ATOM 2968 N N . ALA B 1 139 ? -4.008 15.456 -38.163 1.00 18.24 157 ALA A N 1
ATOM 2969 C CA . ALA B 1 139 ? -3.481 16.425 -39.110 1.00 17.53 157 ALA A CA 1
ATOM 2970 C C . ALA B 1 139 ? -2.374 15.843 -39.999 1.00 20.03 157 ALA A C 1
ATOM 2971 O O . ALA B 1 139 ? -2.222 16.264 -41.148 1.00 23.24 157 ALA A O 1
ATOM 2973 N N . VAL B 1 140 ? -1.607 14.881 -39.487 1.00 17.77 158 VAL A N 1
ATOM 2974 C CA . VAL B 1 140 ? -0.476 14.361 -40.262 1.00 20.88 158 VAL A CA 1
ATOM 2975 C C . VAL B 1 140 ? -0.855 13.225 -41.205 1.00 22.34 158 VAL A C 1
ATOM 2976 O O . VAL B 1 140 ? -0.059 12.847 -42.059 1.00 22.74 158 VAL A O 1
ATOM 2980 N N . LYS B 1 141 ? -2.060 12.688 -41.061 1.00 20.11 159 LYS A N 1
ATOM 2981 C CA . LYS B 1 141 ? -2.473 11.558 -41.894 1.00 25.55 159 LYS A CA 1
ATOM 2982 C C . LYS B 1 141 ? -2.398 11.852 -43.399 1.00 26.28 159 LYS A C 1
ATOM 2983 O O . LYS B 1 141 ? -2.183 10.939 -44.191 1.00 28.09 159 LYS A O 1
ATOM 2989 N N . THR B 1 142 ? -2.547 13.113 -43.794 1.00 21.97 160 THR A N 1
ATOM 2990 C CA . THR B 1 142 ? -2.464 13.475 -45.207 1.00 26.22 160 THR A CA 1
ATOM 2991 C C . THR B 1 142 ? -1.244 14.333 -45.539 1.00 26.59 160 THR A C 1
ATOM 2992 O O . THR B 1 142 ? -1.268 15.109 -46.495 1.00 26.75 160 THR A O 1
ATOM 2996 N N . GLN B 1 143 ? -0.183 14.199 -44.750 1.00 23.78 161 GLN A N 1
ATOM 2997 C CA . GLN B 1 143 ? 1.041 14.950 -45.002 1.00 24.06 161 GLN A CA 1
ATOM 2998 C C . GLN B 1 143 ? 1.729 14.460 -46.279 1.00 21.09 161 GLN A C 1
ATOM 2999 O O . GLN B 1 143 ? 1.730 13.264 -46.579 1.00 23.12 161 GLN A O 1
ATOM 3005 N N . PRO B 1 144 ? 2.293 15.394 -47.051 1.00 20.92 162 PRO A N 1
ATOM 3006 C CA . PRO B 1 144 ? 3.148 15.020 -48.178 1.00 20.39 162 PRO A CA 1
ATOM 3007 C C . PRO B 1 144 ? 4.395 14.321 -47.671 1.00 21.32 162 PRO A C 1
ATOM 3008 O O . PRO B 1 144 ? 5.001 14.775 -46.694 1.00 21.50 162 PRO A O 1
ATOM 3012 N N . ILE B 1 145 ? 4.751 13.217 -48.310 1.00 22.29 163 ILE A N 1
ATOM 3013 C CA . ILE B 1 145 ? 5.973 12.497 -47.989 1.00 20.43 163 ILE A CA 1
ATOM 3014 C C . ILE B 1 145 ? 6.876 12.524 -49.206 1.00 21.55 163 ILE A C 1
ATOM 3015 O O . ILE B 1 145 ? 6.431 12.274 -50.327 1.00 26.50 163 ILE A O 1
ATOM 3020 N N . PHE B 1 146 ? 8.142 12.854 -48.994 1.00 19.68 164 PHE A N 1
ATOM 3021 C CA . PHE B 1 146 ? 9.083 12.955 -50.098 1.00 20.33 164 PHE A CA 1
ATOM 3022 C C . PHE B 1 146 ? 10.172 11.905 -49.966 1.00 21.11 164 PHE A C 1
ATOM 3023 O O . PHE B 1 146 ? 10.615 11.578 -48.861 1.00 19.12 164 PHE A O 1
ATOM 3031 N N . ASN B 1 147 ? 10.597 11.365 -51.103 1.00 21.43 165 ASN A N 1
ATOM 3032 C 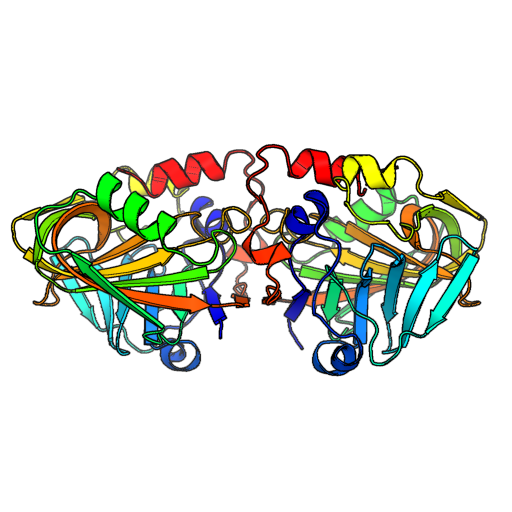CA . ASN B 1 147 ? 11.746 10.467 -51.124 1.00 21.42 165 ASN A CA 1
ATOM 3033 C C . ASN B 1 147 ? 12.842 11.040 -52.012 1.00 22.94 165 ASN A C 1
ATOM 3034 O O . ASN B 1 147 ? 12.616 11.340 -53.180 1.00 24.29 165 ASN A O 1
ATOM 3039 N N . PHE B 1 148 ? 14.025 11.222 -51.445 1.00 18.74 166 PHE A N 1
ATOM 3040 C CA . PHE B 1 148 ? 15.149 11.758 -52.192 1.00 20.44 166 PHE A CA 1
ATOM 3041 C C . PHE B 1 148 ? 16.194 10.669 -52.376 1.00 21.21 166 PHE A C 1
ATOM 3042 O O . PHE B 1 148 ? 16.384 9.825 -51.499 1.00 20.59 166 PHE A O 1
ATOM 3050 N N . ASP B 1 149 ? 16.847 10.678 -53.533 1.00 22.59 167 ASP A N 1
ATOM 3051 C CA . ASP B 1 149 ? 17.878 9.698 -53.848 1.00 22.44 167 ASP A CA 1
ATOM 3052 C C . ASP B 1 149 ? 19.182 10.395 -54.165 1.00 20.40 167 ASP A C 1
ATOM 3053 O O . ASP B 1 149 ? 19.182 11.397 -54.876 1.00 22.07 167 ASP A O 1
ATOM 3058 N N . ASN B 1 150 ? 20.282 9.858 -53.639 1.00 22.57 168 ASN A N 1
ATOM 3059 C CA . ASN B 1 150 ? 21.618 10.383 -53.898 1.00 21.31 168 ASN A CA 1
ATOM 3060 C C . ASN B 1 150 ? 21.656 11.904 -53.908 1.00 24.98 168 ASN A C 1
ATOM 3061 O O . ASN B 1 150 ? 21.983 12.528 -54.911 1.00 25.12 168 ASN A O 1
ATOM 3066 N N . VAL B 1 151 ? 21.298 12.492 -52.774 1.00 18.78 169 VAL A N 1
ATOM 3067 C CA . VAL B 1 151 ? 21.135 13.933 -52.682 1.00 21.66 169 VAL A CA 1
ATOM 3068 C C . VAL B 1 151 ? 22.167 14.508 -51.714 1.00 17.64 169 VAL A C 1
ATOM 3069 O O . VAL B 1 151 ? 22.492 13.890 -50.698 1.00 18.26 169 VAL A O 1
ATOM 3073 N N . ARG B 1 152 ? 22.710 15.670 -52.060 1.00 18.42 170 ARG A N 1
ATOM 3074 C CA . ARG B 1 152 ? 23.643 16.378 -51.198 1.00 18.98 170 ARG A CA 1
ATOM 3075 C C . ARG B 1 152 ? 22.865 17.387 -50.356 1.00 16.13 170 ARG A C 1
ATOM 3076 O O . ARG B 1 152 ? 21.930 18.016 -50.847 1.00 15.66 170 ARG A O 1
ATOM 3084 N N . GLY B 1 153 ? 23.241 17.531 -49.089 1.00 15.10 171 GLY A N 1
ATOM 3085 C CA . GLY B 1 153 ? 22.593 18.503 -48.231 1.00 14.39 171 GLY A CA 1
ATOM 3086 C C . GLY B 1 153 ? 22.979 18.327 -46.773 1.00 13.07 171 GLY A C 1
ATOM 3087 O O . GLY B 1 153 ? 24.060 17.831 -46.443 1.00 12.32 171 GLY A O 1
ATOM 3088 N N . THR B 1 154 ? 22.062 18.708 -45.891 1.00 11.45 172 THR A N 1
ATOM 3089 C CA . THR B 1 154 ? 22.338 18.728 -44.468 1.00 10.59 172 THR A CA 1
ATOM 3090 C C . THR B 1 154 ? 21.157 18.169 -43.702 1.00 10.19 172 THR A C 1
ATOM 3091 O O . THR B 1 154 ? 20.037 18.611 -43.904 1.00 9.63 172 THR A O 1
ATOM 3095 N N . ILE B 1 155 ? 21.416 17.186 -42.848 1.00 9.64 173 ILE A N 1
ATOM 3096 C CA . ILE B 1 155 ? 20.443 16.757 -41.841 1.00 8.03 173 ILE A CA 1
ATOM 3097 C C . ILE B 1 155 ? 20.841 17.418 -40.536 1.00 8.41 173 ILE A C 1
ATOM 3098 O O . ILE B 1 155 ? 22.004 17.406 -40.155 1.00 9.82 173 ILE A O 1
ATOM 3103 N N . VAL B 1 156 ? 19.875 18.013 -39.854 1.00 8.31 174 VAL A N 1
ATOM 3104 C CA . VAL B 1 156 ? 20.144 18.795 -38.667 1.00 8.66 174 VAL A CA 1
ATOM 3105 C C . VAL B 1 156 ? 19.010 18.635 -37.653 1.00 8.26 174 VAL A C 1
ATOM 3106 O O . VAL B 1 156 ? 17.830 18.598 -38.021 1.00 7.62 174 VAL A O 1
ATOM 3110 N N . GLY B 1 157 ? 19.371 18.534 -36.380 1.00 7.58 175 GLY A N 1
ATOM 3111 C CA . GLY B 1 157 ? 18.349 18.421 -35.353 1.00 6.14 175 GLY A CA 1
ATOM 3112 C C . GLY B 1 157 ? 18.953 18.192 -33.997 1.00 5.39 175 GLY A C 1
ATOM 3113 O O . GLY B 1 157 ? 20.062 18.645 -33.712 1.00 5.79 175 GLY A O 1
ATOM 3114 N N . PHE B 1 158 ? 18.203 17.492 -33.148 1.00 5.65 176 PHE A N 1
ATOM 3115 C CA . PHE B 1 158 ? 18.566 17.373 -31.744 1.00 6.68 176 PHE A CA 1
ATOM 3116 C C . PHE B 1 158 ? 18.388 15.959 -31.237 1.00 6.93 176 PHE A C 1
ATOM 3117 O O . PHE B 1 158 ? 17.516 15.220 -31.699 1.00 6.96 176 PHE A O 1
ATOM 3125 N N . LEU B 1 159 ? 19.243 15.594 -30.286 1.00 6.64 177 LEU A N 1
ATOM 3126 C CA . LEU B 1 159 ? 19.003 14.416 -29.453 1.00 6.92 177 LEU A CA 1
ATOM 3127 C C . LEU B 1 159 ? 18.504 14.878 -28.094 1.00 7.50 177 LEU A C 1
ATOM 3128 O O . LEU B 1 159 ? 19.117 15.725 -27.442 1.00 8.45 177 LEU A O 1
ATOM 3133 N N . THR B 1 160 ? 17.386 14.305 -27.666 1.00 8.52 178 THR A N 1
ATOM 3134 C CA . THR B 1 160 ? 16.730 14.716 -26.435 1.00 9.06 178 THR A CA 1
ATOM 3135 C C . THR B 1 160 ? 16.617 13.540 -25.469 1.00 8.17 178 THR A C 1
ATOM 3136 O O . THR B 1 160 ? 16.198 12.458 -25.874 1.00 9.15 178 THR A O 1
ATOM 3140 N N . PRO B 1 161 ? 17.021 13.743 -24.202 1.00 6.68 179 PRO A N 1
ATOM 3141 C CA . PRO B 1 161 ? 16.890 12.686 -23.189 1.00 7.78 179 PRO A CA 1
ATOM 3142 C C . PRO B 1 161 ? 15.449 12.284 -22.946 1.00 10.19 179 PRO A C 1
ATOM 3143 O O . PRO B 1 161 ? 14.537 13.109 -23.106 1.00 9.04 179 PRO A O 1
ATOM 3147 N N . ALA B 1 162 ? 15.243 11.041 -22.515 1.00 10.67 180 ALA A N 1
ATOM 3148 C CA . ALA B 1 162 ? 13.887 10.536 -22.304 1.00 9.72 180 ALA A CA 1
ATOM 3149 C C . ALA B 1 162 ? 13.079 11.368 -21.301 1.00 9.69 180 ALA A C 1
ATOM 3150 O O . ALA B 1 162 ? 11.866 11.505 -21.468 1.00 10.36 180 ALA A O 1
ATOM 3152 N N . TYR B 1 163 ? 13.724 11.928 -20.280 1.00 10.05 181 TYR A N 1
ATOM 3153 C CA . TYR B 1 163 ? 12.974 12.686 -19.271 1.00 11.21 181 TYR A CA 1
ATOM 3154 C C . TYR B 1 163 ? 12.309 13.955 -19.831 1.00 11.48 181 TYR A C 1
ATOM 3155 O O . TYR B 1 163 ? 11.427 14.525 -19.191 1.00 12.84 181 TYR A O 1
ATOM 3164 N N . ALA B 1 164 ? 12.695 14.378 -21.032 1.00 8.45 182 ALA A N 1
ATOM 3165 C CA . ALA B 1 164 ? 12.071 15.567 -21.621 1.00 10.02 182 ALA A CA 1
ATOM 3166 C C . ALA B 1 164 ? 11.066 15.210 -22.719 1.00 11.54 182 ALA A C 1
ATOM 3167 O O . ALA B 1 164 ? 10.541 16.108 -23.406 1.00 11.01 182 ALA A O 1
ATOM 3169 N N . ASN B 1 165 ? 10.764 13.922 -22.876 1.00 8.97 183 ASN A N 1
ATOM 3170 C CA . ASN B 1 165 ? 9.767 13.528 -23.871 1.00 8.60 183 ASN A CA 1
ATOM 3171 C C . ASN B 1 165 ? 8.418 14.163 -23.548 1.00 11.46 183 ASN A C 1
ATOM 3172 O O . ASN B 1 165 ? 7.982 14.140 -22.404 1.00 14.20 183 ASN A O 1
ATOM 3177 N N . GLY B 1 166 ? 7.764 14.727 -24.556 1.00 12.02 184 GLY A N 1
ATOM 3178 C CA . GLY B 1 166 ? 6.555 15.491 -24.310 1.00 13.60 184 GLY A CA 1
ATOM 3179 C C . GLY B 1 166 ? 6.790 16.993 -24.275 1.00 11.96 184 GLY A C 1
ATOM 3180 O O . GLY B 1 166 ? 5.960 17.745 -24.789 1.00 11.79 184 GLY A O 1
ATOM 3181 N N . ILE B 1 167 ? 7.892 17.446 -23.675 1.00 8.91 185 ILE A N 1
ATOM 3182 C CA . ILE B 1 167 ? 8.335 18.809 -23.928 1.00 8.10 185 ILE A CA 1
ATOM 3183 C C . ILE B 1 167 ? 8.906 18.866 -25.340 1.00 8.33 185 ILE A C 1
ATOM 3184 O O . ILE B 1 167 ? 8.415 19.614 -26.193 1.00 7.53 185 ILE A O 1
ATOM 3189 N N . ALA B 1 168 ? 9.926 18.060 -25.592 1.00 8.75 186 ALA A N 1
ATOM 3190 C CA . ALA B 1 168 ? 10.440 17.884 -26.945 1.00 8.70 186 ALA A CA 1
ATOM 3191 C C . ALA B 1 168 ? 10.213 16.435 -27.367 1.00 9.72 186 ALA A C 1
ATOM 3192 O O . ALA B 1 168 ? 9.407 15.722 -26.759 1.00 12.07 186 ALA A O 1
ATOM 3194 N N . VAL B 1 169 ? 10.904 15.995 -28.410 1.00 9.10 187 VAL A N 1
ATOM 3195 C CA . VAL B 1 169 ? 10.772 14.628 -28.873 1.00 10.90 187 VAL A CA 1
ATOM 3196 C C . VAL B 1 169 ? 11.984 13.815 -28.431 1.00 10.65 187 VAL A C 1
ATOM 3197 O O . VAL B 1 169 ? 13.094 14.063 -28.889 1.00 8.74 187 VAL A O 1
ATOM 3201 N N . SER B 1 170 ? 11.770 12.876 -27.513 1.00 9.16 188 SER A N 1
ATOM 3202 C CA . SER B 1 170 ? 12.840 12.021 -27.003 1.00 10.75 188 SER A CA 1
ATOM 3203 C C . SER B 1 170 ? 13.580 11.312 -28.138 1.00 9.46 188 SER A C 1
ATOM 3204 O O . SER B 1 170 ? 12.962 10.869 -29.113 1.00 10.94 188 SER A O 1
ATOM 3207 N N . GLY B 1 171 ? 14.895 11.191 -27.994 1.00 8.16 189 GLY A N 1
ATOM 3208 C CA . GLY B 1 171 ? 15.709 10.557 -29.017 1.00 9.19 189 GLY A CA 1
ATOM 3209 C C . GLY B 1 171 ? 16.087 11.537 -30.115 1.00 9.10 189 GLY A C 1
ATOM 3210 O O . GLY B 1 171 ? 16.233 12.737 -29.860 1.00 8.60 189 GLY A O 1
ATOM 3211 N N . TYR B 1 172 ? 16.271 11.025 -31.330 1.00 10.03 190 TYR A N 1
ATOM 3212 C CA . TYR B 1 172 ? 16.641 11.872 -32.457 1.00 9.11 190 TYR A CA 1
ATOM 3213 C C . TYR B 1 172 ? 15.433 12.553 -33.058 1.00 10.78 190 TYR A C 1
ATOM 3214 O O . TYR B 1 172 ? 14.407 11.918 -33.321 1.00 9.59 190 TYR A O 1
ATOM 3223 N N . HIS B 1 173 ? 15.565 13.851 -33.293 1.00 7.68 191 HIS A N 1
ATOM 3224 C CA . HIS B 1 173 ? 14.565 14.595 -34.033 1.00 8.11 191 HIS A CA 1
ATOM 3225 C C . HIS B 1 173 ? 15.327 15.413 -35.074 1.00 6.94 191 HIS A C 1
ATOM 3226 O O . HIS B 1 173 ? 16.059 16.330 -34.729 1.00 7.11 191 HIS A O 1
ATOM 3233 N N . LEU B 1 174 ? 15.169 15.042 -36.337 1.00 7.20 192 LEU A N 1
ATOM 3234 C CA . LEU B 1 174 ? 16.031 15.553 -37.403 1.00 7.61 192 LEU A CA 1
ATOM 3235 C C . LEU B 1 174 ? 15.217 16.079 -38.575 1.00 7.02 192 LEU A C 1
ATOM 3236 O O . LEU B 1 174 ? 14.212 15.471 -38.964 1.00 8.08 192 LEU A O 1
ATOM 3241 N N . HIS B 1 175 ? 15.667 17.202 -39.127 1.00 6.34 193 HIS A N 1
ATOM 3242 C CA . HIS B 1 175 ? 15.117 17.733 -40.369 1.00 7.05 193 HIS A CA 1
ATOM 3243 C C . HIS B 1 175 ? 16.206 17.717 -41.447 1.00 8.20 193 HIS A C 1
ATOM 3244 O O . HIS B 1 175 ? 17.375 17.537 -41.132 1.00 7.14 193 HIS A O 1
ATOM 3251 N N . PHE B 1 176 ? 15.810 17.908 -42.702 1.00 7.95 194 PHE A N 1
ATOM 3252 C CA . PHE B 1 176 ? 16.737 17.861 -43.832 1.00 9.39 194 PHE A CA 1
ATOM 3253 C C . PHE B 1 176 ? 16.464 18.996 -44.814 1.00 9.40 194 PHE A C 1
ATOM 3254 O O . PHE B 1 176 ? 15.311 19.344 -45.050 1.00 9.43 194 PHE A O 1
ATOM 3262 N N . ILE B 1 177 ? 17.528 19.572 -45.372 1.00 8.21 195 ILE A N 1
ATOM 3263 C CA . ILE B 1 177 ? 17.388 20.481 -46.510 1.00 8.78 195 ILE A CA 1
ATOM 3264 C C . ILE B 1 177 ? 18.503 20.171 -47.514 1.00 10.82 195 ILE A C 1
ATOM 3265 O O . ILE B 1 177 ? 19.639 19.871 -47.133 1.00 9.93 195 ILE A O 1
ATOM 3270 N N . ASP B 1 178 ? 18.172 20.208 -48.798 1.00 11.88 196 ASP A N 1
ATOM 3271 C CA . ASP B 1 178 ? 19.182 19.897 -49.804 1.00 16.17 196 ASP A CA 1
ATOM 3272 C C . ASP B 1 178 ? 20.110 21.089 -50.042 1.00 16.01 196 ASP A C 1
ATOM 3273 O O . ASP B 1 178 ? 19.840 22.214 -49.612 1.00 13.67 196 ASP A O 1
ATOM 3278 N N . GLU B 1 179 ? 21.230 20.844 -50.717 1.00 18.39 197 GLU A N 1
ATOM 3279 C CA . GLU B 1 179 ? 22.207 21.911 -50.916 1.00 23.51 197 GLU A CA 1
ATOM 3280 C C . GLU B 1 179 ? 21.631 23.039 -51.777 1.00 18.29 197 GLU A C 1
ATOM 3281 O O . GLU B 1 179 ? 22.004 24.199 -51.617 1.00 23.35 197 GLU A O 1
ATOM 3287 N N . GLY B 1 180 ? 20.695 22.700 -52.659 1.00 20.11 198 GLY A N 1
ATOM 3288 C CA . GLY B 1 180 ? 20.032 23.696 -53.484 1.00 24.77 198 GLY A CA 1
ATOM 3289 C C . GLY B 1 180 ? 18.999 24.534 -52.744 1.00 23.76 198 GLY A C 1
ATOM 3290 O O . GLY B 1 180 ? 18.417 25.452 -53.315 1.00 24.70 198 GLY A O 1
ATOM 3291 N N . ARG B 1 181 ? 18.778 24.212 -51.471 1.00 19.52 199 ARG A N 1
ATOM 3292 C CA . ARG B 1 181 ? 17.818 24.923 -50.625 1.00 21.60 199 ARG A CA 1
ATOM 3293 C C . ARG B 1 181 ? 16.414 25.007 -51.243 1.00 19.70 199 ARG A C 1
ATOM 3294 O O . ARG B 1 181 ? 15.824 26.083 -51.300 1.00 22.33 199 ARG A O 1
ATOM 3302 N N . ASN B 1 182 ? 15.878 23.875 -51.685 1.00 19.37 200 ASN A N 1
ATOM 3303 C CA . ASN B 1 182 ? 14.489 23.824 -52.138 1.00 21.79 200 ASN A CA 1
ATOM 3304 C C . ASN B 1 182 ? 13.649 22.785 -51.416 1.00 21.38 200 ASN A C 1
ATOM 3305 O O . ASN B 1 182 ? 12.454 22.983 -51.168 1.00 25.11 200 ASN A O 1
ATOM 3310 N N . SER B 1 183 ? 14.277 21.670 -51.079 1.00 17.87 201 SER A N 1
ATOM 3311 C CA . SER B 1 183 ? 13.529 20.491 -50.683 1.00 18.37 201 SER A CA 1
ATOM 3312 C C . SER B 1 183 ? 14.040 19.938 -49.375 1.00 15.67 201 SER A C 1
ATOM 3313 O O . SER B 1 183 ? 15.179 20.202 -48.985 1.00 13.69 201 SER A O 1
ATOM 3316 N N . GLY B 1 184 ? 13.184 19.162 -48.721 1.00 15.22 202 GLY A N 1
ATOM 3317 C CA . GLY B 1 184 ? 13.556 18.437 -47.521 1.00 14.22 202 GLY A CA 1
ATOM 3318 C C . GLY B 1 184 ? 12.359 18.286 -46.609 1.00 15.80 202 GLY A C 1
ATOM 3319 O O . GLY B 1 184 ? 11.248 17.982 -47.053 1.00 17.13 202 GLY A O 1
ATOM 3320 N N . GLY B 1 185 ? 12.580 18.497 -45.321 1.00 10.77 203 GLY A N 1
ATOM 3321 C CA . GLY B 1 185 ? 11.494 18.416 -44.366 1.00 10.50 203 GLY A CA 1
ATOM 3322 C C . GLY B 1 185 ? 11.874 17.669 -43.110 1.00 9.90 203 GLY A C 1
ATOM 3323 O O . GLY B 1 185 ? 13.050 17.581 -42.757 1.00 9.80 203 GLY A O 1
ATOM 3324 N N . HIS B 1 186 ? 10.857 17.167 -42.418 1.00 9.72 204 HIS A N 1
ATOM 3325 C CA . HIS B 1 186 ? 11.039 16.373 -41.216 1.00 9.45 204 HIS A CA 1
ATOM 3326 C C . HIS B 1 186 ? 11.454 14.961 -41.622 1.00 10.89 204 HIS A C 1
ATOM 3327 O O . HIS B 1 186 ? 10.771 14.324 -42.406 1.00 11.50 204 HIS A O 1
ATOM 3334 N N . VAL B 1 187 ? 12.557 14.476 -41.075 1.00 10.45 205 VAL A N 1
ATOM 3335 C CA . VAL B 1 187 ? 13.132 13.202 -41.506 1.00 9.97 205 VAL A CA 1
ATOM 3336 C C . VAL B 1 187 ? 12.479 11.986 -40.845 1.00 10.76 205 VAL A C 1
ATOM 3337 O O . VAL B 1 187 ? 12.400 11.915 -39.618 1.00 11.84 205 VAL A O 1
ATOM 3341 N N . PHE B 1 188 ? 12.030 11.032 -41.669 1.00 12.95 206 PHE A N 1
ATOM 3342 C CA . PHE B 1 188 ? 11.535 9.730 -41.206 1.00 13.31 206 PHE A CA 1
ATOM 3343 C C . PHE B 1 188 ? 12.632 8.657 -41.243 1.00 16.32 206 PHE A C 1
ATOM 3344 O O . PHE B 1 188 ? 12.686 7.773 -40.386 1.00 17.79 206 PHE A O 1
ATOM 3352 N N . ASP B 1 189 ? 13.476 8.720 -42.270 1.00 15.94 207 ASP A N 1
ATOM 3353 C CA . ASP B 1 189 ? 14.467 7.677 -42.507 1.00 16.97 207 ASP A CA 1
ATOM 3354 C C . ASP B 1 189 ? 15.549 8.220 -43.426 1.00 17.86 207 ASP A C 1
ATOM 3355 O O . ASP B 1 189 ? 15.337 9.211 -44.126 1.00 15.80 207 ASP A O 1
ATOM 3360 N N . TYR B 1 190 ? 16.717 7.589 -43.405 1.00 18.27 208 TYR A N 1
ATOM 3361 C CA . TYR B 1 190 ? 17.800 8.015 -44.274 1.00 18.79 208 TYR A CA 1
ATOM 3362 C C . TYR B 1 190 ? 18.901 6.966 -44.359 1.00 20.20 208 TYR A C 1
ATOM 3363 O O . TYR B 1 190 ? 19.055 6.142 -43.466 1.00 19.42 208 TYR A O 1
ATOM 3372 N N . VAL B 1 191 ? 19.648 7.007 -45.458 1.00 20.26 209 VAL A N 1
ATOM 3373 C CA . VAL B 1 191 ? 20.850 6.204 -45.614 1.00 20.69 209 VAL A CA 1
ATOM 3374 C C . VAL B 1 191 ? 21.967 7.129 -46.054 1.00 20.64 209 VAL A C 1
ATOM 3375 O O . VAL B 1 191 ? 21.828 7.842 -47.047 1.00 20.27 209 VAL A O 1
ATOM 3379 N N . LEU B 1 192 ? 23.056 7.141 -45.294 1.00 19.65 210 LEU A N 1
ATOM 3380 C CA . LEU B 1 192 ? 24.195 7.992 -45.594 1.00 19.28 210 LEU A CA 1
ATOM 3381 C C . LEU B 1 192 ? 25.055 7.310 -46.641 1.00 21.07 210 LEU A C 1
ATOM 3382 O O . LEU B 1 192 ? 25.300 6.111 -46.558 1.00 22.02 210 LEU A O 1
ATOM 3387 N N . GLU B 1 193 ? 25.494 8.069 -47.633 1.00 21.97 211 GLU A N 1
ATOM 3388 C CA . GLU B 1 193 ? 26.491 7.560 -48.560 1.00 23.30 211 GLU A CA 1
ATOM 3389 C C . GLU B 1 193 ? 27.850 7.900 -47.967 1.00 28.42 211 GLU A C 1
ATOM 3390 O O . GLU B 1 193 ? 28.697 7.030 -47.765 1.00 31.34 211 GLU A O 1
ATOM 3396 N N . ASP B 1 194 ? 28.037 9.180 -47.677 1.00 21.62 212 ASP A N 1
ATOM 3397 C CA . ASP B 1 194 ? 29.169 9.646 -46.895 1.00 24.30 212 ASP A CA 1
ATOM 3398 C C . ASP B 1 194 ? 28.837 11.025 -46.338 1.00 24.92 212 ASP A C 1
ATOM 3399 O O . ASP B 1 194 ? 28.190 11.834 -47.008 1.00 23.31 212 ASP A O 1
ATOM 3404 N N . CYS B 1 195 ? 29.275 11.297 -45.116 1.00 23.58 213 CYS A N 1
ATOM 3405 C CA . CYS B 1 195 ? 29.000 12.595 -44.515 1.00 20.84 213 CYS A CA 1
ATOM 3406 C C . CYS B 1 195 ? 29.961 12.928 -43.392 1.00 19.91 213 CYS A C 1
ATOM 3407 O O . CYS B 1 195 ? 30.629 12.050 -42.840 1.00 23.05 213 CYS A O 1
ATOM 3410 N N . THR B 1 196 ? 30.023 14.211 -43.061 1.00 18.05 214 THR A N 1
ATOM 3411 C CA . THR B 1 196 ? 30.680 14.665 -41.849 1.00 17.27 214 THR A CA 1
ATOM 3412 C C . THR B 1 196 ? 29.621 14.907 -40.775 1.00 15.89 214 THR A C 1
ATOM 3413 O O . THR B 1 196 ? 28.563 15.492 -41.048 1.00 16.52 214 THR A O 1
ATOM 3417 N N . VAL B 1 197 ? 29.897 14.420 -39.569 1.00 15.80 215 VAL A N 1
ATOM 3418 C CA . VAL B 1 197 ? 29.022 14.653 -38.427 1.00 15.90 215 VAL A CA 1
ATOM 3419 C C . VAL B 1 197 ? 29.654 15.660 -37.484 1.00 15.53 215 VAL A C 1
ATOM 3420 O O . VAL B 1 197 ? 30.864 15.635 -37.237 1.00 17.19 215 VAL A O 1
ATOM 3424 N N . THR B 1 198 ? 28.833 16.564 -36.962 1.00 11.44 216 THR A N 1
ATOM 3425 C CA . THR B 1 198 ? 29.283 17.505 -35.953 1.00 11.47 216 THR A CA 1
ATOM 3426 C C . THR B 1 198 ? 28.229 17.506 -34.852 1.00 12.15 216 THR A C 1
ATOM 3427 O O . THR B 1 198 ? 27.029 17.504 -35.147 1.00 11.27 216 THR A O 1
ATOM 3431 N N . ILE B 1 199 ? 28.678 17.480 -33.600 1.00 12.63 217 ILE A N 1
ATOM 3432 C CA . ILE B 1 199 ? 27.782 17.376 -32.442 1.00 10.77 217 ILE A CA 1
ATOM 3433 C C . ILE B 1 199 ? 28.115 18.455 -31.411 1.00 12.80 217 ILE A C 1
ATOM 3434 O O . ILE B 1 199 ? 29.293 18.759 -31.152 1.00 12.41 217 ILE A O 1
ATOM 3439 N N . SER B 1 200 ? 27.068 19.049 -30.833 1.00 9.40 218 SER A N 1
ATOM 3440 C CA . SER B 1 200 ? 27.221 20.106 -29.843 1.00 10.16 218 SER A CA 1
ATOM 3441 C C . SER B 1 200 ? 26.480 19.703 -28.568 1.00 11.60 218 SER A C 1
ATOM 3442 O O . SER B 1 200 ? 25.289 19.407 -28.604 1.00 10.44 218 SER A O 1
ATOM 3445 N N . GLN B 1 201 ? 27.194 19.672 -27.446 1.00 9.92 219 GLN A N 1
ATOM 3446 C CA . GLN B 1 201 ? 26.632 19.207 -26.180 1.00 10.43 219 GLN A CA 1
ATOM 3447 C C . GLN B 1 201 ? 26.105 20.387 -25.367 1.00 10.75 219 GLN A C 1
ATOM 3448 O O . GLN B 1 201 ? 26.784 21.403 -25.229 1.00 12.44 219 GLN A O 1
ATOM 3454 N N . LYS B 1 202 ? 24.901 20.256 -24.817 1.00 8.81 220 LYS A N 1
ATOM 3455 C CA . LYS B 1 202 ? 24.310 21.335 -24.022 1.00 9.70 220 LYS A CA 1
ATOM 3456 C C . LYS B 1 202 ? 23.880 20.849 -22.626 1.00 8.36 220 LYS A C 1
ATOM 3457 O O . LYS B 1 202 ? 23.297 19.762 -22.498 1.00 11.92 220 LYS A O 1
ATOM 3463 N N . MET B 1 203 ? 24.159 21.663 -21.599 1.00 8.92 221 MET A N 1
ATOM 3464 C CA . MET B 1 203 ? 23.872 21.303 -20.203 1.00 8.26 221 MET A CA 1
ATOM 3465 C C . MET B 1 203 ? 22.619 21.965 -19.645 1.00 12.11 221 MET A C 1
ATOM 3466 O O . MET B 1 203 ? 22.287 21.776 -18.484 1.00 10.04 221 MET A O 1
ATOM 3471 N N . ASN B 1 204 ? 21.953 22.779 -20.459 1.00 10.06 222 ASN A N 1
ATOM 3472 C CA . ASN B 1 204 ? 20.738 23.464 -20.038 1.00 9.11 222 ASN A CA 1
ATOM 3473 C C . ASN B 1 204 ? 19.653 23.311 -21.081 1.00 8.63 222 ASN A C 1
ATOM 3474 O O . ASN B 1 204 ? 19.940 23.284 -22.279 1.00 10.09 222 ASN A O 1
ATOM 3479 N N . MET B 1 205 ? 18.411 23.227 -20.627 1.00 7.51 223 MET A N 1
ATOM 3480 C CA . MET B 1 205 ? 17.278 23.397 -21.522 1.00 8.64 223 MET A CA 1
ATOM 3481 C C . MET B 1 205 ? 16.397 24.483 -20.942 1.00 7.91 223 MET A C 1
ATOM 3482 O O . MET B 1 205 ? 15.934 24.347 -19.802 1.00 9.39 223 MET A O 1
ATOM 3487 N N . ASN B 1 206 ? 16.162 25.545 -21.708 1.00 6.66 224 ASN A N 1
ATOM 3488 C CA . ASN B 1 206 ? 15.240 26.579 -21.250 1.00 7.20 224 ASN A CA 1
ATOM 3489 C C . ASN B 1 206 ? 13.946 26.507 -22.021 1.00 6.71 224 ASN A C 1
ATOM 3490 O O . ASN B 1 206 ? 13.918 26.802 -23.218 1.00 6.93 224 ASN A O 1
ATOM 3495 N N . LEU B 1 207 ? 12.891 26.126 -21.314 1.00 7.13 225 LEU A N 1
ATOM 3496 C CA . LEU B 1 207 ? 11.555 26.030 -21.888 1.00 6.60 225 LEU A CA 1
ATOM 3497 C C . LE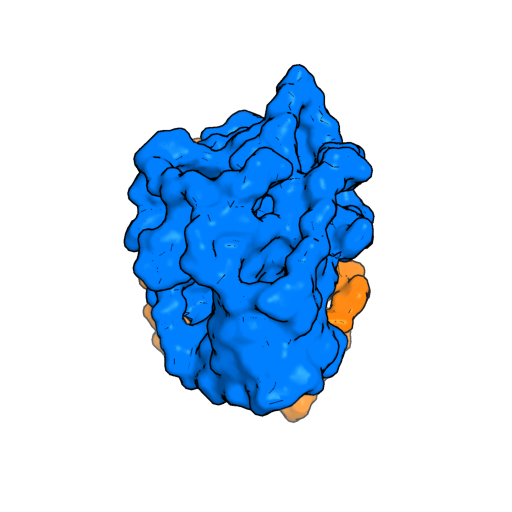U B 1 207 ? 10.815 27.351 -21.752 1.00 7.96 225 LEU A C 1
ATOM 3498 O O . LEU B 1 207 ? 10.643 27.856 -20.641 1.00 7.95 225 LEU A O 1
ATOM 3503 N N . ARG B 1 208 ? 10.390 27.903 -22.886 1.00 6.47 226 ARG A N 1
ATOM 3504 C CA . ARG B 1 208 ? 9.596 29.136 -22.912 1.00 7.39 226 ARG A CA 1
ATOM 3505 C C . ARG B 1 208 ? 8.155 28.817 -23.290 1.00 6.51 226 ARG A C 1
ATOM 3506 O O . ARG B 1 208 ? 7.894 28.267 -24.356 1.00 8.02 226 ARG A O 1
ATOM 3514 N N . LEU B 1 209 ? 7.22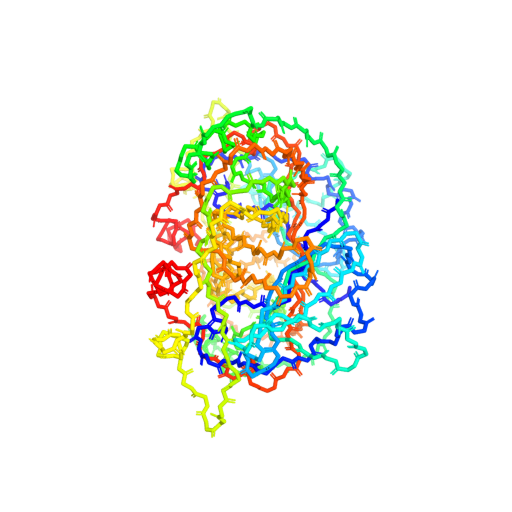1 29.141 -22.404 1.00 7.81 227 LEU A N 1
ATOM 3515 C CA . LEU B 1 209 ? 5.803 28.895 -22.678 1.00 7.43 227 LEU A CA 1
ATOM 3516 C C . LEU B 1 209 ? 5.163 30.110 -23.343 1.00 6.68 227 LEU A C 1
ATOM 3517 O O . LEU B 1 209 ? 5.453 31.242 -22.976 1.00 8.58 227 LEU A O 1
ATOM 3522 N N . PRO B 1 210 ? 4.289 29.871 -24.329 1.00 6.04 228 PRO A N 1
ATOM 3523 C CA . PRO B 1 210 ? 3.667 31.003 -25.030 1.00 6.75 228 PRO A CA 1
ATOM 3524 C C . PRO B 1 210 ? 2.629 31.723 -24.184 1.00 8.88 228 PRO A C 1
ATOM 3525 O O . PRO B 1 210 ? 1.962 31.106 -23.360 1.00 10.09 228 PRO A O 1
ATOM 3529 N N . ASN B 1 211 ? 2.504 33.027 -24.404 1.00 8.69 229 ASN A N 1
ATOM 3530 C CA . ASN B 1 211 ? 1.497 33.814 -23.717 1.00 10.06 229 ASN A CA 1
ATOM 3531 C C . ASN B 1 211 ? 0.260 33.897 -24.592 1.00 12.51 229 ASN A C 1
ATOM 3532 O O . ASN B 1 211 ? -0.116 34.970 -25.057 1.00 14.70 229 ASN A O 1
ATOM 3537 N N . THR B 1 212 ? -0.337 32.742 -24.850 1.00 9.38 230 THR A N 1
ATOM 3538 C CA . THR B 1 212 ? -1.528 32.671 -25.694 1.00 9.26 230 THR A CA 1
ATOM 3539 C C . THR B 1 212 ? -2.671 32.005 -24.949 1.00 10.16 230 THR A C 1
ATOM 3540 O O . THR B 1 212 ? -2.476 31.071 -24.154 1.00 8.61 230 THR A O 1
ATOM 3544 N N . ALA B 1 213 ? -3.884 32.472 -25.210 1.00 9.21 231 ALA A N 1
ATOM 3545 C CA . ALA B 1 213 ? -5.034 31.835 -24.609 1.00 9.96 231 ALA A CA 1
ATOM 3546 C C . ALA B 1 213 ? -5.125 30.372 -25.052 1.00 7.25 231 ALA A C 1
ATOM 3547 O O . ALA B 1 213 ? -5.502 29.509 -24.264 1.00 8.33 231 ALA A O 1
ATOM 3549 N N . ASP B 1 214 ? -4.759 30.093 -26.306 1.00 9.82 232 ASP A N 1
ATOM 3550 C CA . ASP B 1 214 ? -4.778 28.725 -26.824 1.00 11.05 232 ASP A CA 1
ATOM 3551 C C . ASP B 1 214 ? -3.907 27.792 -25.989 1.00 10.59 232 ASP A C 1
ATOM 3552 O O . ASP B 1 214 ? -4.308 26.680 -25.666 1.00 9.48 232 ASP A O 1
ATOM 3557 N N . PHE B 1 215 ? -2.714 28.249 -25.639 1.00 9.16 233 PHE A N 1
ATOM 3558 C CA . PHE B 1 215 ? -1.846 27.413 -24.828 1.00 8.17 233 PHE A CA 1
ATOM 3559 C C . PHE B 1 215 ? -2.372 27.325 -23.400 1.00 8.93 233 PHE A C 1
ATOM 3560 O O . PHE B 1 215 ? -2.395 26.247 -22.813 1.00 9.45 233 PHE A O 1
ATOM 3568 N N . PHE B 1 216 ? -2.778 28.459 -22.835 1.00 8.83 234 PHE A N 1
ATOM 3569 C CA . PHE B 1 216 ? -3.313 28.473 -21.467 1.00 8.77 234 PHE A CA 1
ATOM 3570 C C . PHE B 1 216 ? -4.468 27.473 -21.306 1.00 9.53 234 PHE A C 1
ATOM 3571 O O . PHE B 1 216 ? -4.573 26.764 -20.290 1.00 10.42 234 PHE A O 1
ATOM 3579 N N . ASN B 1 217 ? -5.335 27.426 -22.318 1.00 10.04 235 ASN A N 1
ATOM 3580 C CA . ASN B 1 217 ? -6.552 26.615 -22.264 1.00 14.68 235 ASN A CA 1
ATOM 3581 C C . ASN B 1 217 ? -6.415 25.197 -22.825 1.00 15.30 235 ASN A C 1
ATOM 3582 O O . ASN B 1 217 ? -7.371 24.420 -22.792 1.00 18.66 235 ASN A O 1
ATOM 3587 N N . ALA B 1 218 ? -5.238 24.857 -23.339 1.00 12.10 236 ALA A N 1
ATOM 3588 C CA . ALA B 1 218 ? -5.010 23.543 -23.939 1.00 13.59 236 ALA A CA 1
ATOM 3589 C C . ALA B 1 218 ? -5.128 22.403 -22.932 1.00 15.46 236 ALA A C 1
ATOM 3590 O O . ALA B 1 218 ? -4.851 22.569 -21.740 1.00 13.16 236 ALA A O 1
ATOM 3592 N N . ASN B 1 219 ? -5.512 21.233 -23.439 1.00 16.96 237 ASN A N 1
ATOM 3593 C CA . ASN B 1 219 ? -5.535 20.016 -22.636 1.00 20.37 237 ASN A CA 1
ATOM 3594 C C . ASN B 1 219 ? -4.252 19.232 -22.860 1.00 18.97 237 ASN A C 1
ATOM 3595 O O . ASN B 1 219 ? -4.060 18.604 -23.905 1.00 22.14 237 ASN A O 1
ATOM 3600 N N . LEU B 1 220 ? -3.359 19.283 -21.878 1.00 17.14 238 LEU A N 1
ATOM 3601 C CA . LEU B 1 220 ? -2.047 18.677 -22.023 1.00 18.84 238 LEU A CA 1
ATOM 3602 C C . LEU B 1 220 ? -1.914 17.457 -21.131 1.00 22.66 238 LEU A C 1
ATOM 3603 O O . LEU B 1 220 ? -0.806 17.055 -20.764 1.00 26.09 238 LEU A O 1
ATOM 3608 N N . ASP B 1 221 ? -3.048 16.871 -20.768 1.00 22.05 239 ASP A N 1
ATOM 3609 C CA . ASP B 1 221 ? -3.014 15.703 -19.904 1.00 26.27 239 ASP A CA 1
ATOM 3610 C C . ASP B 1 221 ? -3.508 14.474 -20.655 1.00 28.66 239 ASP A C 1
ATOM 3611 O O . ASP B 1 221 ? -4.513 13.857 -20.302 1.00 33.19 239 ASP A O 1
ATOM 3616 N N . ASN B 1 222 ? -2.771 14.146 -21.711 1.00 21.35 240 ASN A N 1
ATOM 3617 C CA . ASN B 1 222 ? -2.961 12.928 -22.488 1.00 22.48 240 ASN A CA 1
ATOM 3618 C C . ASN B 1 222 ? -2.011 11.835 -22.001 1.00 27.07 240 ASN A C 1
ATOM 3619 O O . ASN B 1 222 ? -0.821 11.867 -22.304 1.00 21.16 240 ASN A O 1
ATOM 3624 N N . PRO B 1 223 ? -2.544 10.849 -21.266 1.00 26.58 241 PRO A N 1
ATOM 3625 C CA . PRO B 1 223 ? -1.735 9.744 -20.748 1.00 26.41 241 PRO A CA 1
ATOM 3626 C C . PRO B 1 223 ? -1.025 8.973 -21.862 1.00 24.47 241 PRO A C 1
ATOM 3627 O O . PRO B 1 223 ? -0.076 8.244 -21.590 1.00 28.30 241 PRO A O 1
ATOM 3631 N N . ASP B 1 224 ? -1.495 9.117 -23.095 1.00 24.07 242 ASP A N 1
ATOM 3632 C CA . ASP B 1 224 ? -0.950 8.369 -24.221 1.00 23.29 242 ASP A CA 1
ATOM 3633 C C . ASP B 1 224 ? 0.006 9.189 -25.107 1.00 24.19 242 ASP A C 1
ATOM 3634 O O . ASP B 1 224 ? 0.273 8.819 -26.264 1.00 21.99 242 ASP A O 1
ATOM 3639 N N . PHE B 1 225 ? 0.537 10.278 -24.562 1.00 23.48 243 PHE A N 1
ATOM 3640 C CA . PHE B 1 225 ? 1.308 11.218 -25.368 1.00 20.97 243 PHE A CA 1
ATOM 3641 C C . PHE B 1 225 ? 2.535 10.574 -26.016 1.00 20.33 243 PHE A C 1
ATOM 3642 O O . PHE B 1 225 ? 2.861 10.886 -27.168 1.00 18.05 243 PHE A O 1
ATOM 3650 N N . ALA B 1 226 ? 3.197 9.659 -25.310 1.00 20.04 244 ALA A N 1
ATOM 3651 C CA . ALA B 1 226 ? 4.434 9.089 -25.837 1.00 19.84 244 ALA A CA 1
ATOM 3652 C C . ALA B 1 226 ? 4.168 8.296 -27.116 1.00 21.14 244 ALA A C 1
ATOM 3653 O O . ALA B 1 226 ? 4.912 8.425 -28.087 1.00 21.21 244 ALA A O 1
ATOM 3655 N N . LYS B 1 227 ? 3.100 7.504 -27.145 1.00 23.30 245 LYS A N 1
ATOM 3656 C CA . LYS B 1 227 ? 2.786 6.789 -28.376 1.00 23.14 245 LYS A CA 1
ATOM 3657 C C . LYS B 1 227 ? 2.307 7.749 -29.463 1.00 22.54 245 LYS A C 1
ATOM 3658 O O . LYS B 1 227 ? 2.529 7.514 -30.649 1.00 21.99 245 LYS A O 1
ATOM 3664 N N . ASP B 1 228 ? 1.649 8.833 -29.063 1.00 18.88 246 ASP A N 1
ATOM 3665 C CA . ASP B 1 228 ? 1.125 9.762 -30.047 1.00 19.39 246 ASP A CA 1
ATOM 3666 C C . ASP B 1 228 ? 2.289 10.489 -30.715 1.00 17.82 246 ASP A C 1
ATOM 3667 O O . ASP B 1 228 ? 2.254 10.759 -31.914 1.00 17.21 246 ASP A O 1
ATOM 3672 N N . ILE B 1 229 ? 3.329 10.769 -29.941 1.00 15.81 247 ILE A N 1
ATOM 3673 C CA . ILE B 1 229 ? 4.543 11.359 -30.504 1.00 18.55 247 ILE A CA 1
ATOM 3674 C C . ILE B 1 229 ? 5.220 10.367 -31.459 1.00 20.95 247 ILE A C 1
ATOM 3675 O O . ILE B 1 229 ? 5.658 10.747 -32.547 1.00 18.17 247 ILE A O 1
ATOM 3680 N N . GLU B 1 230 ? 5.286 9.094 -31.070 1.00 21.30 248 GLU A N 1
ATOM 3681 C CA . GLU B 1 230 ? 5.805 8.061 -31.967 1.00 25.07 248 GLU A CA 1
ATOM 3682 C C . GLU B 1 230 ? 5.079 8.072 -33.305 1.00 23.96 248 GLU A C 1
ATOM 3683 O O . GLU B 1 230 ? 5.697 7.983 -34.364 1.00 23.66 248 GLU A O 1
ATOM 3689 N N . THR B 1 231 ? 3.760 8.195 -33.239 1.00 21.47 249 THR A N 1
ATOM 3690 C CA . THR B 1 231 ? 2.914 8.175 -34.419 1.00 22.24 249 THR A CA 1
ATOM 3691 C C . THR B 1 231 ? 3.151 9.368 -35.343 1.00 21.36 249 THR A C 1
ATOM 3692 O O . THR B 1 231 ? 3.291 9.201 -36.555 1.00 25.43 249 THR A O 1
ATOM 3696 N N . THR B 1 232 ? 3.190 10.570 -34.775 1.00 19.75 250 THR A N 1
ATOM 3697 C CA . THR B 1 232 ? 3.300 11.771 -35.591 1.00 20.31 250 THR A CA 1
ATOM 3698 C C . THR B 1 232 ? 4.721 11.955 -36.118 1.00 20.26 250 THR A C 1
ATOM 3699 O O . THR B 1 232 ? 4.920 12.476 -37.219 1.00 22.03 250 THR A O 1
ATOM 3703 N N . GLU B 1 233 ? 5.711 11.505 -35.356 1.00 17.26 251 GLU A N 1
ATOM 3704 C CA . GLU B 1 233 ? 7.094 11.841 -35.689 1.00 16.65 251 GLU A CA 1
ATOM 3705 C C . GLU B 1 233 ? 7.769 10.795 -36.555 1.00 22.80 251 GLU A C 1
ATOM 3706 O O . GLU B 1 233 ? 8.836 11.047 -37.120 1.00 20.93 251 GLU A O 1
ATOM 3712 N N . GLY B 1 234 ? 6.675 7.462 -36.415 1.00 34.43 252 GLY A N 1
ATOM 3713 C CA . GLY B 1 234 ? 7.577 7.789 -37.505 1.00 31.21 252 GLY A CA 1
ATOM 3714 C C . GLY B 1 234 ? 6.843 7.919 -38.823 1.00 26.90 252 GLY A C 1
ATOM 3715 O O . GLY B 1 234 ? 5.864 8.664 -38.940 1.00 26.10 252 GLY A O 1
ATOM 3716 N N . SER B 1 235 ? 7.325 7.188 -39.821 1.00 23.73 253 SER A N 1
ATOM 3717 C CA . SER B 1 235 ? 6.647 7.111 -41.107 1.00 27.63 253 SER A CA 1
ATOM 3718 C C . SER B 1 235 ? 5.205 6.653 -40.939 1.00 30.88 253 SER A C 1
ATOM 3719 O O . SER B 1 235 ? 4.338 7.011 -41.737 1.00 37.26 253 SER A O 1
#

B-factor: mean 17.7, std 8.9, range [1.46, 61.51]

Sequence (469 aa):
SQIYQVSTMTSLLDGVYDGDFELSEIPKYGDFGIGTFNKLDGELIGFDGEFYRLRSDGTATPVQNGDRSPFCSFTFFTPDMTHKIDAKMTREDFEKEINSMLPSRNLFYAIRIDGLFKKVQTRTVELQEKPYVPMVEAVKTQPIFNFDNVRGTIVGFLTPAYANGIAVSGYHLHFIDEGRNSGGHVFDYVLEDCTVTISQKMNMNLRLPNTADFFNANLDNPDFAKDIETTEGSVSQIYQVSTMTSLLDGVYDGDFELSEIPKYGDFGIGTFNKLDGELIGFDGEFYRLRSDGTATPVQNGDRSPFCSFTFFTPDMTHKIDAKMTREDFEKEINSMLPSRNLFYAIRIDGLFKKVQTRTVELQEKPYVPMVEAVKTQPIFNFDNVRGTIVGFLTPAYANGIAVSGYHLHFIDEGRNSGGHVFDYVLEDCTVTISQKMNMNLRLPNTADFFNANLDNPDFAKDIETTEGS

Foldseek 3Di:
DEKEKQFWPLLLQLFQQFFQDFCVCQVVAAQFKWAAFRLLAAIWGGHNNWIWGAHPVQFTHTDDTGTGGRTMIHHHFDQPDKDKDAFKDWPVRVLVVVVVVDPDLAFKKKKKKFFWFQKWKAWIQRGHDPPGDGLLVRCPPIDMDMDGGFGWMKIHMADHPVCPRRYNHGDWIWIAGPVRGDTHTTAITIHGITMMGMGTDHYYHYDYGPDPSRVPGDSPDPCSNVSSCSNRHD/DQEKEKEFWPLLLQLFQQFFQDWCVCQVVAAQFKWAAFRQLAAIWGGHNNWIWGAHPVQFTHTDDGGTGGRTMIHHHFDQPDKDKDAFKDWPVRVLVVVVVVDPDLAFKKKKKKFFWFQKWKAWIQRGHDPPGDGLLVSQPPTDMDMDGGFGWMKIHMAHHPVCPRRYNHGTWIWIAGPVRGDTHTTQITIHGITMMGMGTHHYYHYDYGPDPSRVPGDSPDPCRNVSSVSNNHD

CATH classification: 3.30.1330.80

Secondary structure (DSSP, 8-state):
--EEEEES-HHHHHTT-----EEGGGHHHH-SEEEEE-GGG-SEEEEETTEEEEEETTTEEEE--TT-EESSEEEE-----EEEEE-S-EEHHHHHHHHHTTSS-TTSEEEEEEEEEEEEEEEE------SSPPPHHHHGGG--EEEEEEEEEEEEEEEE-GGGBTTB-SEEEEEEEETTSS-EEEEEEEEEEEEEEEEEEESEEEEE----HHHHH-----TTHHHHHHHH---/-EEEEES-HHHHHTT-----EEGGGHHHH-SEEEEE-GGG-SEEEEETTEEEEEETTTEEEE--TT-EESSEEEE-----EEEEE-S-EEHHHHHHHHHTTSS-TTSEEEEEEEEEEEEEEEE------SSPPPHHHHGGG--EEEEEEEEEEEEEEEE-GGGBTTB-SEEEEEEEETTSS-EEEEEEEEEEEEEEEEEEESEEEEE----HHHHH-----TTHHHHHHHHH--

Organism: Bacillus subtilis (strain 168) (NCBI:txid224308)

InterPro domains:
  IPR005128 Alpha-acetolactate decarboxylase [PF03306] (22-239)
  IPR005128 Alpha-acetolactate decarboxylase [PIRSF001332] (19-251)
  IPR005128 Alpha-acetolactate decarboxylase [PTHR35524] (15-251)
  IPR005128 Alpha-acetolactate decarboxylase [TIGR01252] (20-251)
  IPR005128 Alpha-acetolactate decarboxylase [cd17299] (20-251)

Nearest PDB structures (foldseek):
  5xne-assembly1_B  TM=1.004E+00  e=1.174E-53  Bacillus subtilis subsp. subtilis str. 168
  6j3d-assembly1_B  TM=1.001E+00  e=3.827E-49  Bacillus spizizenii str. W23
  6j92-assembly1_A  TM=9.747E-01  e=4.295E-32  Klebsiella aerogenes
  4bt2-assembly1_A  TM=9.679E-01  e=2.192E-29  Brevibacillus brevis
  6inb-assembly1_A  TM=9.584E-01  e=2.607E-29  Klebsiella pneumoniae

Radius of gyration: 23.43 Å; Cα contacts (8 Å, |Δi|>4): 1282; chains: 2; bounding box: 44×37×70 Å

Solvent-accessible surface area: 18382 Å² total; per-residue (Å²): 86,62,7,12,2,5,1,0,2,10,3,6,14,58,8,17,0,28,2,53,15,63,6,56,60,5,98,140,60,2,42,1,0,2,4,7,1,23,62,1,19,0,4,0,0,0,11,101,47,102,11,33,28,2,77,23,104,31,57,14,62,84,34,119,115,46,18,108,1,6,6,0,9,0,0,94,39,56,100,78,38,96,55,154,3,126,65,121,29,59,70,94,74,0,25,111,68,1,39,83,69,18,61,4,170,5,0,6,2,0,6,42,2,35,15,70,0,74,87,1,49,0,7,2,7,76,92,32,146,122,126,42,63,70,4,38,82,12,9,138,117,27,32,81,50,102,34,101,99,25,136,1,4,1,0,0,9,14,7,3,47,17,0,31,0,0,10,10,39,26,44,17,9,3,0,0,23,75,50,58,81,29,3,0,4,14,17,48,1,8,0,62,59,8,56,0,21,1,0,47,2,32,24,1,12,0,76,0,8,105,20,71,68,0,38,120,16,102,15,90,51,125,66,63,44,124,30,5,135,77,0,22,30,121,135,47,52,6,13,2,5,2,0,1,10,3,6,13,59,8,17,0,26,2,50,16,64,5,48,61,6,96,136,60,3,41,1,0,2,4,7,0,24,62,1,20,0,4,0,2,0,8,102,48,101,10,36,27,2,80,25,102,32,58,15,62,85,33,124,115,46,18,110,1,6,7,0,9,0,0,65,39,53,99,74,40,96,56,140,3,126,64,125,30,49,68,84,74,0,17,117,74,1,17,96,67,17,62,5,134,9,0,6,1,0,4,42,2,34,16,69,0,67,85,2,49,0,8,1,5,74,91,33,145,123,124,43,64,71,3,40,81,12,8,140,118,30,33,78,50,103,34,103,96,25,134,2,4,1,0,0,10,13,8,5,48,17,0,32,1,0,10,11,39,24,42,19,9,4,0,0,24,78,49,62,78,31,4,1,3,14,18,59,2,13,0,68,60,8,40,0,20,1,0,49,2,26,22,2,12,0,76,0,8,104,20,71,67,0,40,118,12,99,13,85,52,122,61,63,46,121,31,5,130,74,0,23,45,108